Protein 3QEK (pdb70)

Sequence (701 aa):
DPKIVNIGAVLSTKKHEQIFREAVNQANKRHFTRKIQLQATSVTHRPNAIQALSVCEDLISSQVYAILVSHTPTPISYTAGFYRIPVIGLTTRSIYSDKSIHLSFLRTVPPYSHQALVWFERLFNWNHVILIVSDDHEGRAAQKKLETLLEDQLSYDNKRGPKADKVLQFEPGTKNLTALLLEAKELEARVIILSASEDDATAVYKSAALDTGAGYVWLVGEREISGSALRYAPDGIIGLQLINGKNESAHISDAVAVVAQAIHELFEENITDPPRGCVGNTNIWKTGPLFKRVLSSKYPDGVTGRIEFNEDGDRKFAQYSINLQNRKLVQVGIFNGSYIIQNDRKIIWPGGPKIVNIGAVLSTKKHEQIFREAVNQANKRHIQLQQATSVTHRPNAIQALSVCEDLISSQVYAILVSHPTPTPISYTAGFYRIPVIGLTTRSIYSDKSIHLSFLRTVPPYSHQALVWFERLFNWNHVILIVSDDHEGRAAQKKLETLLEGKESKSKKRNYPKADKVLQFEPGTKNLTALLLEAKELEARVIILSASEDDATAVYKSAALDTGAGYVWLVGEREISGSALRYAPDGIIGLQLINGKNESAHISDAVAVVAQAIHELFEENITDPPRGCVGNTNIWKTGPLFKRVLSSKYPDGVTGRIEFNEDGDRKFAQYSINLQNNRKLVQVGIFNGSYIIQNDRKIIWPGG

Foldseek 3Di:
DAAEAEAEEAAADPVLLVLLQVLLVVLPVVDDDRNHHYGYFYDYDDPDLVVLVCCFPGPLLVQHQEYEYEDVCVSVLVSQVLQLRAYEYEFDAPVCLDPPPSQSYFYQAYHQLCCLLVVQQVPVPQQEEAEEFEPDPNRVSNVVSNVVVLVPPDDDPPDRHRDYPYYHYDHAPDQACLVRVVVVVPDDGQEYEYHHALVVLLSVLVNPVCDLAPPHEYEYEDRCCDDNNLVRPFFLYKYKDFVCSNVSSLSSSQLSNLLSVLVVVVVVPDQDGGRNGDVVDSHHRPCSVVSSVSSCDWDQPRPQGTFDADPSNYTAQIKIFMGQHPSDDDGQFMDRRNHTGGDDDDGDHRHD/DAEAEAEEAAADVVLLVLLQVLLVVLQVVDNHYDYFYYYDDPDLVVLVCCFPGPLLAQHQAYEYEVNPCVSVLVSQVLQLRAYEYEFDAPVCLDPPDSQRYFYQAYHQLCCLVVVLQVPVPQLEEAEEFEPDDNRVSNVVSNQVVVVVVVVVVCVVVCRDHPYYFYHHAPDLPCQVVVVVVVPDPRAEYEYYHALVVLQSVLVNPVCPLAPSHAYEYEDRCCDDVNLVRHFFLYKYKDFVCSNVSSLSSNQVSNLLSVLVVVLVVPDQDTARNGDVVDSHHRPCSVVSSVSSCTWDQDRPQGTFDADPSNYTAQTKIFMGGHPSDDDGQWMDRRPHIGGDPDDRDHGND

Secondary structure (DSSP, 8-state):
-PEEEEEEEEESSHHHHHHHHHHHHHHHHHS--SSEEEEEEEEEPPSSS---HHIIIIIGGGTEEEEEE----HHHHHHHHTTT--EEESS---GGG-SSS-TTEEESS--GGGHHHHHH--TT---EEEEEEESSHHHHHHHHHHHHHH---S----PPPPEEEEEEEE-TT-S--HHHHHHHHTSS--EEEEE--HHHHHHHHHHH-----TT-EEE--SGGGSGGGGSSPPTT-B--EETTTT-HHHHHHHHHHHHHHHHHHHH-----PPPS--TT-----TTHHHHHHH----EEEETTEEE-B-TTSPBPS--EE--EETTEE---EEE-SSSEEE-SSPPPPS--/--EEEEEEEESSHHHHHHHHHHHHHHHHH--EEEEEEEEPPSSS---HHIIIIIGGGTEEEEEE-----HHHHHHHHTTT--EEESS---GGG-SSS-TTEEESS--GGGGHHHHH--TT---EEEEEEESSHHHHHHHHHHHHHHHHHHHHHHHHT--EEEEEEEE-TT----HHHHHHHHTSS--EEEEE--HHHHHHHHHHH-----TT-EEEE-SGGGSHHHHHHPPTT-B--EETTTT-HHHHHHHHHHHHHHHHHHHT---PPPPPS--TT-----TTHHHHHHH----EEEETTEEE-B-TTSPBPS--EE--EETTEE---EEE-SSSEEE-SSPP--TT-

B-factor: mean 38.66, std 12.12, range [16.35, 93.99]

Structure (mmCIF, N/CA/C/O backbone):
data_3QEK
#
_entry.id   3QEK
#
_cell.length_a   47.323
_cell.length_b   92.813
_cell.length_c   209.978
_cell.angle_alpha   90.00
_cell.angle_beta   90.00
_cell.angle_gamma   90.00
#
_symmetry.space_group_name_H-M   'P 21 21 21'
#
loop_
_entity.id
_entity.type
_entity.pdbx_description
1 polymer 'NMDA glutamate receptor subunit'
2 branched beta-D-mannopyranose-(1-4)-2-acetamido-2-deoxy-beta-D-glucopyranose-(1-4)-2-acetamido-2-deoxy-beta-D-glucopyranose
3 non-polymer 'POTASSIUM ION'
4 non-polymer 2-acetamido-2-deoxy-beta-D-glucopyranose
5 water water
#
loop_
_atom_site.group_PDB
_atom_site.id
_atom_site.type_symbol
_atom_site.label_atom_id
_atom_site.label_alt_id
_atom_site.label_comp_id
_atom_site.label_asym_id
_atom_site.label_entity_id
_atom_site.label_seq_id
_atom_site.pdbx_PDB_ins_code
_atom_site.Cartn_x
_atom_site.Cartn_y
_atom_site.Cartn_z
_atom_site.occupancy
_atom_site.B_iso_or_equiv
_atom_site.auth_seq_id
_atom_site.auth_comp_id
_atom_site.auth_asym_id
_atom_site.auth_atom_id
_atom_site.pdbx_PDB_model_num
ATOM 1 N N . ASP A 1 2 ? 4.488 10.579 -5.014 1.00 56.72 23 ASP A N 1
ATOM 2 C CA . ASP A 1 2 ? 5.771 10.816 -5.676 1.00 53.88 23 ASP A CA 1
ATOM 3 C C . ASP A 1 2 ? 6.821 11.557 -4.832 1.00 56.32 23 ASP A C 1
ATOM 4 O O . ASP A 1 2 ? 8.006 11.552 -5.194 1.00 52.68 23 ASP A O 1
ATOM 6 N N . PRO A 1 3 ? 6.406 12.210 -3.720 1.00 48.78 24 PRO A N 1
ATOM 7 C CA . PRO A 1 3 ? 7.433 12.865 -2.898 1.00 43.48 24 PRO A CA 1
ATOM 8 C C . PRO A 1 3 ? 8.418 11.833 -2.383 1.00 37.51 24 PRO A C 1
ATOM 9 O O . PRO A 1 3 ? 8.018 10.711 -2.063 1.00 40.02 24 PRO A O 1
ATOM 13 N N . LYS A 1 4 ? 9.698 12.182 -2.347 1.00 35.32 25 LYS A N 1
ATOM 14 C CA . LYS A 1 4 ? 10.679 11.266 -1.783 1.00 37.97 25 LYS A CA 1
ATOM 15 C C . LYS A 1 4 ? 10.577 11.340 -0.263 1.00 28.56 25 LYS A C 1
ATOM 16 O O . LYS A 1 4 ? 10.663 12.415 0.328 1.00 29.05 25 LYS A O 1
ATOM 22 N N . ILE A 1 5 ? 10.360 10.193 0.359 1.00 31.91 26 ILE A N 1
ATOM 23 C CA . ILE A 1 5 ? 10.283 10.119 1.812 1.00 28.40 26 ILE A CA 1
ATOM 24 C C . ILE A 1 5 ? 11.691 10.248 2.407 1.00 31.26 26 ILE A C 1
ATOM 25 O O . ILE A 1 5 ? 12.584 9.491 2.047 1.00 28.41 26 ILE A O 1
ATOM 30 N N . VAL A 1 6 ? 11.872 11.206 3.315 1.00 27.19 27 VAL A N 1
ATOM 31 C CA . VAL A 1 6 ? 13.148 11.402 3.993 1.00 27.80 27 VAL A CA 1
ATOM 32 C C . VAL A 1 6 ? 12.974 11.193 5.506 1.00 26.47 27 VAL A C 1
ATOM 33 O O . VAL A 1 6 ? 12.398 12.030 6.196 1.00 26.22 27 VAL A O 1
ATOM 37 N N . ASN A 1 7 ? 13.447 10.053 5.999 1.00 24.89 28 ASN A N 1
ATOM 38 C CA . ASN A 1 7 ? 13.287 9.706 7.411 1.00 24.19 28 ASN A CA 1
ATOM 39 C C . ASN A 1 7 ? 14.336 10.365 8.311 1.00 23.16 28 ASN A C 1
ATOM 40 O O . ASN A 1 7 ? 15.539 10.343 8.022 1.00 22.95 28 ASN A O 1
ATOM 45 N N . ILE A 1 8 ? 13.851 10.963 9.382 1.00 21.05 29 ILE A N 1
ATOM 46 C CA . ILE A 1 8 ? 14.686 11.425 10.482 1.00 25.23 29 ILE A CA 1
ATOM 47 C C . ILE A 1 8 ? 14.453 10.513 11.692 1.00 25.80 29 ILE A C 1
ATOM 48 O O . ILE A 1 8 ? 13.304 10.238 12.063 1.00 24.13 29 ILE A O 1
ATOM 53 N N . GLY A 1 9 ? 15.537 10.038 12.300 1.00 21.83 30 GLY A N 1
ATOM 54 C CA . GLY A 1 9 ? 15.441 9.158 13.463 1.00 19.96 30 GLY A CA 1
ATOM 55 C C . GLY A 1 9 ? 15.640 9.851 14.791 1.00 22.25 30 GLY A C 1
ATOM 56 O O . GLY A 1 9 ? 16.205 10.944 14.857 1.00 20.68 30 GLY A O 1
ATOM 57 N N . ALA A 1 10 ? 15.174 9.218 15.868 1.00 21.71 31 ALA A N 1
ATOM 58 C CA . ALA A 1 10 ? 15.389 9.744 17.215 1.00 18.83 31 ALA A CA 1
ATOM 59 C C . ALA A 1 10 ? 15.341 8.606 18.228 1.00 23.35 31 ALA A C 1
ATOM 60 O O . ALA A 1 10 ? 14.604 7.635 18.046 1.00 22.64 31 ALA A O 1
ATOM 62 N N . VAL A 1 11 ? 16.140 8.746 19.276 1.00 19.61 32 VAL A N 1
ATOM 63 C CA . VAL A 1 11 ? 16.098 7.891 20.462 1.00 19.63 32 VAL A CA 1
ATOM 64 C C . VAL A 1 11 ? 15.824 8.822 21.606 1.00 21.26 32 VAL A C 1
ATOM 65 O O . VAL A 1 11 ? 16.673 9.638 21.968 1.00 22.12 32 VAL A O 1
ATOM 69 N N . LEU A 1 12 ? 14.625 8.732 22.168 1.00 20.39 33 LEU A N 1
ATOM 70 C CA . LEU A 1 12 ? 14.177 9.756 23.111 1.00 20.34 33 LEU A CA 1
ATOM 71 C C . LEU A 1 12 ? 13.791 9.099 24.427 1.00 23.73 33 LEU A C 1
ATOM 72 O O . LEU A 1 12 ? 13.716 7.887 24.504 1.00 23.19 33 LEU A O 1
ATOM 77 N N . SER A 1 13 ? 13.531 9.907 25.449 1.00 25.60 34 SER A N 1
ATOM 78 C CA . SER A 1 13 ? 13.329 9.391 26.791 1.00 26.38 34 SER A CA 1
ATOM 79 C C . SER A 1 13 ? 11.980 8.720 27.048 1.00 28.73 34 SER A C 1
AT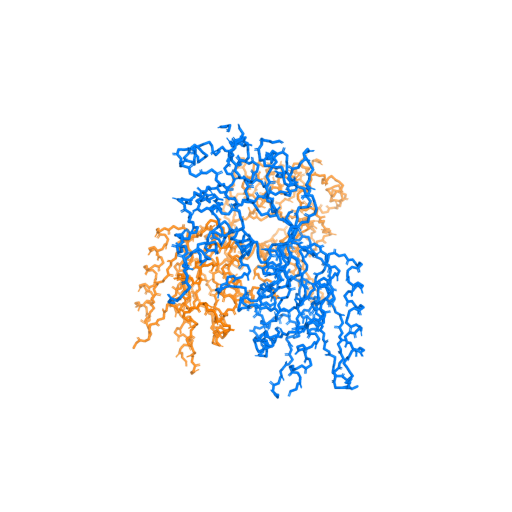OM 80 O O . SER A 1 13 ? 11.925 7.755 27.793 1.00 27.10 34 SER A O 1
ATOM 83 N N . THR A 1 14 ? 10.903 9.216 26.435 1.00 24.92 35 THR A N 1
ATOM 84 C CA . THR A 1 14 ? 9.553 8.730 26.757 1.00 28.00 35 THR A CA 1
ATOM 85 C C . THR A 1 14 ? 8.643 8.833 25.543 1.00 30.75 35 THR A C 1
ATOM 86 O O . THR A 1 14 ? 8.957 9.565 24.597 1.00 24.90 35 THR A O 1
ATOM 90 N N . LYS A 1 15 ? 7.501 8.139 25.584 1.00 28.91 36 LYS A N 1
ATOM 91 C CA . LYS A 1 15 ? 6.535 8.193 24.473 1.00 30.13 36 LYS A CA 1
ATOM 92 C C . LYS A 1 15 ? 6.089 9.614 24.220 1.00 26.21 36 LYS A C 1
ATOM 93 O O . LYS A 1 15 ? 5.782 9.982 23.091 1.00 27.62 36 LYS A O 1
ATOM 99 N N . LYS A 1 16 ? 5.990 10.396 25.281 1.00 25.03 37 LYS A N 1
ATOM 100 C CA . LYS A 1 16 ? 5.544 11.774 25.131 1.00 28.94 37 LYS A CA 1
ATOM 101 C C . LYS A 1 16 ? 6.528 12.586 24.290 1.00 29.80 37 LYS A C 1
ATOM 102 O O . LYS A 1 16 ? 6.132 13.445 23.502 1.00 27.95 37 LYS A O 1
ATOM 108 N N . HIS A 1 17 ? 7.818 12.331 24.468 1.00 28.71 38 HIS A N 1
ATOM 109 C CA . HIS A 1 17 ? 8.816 13.035 23.663 1.00 27.81 38 HIS A CA 1
ATOM 110 C C . HIS A 1 17 ? 8.801 12.588 22.202 1.00 24.49 38 HIS A C 1
ATOM 111 O O . HIS A 1 17 ? 9.054 13.397 21.325 1.00 25.50 38 HIS A O 1
ATOM 118 N N . GLU A 1 18 ? 8.503 11.318 21.940 1.00 21.88 39 GLU A N 1
ATOM 119 C CA . GLU A 1 18 ? 8.311 10.887 20.558 1.00 23.77 39 GLU A CA 1
ATOM 120 C C . GLU A 1 18 ? 7.167 11.659 19.908 1.00 26.89 39 GLU A C 1
ATOM 121 O O . GLU A 1 18 ? 7.223 11.978 18.712 1.00 25.44 39 GLU A O 1
ATOM 127 N N . GLN A 1 19 ? 6.134 11.960 20.692 1.00 26.53 40 GLN A N 1
ATOM 128 C CA . GLN A 1 19 ? 5.013 12.756 20.179 1.00 30.04 40 GLN A CA 1
ATOM 129 C C . GLN A 1 19 ? 5.470 14.171 19.812 1.00 25.15 40 GLN A C 1
ATOM 130 O O . GLN A 1 19 ? 5.085 14.717 18.769 1.00 27.11 40 GLN A O 1
ATOM 136 N N . ILE A 1 20 ? 6.273 14.770 20.682 1.00 25.34 41 ILE A N 1
ATOM 137 C CA . ILE A 1 20 ? 6.866 16.088 20.421 1.00 28.33 41 ILE A CA 1
ATOM 138 C C . ILE A 1 20 ? 7.713 16.020 19.154 1.00 27.12 41 ILE A C 1
ATOM 139 O O . ILE A 1 20 ? 7.688 16.926 18.322 1.00 27.06 41 ILE A O 1
ATOM 144 N N . PHE A 1 21 ? 8.456 14.926 19.009 1.00 23.72 42 PHE A N 1
ATOM 145 C CA . PHE A 1 21 ? 9.275 14.684 17.814 1.00 24.09 42 PHE A CA 1
ATOM 146 C C . PHE A 1 21 ? 8.438 14.633 16.520 1.00 24.42 42 PHE A C 1
ATOM 147 O O . PHE A 1 21 ? 8.725 15.368 15.566 1.00 21.52 42 PHE A O 1
ATOM 155 N N . ARG A 1 22 ? 7.393 13.800 16.490 1.00 22.85 43 ARG A N 1
ATOM 156 C CA . ARG A 1 22 ? 6.473 13.751 15.336 1.00 24.59 43 ARG A CA 1
ATOM 157 C C . ARG A 1 22 ? 5.885 15.130 15.007 1.00 24.97 43 ARG A C 1
ATOM 158 O O . ARG A 1 22 ? 5.856 15.542 13.845 1.00 29.98 43 ARG A O 1
ATOM 166 N N . GLU A 1 23 ? 5.428 15.842 16.024 1.00 27.35 44 GLU A N 1
ATOM 167 C CA . GLU A 1 23 ? 4.833 17.161 15.809 1.00 30.17 44 GLU A CA 1
ATOM 168 C C . GLU A 1 23 ? 5.854 18.130 15.190 1.00 30.99 44 GLU A C 1
ATOM 169 O O . GLU A 1 23 ? 5.526 18.914 14.300 1.00 31.88 44 GLU A O 1
ATOM 171 N N . ALA A 1 24 ? 7.100 18.062 15.650 1.00 24.61 45 ALA A N 1
ATOM 172 C CA . ALA A 1 24 ? 8.165 18.892 15.082 1.00 25.83 45 ALA A CA 1
ATOM 173 C C . ALA A 1 24 ? 8.399 18.589 13.608 1.00 27.41 45 ALA A C 1
ATOM 174 O O . ALA A 1 24 ? 8.635 19.494 12.803 1.00 28.66 45 ALA A O 1
ATOM 176 N N . VAL A 1 25 ? 8.366 17.314 13.256 1.00 26.14 46 VAL A N 1
ATOM 177 C CA . VAL A 1 25 ? 8.620 16.918 11.880 1.00 25.11 46 VAL A CA 1
ATOM 178 C C . VAL A 1 25 ? 7.455 17.398 11.029 1.00 31.43 46 VAL A C 1
ATOM 179 O O . VAL A 1 25 ? 7.648 17.874 9.905 1.00 28.10 46 VAL A O 1
ATOM 183 N N . ASN A 1 26 ? 6.251 17.293 11.588 1.00 30.89 47 ASN A N 1
ATOM 184 C CA . ASN A 1 26 ? 5.047 17.829 10.949 1.00 34.34 47 ASN A CA 1
ATOM 185 C C . ASN A 1 26 ? 5.192 19.332 10.691 1.00 33.76 47 ASN A C 1
ATOM 186 O O . ASN A 1 26 ? 5.008 19.797 9.562 1.00 34.70 47 ASN A O 1
ATOM 191 N N . GLN A 1 27 ? 5.531 20.089 11.730 1.00 31.05 48 GLN A N 1
ATOM 192 C CA . GLN A 1 27 ? 5.830 21.513 11.572 1.00 33.93 48 GLN A CA 1
ATOM 193 C C . GLN A 1 27 ? 6.824 21.763 10.438 1.00 39.04 48 GLN A C 1
ATOM 194 O O . GLN A 1 27 ? 6.625 22.659 9.627 1.00 33.72 48 GLN A O 1
ATOM 200 N N . ALA A 1 28 ? 7.897 20.976 10.391 1.00 29.70 49 ALA A N 1
ATOM 201 C CA . ALA A 1 28 ? 8.916 21.143 9.367 1.00 31.04 49 ALA A CA 1
ATOM 202 C C . ALA A 1 28 ? 8.381 20.967 7.941 1.00 35.97 49 ALA A C 1
ATOM 203 O O . ALA A 1 28 ? 8.765 21.708 7.030 1.00 32.92 49 ALA A O 1
ATOM 205 N N . ASN A 1 29 ? 7.532 19.966 7.732 1.00 32.59 50 ASN A N 1
ATOM 206 C CA . ASN A 1 29 ? 6.896 19.789 6.429 1.00 35.22 50 ASN A CA 1
ATOM 207 C C . ASN A 1 29 ? 6.039 21.000 6.024 1.00 40.72 50 ASN A C 1
ATOM 208 O O . ASN A 1 29 ? 6.044 21.416 4.865 1.00 39.01 50 ASN A O 1
ATOM 213 N N . LYS A 1 30 ? 5.311 21.552 6.989 1.00 38.58 51 LYS A N 1
ATOM 214 C CA . LYS A 1 30 ? 4.488 22.743 6.768 1.00 45.22 51 LYS A CA 1
ATOM 215 C C . LYS A 1 30 ? 5.324 23.998 6.527 1.00 46.71 51 LYS A C 1
ATOM 216 O O . LYS A 1 30 ? 4.894 24.908 5.825 1.00 46.07 51 LYS A O 1
ATOM 222 N N . ARG A 1 31 ? 6.513 24.047 7.118 1.00 39.25 52 ARG A N 1
ATOM 223 C CA . ARG A 1 31 ? 7.386 25.212 7.004 1.00 41.73 52 ARG A CA 1
ATOM 224 C C . ARG A 1 31 ? 7.986 25.327 5.594 1.00 47.02 52 ARG A C 1
ATOM 225 O O . ARG A 1 31 ? 8.140 26.430 5.062 1.00 43.23 52 ARG A O 1
ATOM 233 N N . HIS A 1 32 ? 8.310 24.180 4.996 1.00 43.43 53 HIS A N 1
ATOM 234 C CA . HIS A 1 32 ? 9.038 24.128 3.728 1.00 47.27 53 HIS A CA 1
ATOM 235 C C . HIS A 1 32 ? 8.166 23.528 2.620 1.00 44.08 53 HIS A C 1
ATOM 236 O O . HIS A 1 32 ? 8.101 22.311 2.497 1.00 42.86 53 HIS A O 1
ATOM 243 N N . PHE A 1 33 ? 7.522 24.343 1.791 1.00 42.15 54 PHE A N 1
ATOM 244 C CA . PHE A 1 33 ? 6.729 23.745 0.715 1.00 39.00 54 PHE A CA 1
ATOM 245 C C . PHE A 1 33 ? 7.583 23.051 -0.335 1.00 38.97 54 PHE A C 1
ATOM 246 O O . PHE A 1 33 ? 8.432 23.681 -0.970 1.00 41.53 54 PHE A O 1
ATOM 254 N N . THR A 1 34 ? 7.336 21.763 -0.537 1.00 33.82 55 THR A N 1
ATOM 255 C CA . THR A 1 34 ? 7.935 21.038 -1.660 1.00 39.94 55 THR A CA 1
ATOM 256 C C . THR A 1 34 ? 7.154 19.774 -1.951 1.00 37.03 55 THR A C 1
ATOM 257 O O . THR A 1 34 ? 6.527 19.197 -1.065 1.00 38.25 55 THR A O 1
ATOM 261 N N . ARG A 1 35 ? 7.214 19.344 -3.205 1.00 37.41 56 ARG A N 1
ATOM 262 C CA . ARG A 1 35 ? 6.634 18.077 -3.609 1.00 41.20 56 ARG A CA 1
ATOM 263 C C . ARG A 1 35 ? 7.712 17.032 -3.902 1.00 40.53 56 ARG A C 1
ATOM 264 O O . ARG A 1 35 ? 7.396 15.868 -4.144 1.00 47.16 56 ARG A O 1
ATOM 272 N N . LYS A 1 36 ? 8.977 17.450 -3.866 1.00 40.40 57 LYS A N 1
ATOM 273 C CA . LYS A 1 36 ? 10.110 16.560 -4.156 1.00 45.55 57 LYS A CA 1
ATOM 274 C C . LYS A 1 36 ? 10.440 15.626 -2.970 1.00 38.92 57 LYS A C 1
ATOM 275 O O . LYS A 1 36 ? 10.836 14.481 -3.161 1.00 37.72 57 LYS A O 1
ATOM 281 N N . ILE A 1 37 ? 10.274 16.124 -1.754 1.00 32.99 58 ILE A N 1
ATOM 282 C CA . ILE A 1 37 ? 10.550 15.312 -0.567 1.00 35.26 58 ILE A CA 1
ATOM 283 C C . ILE A 1 37 ? 9.546 15.551 0.551 1.00 36.32 58 ILE A C 1
ATOM 284 O O . ILE A 1 37 ? 8.946 16.618 0.657 1.00 36.49 58 ILE A O 1
ATOM 289 N N . GLN A 1 38 ? 9.393 14.553 1.407 1.00 32.66 59 GLN A N 1
ATOM 290 C CA . GLN A 1 38 ? 8.526 14.679 2.558 1.00 30.62 59 GLN A CA 1
ATOM 291 C C . GLN A 1 38 ? 9.248 14.107 3.777 1.00 30.29 59 GLN A C 1
ATOM 292 O O . GLN A 1 38 ? 9.728 12.967 3.750 1.00 26.96 59 GLN A O 1
ATOM 298 N N . LEU A 1 39 ? 9.347 14.906 4.832 1.00 27.33 60 LEU A N 1
ATOM 299 C CA . LEU A 1 39 ? 10.040 14.455 6.036 1.00 27.68 60 LEU A CA 1
ATOM 300 C C . LEU A 1 39 ? 9.152 13.515 6.830 1.00 28.40 60 LEU A C 1
ATOM 301 O O . LEU A 1 39 ? 7.964 13.760 6.964 1.00 27.11 60 LEU A O 1
ATOM 306 N N . GLN A 1 40 ? 9.744 12.448 7.357 1.00 26.12 61 GLN A N 1
ATOM 307 C CA . GLN A 1 40 ? 9.016 11.448 8.126 1.00 27.25 61 GLN A CA 1
ATOM 308 C C . GLN A 1 40 ? 9.764 11.228 9.443 1.00 30.10 61 GLN A C 1
ATOM 309 O O . GLN A 1 40 ? 10.995 11.367 9.495 1.00 25.70 61 GLN A O 1
ATOM 315 N N . ALA A 1 41 ? 9.029 10.929 10.511 1.00 26.38 62 ALA A N 1
ATOM 316 C CA . ALA A 1 41 ? 9.633 10.709 11.825 1.00 23.86 62 ALA A CA 1
ATOM 317 C C . ALA A 1 41 ? 9.685 9.226 12.136 1.00 29.59 62 ALA A C 1
ATOM 318 O O . ALA A 1 41 ? 8.694 8.514 11.953 1.00 27.60 62 ALA A O 1
ATOM 320 N N . THR A 1 42 ? 10.837 8.767 12.614 1.00 23.90 63 THR A N 1
ATOM 321 C CA . THR A 1 42 ? 10.998 7.379 13.049 1.00 27.08 63 THR A CA 1
ATOM 322 C C . THR A 1 42 ? 11.750 7.404 14.372 1.00 26.98 63 THR A C 1
ATOM 323 O O . THR A 1 42 ? 12.843 7.968 14.440 1.00 23.97 63 THR A O 1
ATOM 327 N N . SER A 1 43 ? 11.173 6.826 15.427 1.00 24.05 64 SER A N 1
ATOM 328 C CA . SER A 1 43 ? 11.806 6.917 16.742 1.00 23.12 64 SER A CA 1
ATOM 329 C C . SER A 1 43 ? 11.617 5.679 17.600 1.00 29.56 64 SER A C 1
ATOM 330 O O . SER A 1 43 ? 10.773 4.815 17.311 1.00 28.83 64 SER A O 1
ATOM 333 N N . VAL A 1 44 ? 12.418 5.612 18.661 1.00 24.21 65 VAL A N 1
ATOM 334 C CA . VAL A 1 44 ? 12.308 4.582 19.684 1.00 25.01 65 VAL A CA 1
ATOM 335 C C . VAL A 1 44 ? 12.678 5.294 20.971 1.00 27.77 65 VAL A C 1
ATOM 336 O O . VAL A 1 44 ? 13.167 6.425 20.932 1.00 24.23 65 VAL A O 1
ATOM 340 N N . THR A 1 45 ? 12.410 4.667 22.106 1.00 23.99 66 THR A N 1
ATOM 341 C CA . THR A 1 45 ? 12.935 5.152 23.372 1.00 23.39 66 THR A CA 1
ATOM 342 C C . THR A 1 45 ? 14.168 4.306 23.699 1.00 23.04 66 THR A C 1
ATOM 343 O O . THR A 1 45 ? 14.456 3.330 23.010 1.00 24.39 66 THR A O 1
ATOM 347 N N . HIS A 1 46 ? 14.897 4.690 24.735 1.00 22.11 67 HIS A N 1
ATOM 348 C CA . HIS A 1 46 ? 16.150 4.016 25.072 1.00 29.41 67 HIS A CA 1
ATOM 349 C C . HIS A 1 46 ? 15.945 2.577 25.540 1.00 33.69 67 HIS A C 1
ATOM 350 O O . HIS A 1 46 ? 15.004 2.284 26.276 1.00 28.89 67 HIS A O 1
ATOM 357 N N . ARG A 1 47 ? 16.845 1.690 25.121 1.00 30.55 68 ARG A N 1
ATOM 358 C CA . ARG A 1 47 ? 16.912 0.336 25.664 1.00 31.64 68 ARG A CA 1
ATOM 359 C C . ARG A 1 47 ? 17.701 0.351 26.968 1.00 34.06 68 ARG A C 1
ATOM 360 O O . ARG A 1 47 ? 18.418 1.313 27.244 1.00 34.12 68 ARG A O 1
ATOM 368 N N . PRO A 1 48 ? 17.578 -0.717 27.783 1.00 41.23 69 PRO A N 1
ATOM 369 C CA . PRO A 1 48 ? 18.149 -0.713 29.140 1.00 41.42 69 PRO A CA 1
ATOM 370 C C . PRO A 1 48 ? 19.668 -0.879 29.195 1.00 40.27 69 PRO A C 1
ATOM 371 O O . PRO A 1 48 ? 20.265 -0.603 30.232 1.00 42.69 69 PRO A O 1
ATOM 375 N N . ASN A 1 49 ? 20.286 -1.359 28.127 1.00 31.08 70 ASN A N 1
ATOM 376 C CA . ASN A 1 49 ? 21.744 -1.497 28.115 1.00 34.26 70 ASN A CA 1
ATOM 377 C C . ASN A 1 49 ? 22.332 -1.205 26.745 1.00 30.41 70 ASN A C 1
ATOM 378 O O . ASN A 1 49 ? 21.600 -1.157 25.756 1.00 29.90 70 ASN A O 1
ATOM 383 N N . ALA A 1 50 ? 23.651 -1.030 26.704 1.00 27.51 71 ALA A N 1
ATOM 384 C CA . ALA A 1 50 ? 24.347 -0.635 25.475 1.00 31.58 71 ALA A CA 1
ATOM 385 C C . ALA A 1 50 ? 24.121 -1.602 24.336 1.00 33.70 71 ALA A C 1
ATOM 386 O O . ALA A 1 50 ? 23.914 -1.187 23.192 1.00 26.99 71 ALA A O 1
ATOM 388 N N . ILE A 1 51 ? 24.162 -2.896 24.636 1.00 29.72 72 ILE A N 1
ATOM 389 C CA . ILE A 1 51 ? 24.044 -3.897 23.576 1.00 28.88 72 ILE A CA 1
ATOM 390 C C . ILE A 1 51 ? 22.695 -3.825 22.889 1.00 29.04 72 ILE A C 1
ATOM 391 O O . ILE A 1 51 ? 22.628 -3.735 21.678 1.00 25.43 72 ILE A O 1
ATOM 396 N N . GLN A 1 52 ? 21.618 -3.832 23.665 1.00 27.01 73 GLN A N 1
ATOM 397 C CA . GLN A 1 52 ? 20.289 -3.712 23.088 1.00 28.43 73 GLN A CA 1
ATOM 398 C C . GLN A 1 52 ? 20.091 -2.365 22.370 1.00 25.27 73 GLN A C 1
ATOM 399 O O . GLN A 1 52 ? 19.423 -2.299 21.352 1.00 25.84 73 GLN A O 1
ATOM 413 N N . ALA A 1 54 ? 22.381 -0.557 20.742 1.00 23.66 75 ALA A N 1
ATOM 414 C CA . ALA A 1 54 ? 23.049 -0.614 19.447 1.00 22.01 75 ALA A CA 1
ATOM 415 C C . ALA A 1 54 ? 22.243 -1.435 18.440 1.00 26.16 75 ALA A C 1
ATOM 416 O O . ALA A 1 54 ? 22.071 -1.048 17.272 1.00 20.36 75 ALA A O 1
ATOM 418 N N . LEU A 1 55 ? 21.760 -2.587 18.889 1.00 23.09 76 LEU A N 1
ATOM 419 C CA . LEU A 1 55 ? 20.939 -3.452 18.044 1.00 24.15 76 LEU A CA 1
ATOM 420 C C . LEU A 1 55 ? 19.654 -2.750 17.593 1.00 21.51 76 LEU A C 1
ATOM 421 O O . LEU A 1 55 ? 19.217 -2.901 16.455 1.00 27.60 76 LEU A O 1
ATOM 426 N N . SER A 1 56 ? 19.039 -2.002 18.496 1.00 24.37 77 SER A N 1
ATOM 427 C CA . SER A 1 56 ? 17.820 -1.253 18.161 1.00 25.70 77 SER A CA 1
ATOM 428 C C . SER A 1 56 ? 18.125 -0.141 17.146 1.00 25.47 77 SER A C 1
ATOM 429 O O . SER A 1 56 ? 17.368 0.098 16.191 1.00 25.95 77 SER A O 1
ATOM 432 N N . VAL A 1 57 ? 19.248 0.545 17.333 1.00 23.77 78 VAL A N 1
ATOM 433 C CA . VAL A 1 57 ? 19.627 1.530 16.330 1.00 24.38 78 VAL A CA 1
ATOM 434 C C . VAL A 1 57 ? 19.610 0.883 14.941 1.00 25.02 78 VAL A C 1
ATOM 435 O O . VAL A 1 57 ? 19.037 1.420 13.989 1.00 23.81 78 VAL A O 1
ATOM 439 N N . CYS A 1 58 ? 20.233 -0.278 14.818 1.00 24.29 79 CYS A N 1
ATOM 440 C CA . CYS A 1 58 ? 20.216 -0.995 13.548 1.00 24.93 79 CYS A CA 1
ATOM 441 C C . CYS A 1 58 ? 18.821 -1.500 13.137 1.00 28.82 79 CYS A C 1
ATOM 442 O O . CYS A 1 58 ? 18.375 -1.273 12.015 1.00 22.81 79 CYS A O 1
ATOM 445 N N . GLU A 1 59 ? 18.134 -2.193 14.038 1.00 27.87 80 GLU A N 1
ATOM 446 C CA . GLU A 1 59 ? 16.872 -2.846 13.673 1.00 25.91 80 GLU A CA 1
ATOM 447 C C . GLU A 1 59 ? 15.719 -1.879 13.464 1.00 26.11 80 GLU A C 1
ATOM 448 O O . GLU A 1 59 ? 14.890 -2.092 12.590 1.00 31.09 80 GLU A O 1
ATOM 450 N N . ASP A 1 60 ? 15.667 -0.816 14.261 1.00 24.95 81 ASP A N 1
ATOM 451 C CA . ASP A 1 60 ? 14.555 0.119 14.226 1.00 26.45 81 ASP A CA 1
ATOM 452 C C . ASP A 1 60 ? 14.801 1.404 13.428 1.00 32.25 81 ASP A C 1
ATOM 453 O O . ASP A 1 60 ? 13.857 1.996 12.908 1.00 26.84 81 ASP A O 1
ATOM 458 N N . LEU A 1 61 ? 16.050 1.851 13.348 1.00 22.65 82 LEU A N 1
ATOM 459 C CA . LEU A 1 61 ? 16.309 3.173 12.771 1.00 21.77 82 LEU A CA 1
ATOM 460 C C . LEU A 1 61 ? 17.041 3.083 11.460 1.00 25.62 82 LEU A C 1
ATOM 461 O O . LEU A 1 61 ? 16.579 3.625 10.440 1.00 24.83 82 LEU A O 1
ATOM 466 N N . ILE A 1 62 ? 18.191 2.416 11.456 1.00 22.60 83 ILE A N 1
ATOM 467 C CA . ILE A 1 62 ? 18.958 2.336 10.213 1.00 20.50 83 ILE A CA 1
ATOM 468 C C . ILE A 1 62 ? 18.188 1.538 9.153 1.00 24.13 83 ILE A C 1
ATOM 469 O O . ILE A 1 62 ? 18.281 1.815 7.954 1.00 24.57 83 ILE A O 1
ATOM 474 N N . SER A 1 63 ? 17.396 0.569 9.609 1.00 26.28 84 SER A N 1
ATOM 475 C CA . SER A 1 63 ? 16.554 -0.233 8.704 1.00 28.70 84 SER A CA 1
ATOM 476 C C . SER A 1 63 ? 15.451 0.590 8.044 1.00 29.22 84 SER A C 1
ATOM 477 O O . SER A 1 63 ? 14.879 0.161 7.043 1.00 33.97 84 SER A O 1
ATOM 480 N N . SER A 1 64 ? 15.153 1.765 8.607 1.00 32.19 85 SER A N 1
ATOM 481 C CA . SER A 1 64 ? 14.226 2.725 7.992 1.00 31.19 85 SER A CA 1
ATOM 482 C C . SER A 1 64 ? 14.935 3.836 7.205 1.00 30.51 85 SER A C 1
ATOM 483 O O . SER A 1 64 ? 14.296 4.822 6.816 1.00 31.00 85 SER A O 1
ATOM 486 N N . GLN A 1 65 ? 16.247 3.702 6.998 1.00 26.08 86 GLN A N 1
ATOM 487 C CA . GLN A 1 65 ? 17.011 4.640 6.152 1.00 26.51 86 GLN A CA 1
ATOM 488 C C . GLN A 1 65 ? 16.998 6.074 6.658 1.00 29.48 86 GLN A C 1
ATOM 489 O O . GLN A 1 65 ? 16.743 7.011 5.893 1.00 26.41 86 GLN A O 1
ATOM 495 N N . VAL A 1 66 ? 17.263 6.252 7.942 1.00 24.26 87 VAL A N 1
ATOM 496 C CA . VAL A 1 66 ? 17.257 7.581 8.526 1.00 23.93 87 VAL A CA 1
ATOM 497 C C . VAL A 1 66 ? 18.450 8.392 7.998 1.00 24.18 87 VAL A C 1
ATOM 498 O O . VAL A 1 66 ? 19.504 7.833 7.682 1.00 21.65 87 VAL A O 1
ATOM 502 N N . TYR A 1 67 ? 18.261 9.708 7.895 1.00 22.49 88 TYR A N 1
ATOM 503 C CA . TYR A 1 67 ? 19.295 10.628 7.444 1.00 21.74 88 TYR A CA 1
ATOM 504 C C . TYR A 1 67 ? 20.092 11.227 8.622 1.00 23.76 88 TYR A C 1
ATOM 505 O O . TYR A 1 67 ? 21.154 11.816 8.437 1.00 22.36 88 TYR A O 1
ATOM 514 N N . ALA A 1 68 ? 19.543 11.105 9.828 1.00 19.30 89 ALA A N 1
ATOM 515 C CA . ALA A 1 68 ? 20.160 11.645 11.039 1.00 19.51 89 ALA A CA 1
ATOM 516 C C . ALA A 1 68 ? 19.462 10.994 12.218 1.00 19.95 89 ALA A C 1
ATOM 517 O O . ALA A 1 68 ? 18.312 10.550 12.100 1.00 20.31 89 ALA A O 1
ATOM 519 N N . ILE A 1 69 ? 20.132 10.960 13.360 1.00 21.20 90 ILE A N 1
ATOM 520 C CA . ILE A 1 69 ? 19.501 10.433 14.575 1.00 18.04 90 ILE A CA 1
ATOM 521 C C . ILE A 1 69 ? 19.638 11.408 15.717 1.00 18.51 90 ILE A C 1
ATOM 522 O O . ILE A 1 69 ? 20.748 11.730 16.130 1.00 22.01 90 ILE A O 1
ATOM 527 N N . LEU A 1 70 ? 18.518 11.927 16.203 1.00 19.14 91 LEU A N 1
ATOM 528 C CA . LEU A 1 70 ? 18.521 12.720 17.439 1.00 19.88 91 LEU A CA 1
ATOM 529 C C . LEU A 1 70 ? 18.612 11.779 18.641 1.00 20.60 91 LEU A C 1
ATOM 530 O O . LEU A 1 70 ? 17.972 10.737 18.639 1.00 22.28 91 LEU A O 1
ATOM 535 N N . VAL A 1 71 ? 19.373 12.158 19.671 1.00 21.04 92 VAL A N 1
ATOM 536 C CA . VAL A 1 71 ? 19.543 11.293 20.851 1.00 21.25 92 VAL A CA 1
ATOM 537 C C . VAL A 1 71 ? 19.476 12.110 22.132 1.00 23.82 92 VAL A C 1
ATOM 538 O O . VAL A 1 71 ? 20.249 13.040 22.330 1.00 22.95 92 VAL A O 1
ATOM 542 N N . SER A 1 72 ? 18.543 11.785 23.012 1.00 18.66 93 SER A N 1
ATOM 543 C CA . SER A 1 72 ? 18.521 12.502 24.259 1.00 24.92 93 SER A CA 1
ATOM 544 C C . SER A 1 72 ? 19.370 11.712 25.256 1.00 29.93 93 SER A C 1
ATOM 545 O O . SER A 1 72 ? 19.767 10.577 24.986 1.00 29.81 93 SER A O 1
ATOM 548 N N . HIS A 1 73 ? 19.670 12.322 26.390 1.00 34.92 94 HIS A N 1
ATOM 549 C CA . HIS A 1 73 ? 20.403 11.633 27.450 1.00 45.24 94 HIS A CA 1
ATOM 550 C C . HIS A 1 73 ? 19.420 11.068 28.472 1.00 39.11 94 HIS A C 1
ATOM 551 O O . HIS A 1 73 ? 18.568 10.245 28.142 1.00 43.58 94 HIS A O 1
ATOM 558 N N . THR A 1 82 ? 25.066 6.284 28.158 1.00 48.91 103 THR A N 1
ATOM 559 C CA . THR A 1 82 ? 25.684 7.122 27.138 1.00 40.44 103 THR A CA 1
ATOM 560 C C . THR A 1 82 ? 24.899 7.126 25.824 1.00 41.82 103 THR A C 1
ATOM 561 O O . THR A 1 82 ? 24.187 6.175 25.489 1.00 42.48 103 THR A O 1
ATOM 563 N N . PRO A 1 83 ? 25.022 8.220 25.073 1.00 31.25 104 PRO A N 1
ATOM 564 C CA . PRO A 1 83 ? 24.660 8.155 23.663 1.00 32.71 104 PRO A CA 1
ATOM 565 C C . PRO A 1 83 ? 25.734 7.369 22.911 1.00 30.65 104 PRO A C 1
ATOM 566 O O . PRO A 1 83 ? 25.663 7.289 21.708 1.00 26.25 104 PRO A O 1
ATOM 570 N N . THR A 1 84 ? 26.723 6.822 23.622 1.00 27.55 105 THR A N 1
ATOM 571 C CA . THR A 1 84 ? 27.875 6.175 22.998 1.00 28.43 105 THR A CA 1
ATOM 572 C C . THR A 1 84 ? 27.526 5.086 21.989 1.00 27.44 105 THR A C 1
ATOM 573 O O . THR A 1 84 ? 28.028 5.109 20.866 1.00 30.57 105 THR A O 1
ATOM 577 N N . PRO A 1 85 ? 26.651 4.138 22.371 1.00 27.16 106 PRO A N 1
ATOM 578 C CA . PRO A 1 85 ? 26.324 3.070 21.416 1.00 24.49 106 PRO A CA 1
ATOM 579 C C . PRO A 1 85 ? 25.643 3.631 20.157 1.00 26.32 106 PRO A C 1
ATOM 580 O O . PRO A 1 85 ? 25.832 3.106 19.066 1.00 26.21 106 PRO A O 1
ATOM 584 N N . ILE A 1 86 ? 24.828 4.670 20.324 1.00 25.63 107 ILE A N 1
ATOM 585 C CA . ILE A 1 86 ? 24.143 5.276 19.189 1.00 23.94 107 ILE A CA 1
ATOM 586 C C . ILE A 1 86 ? 25.136 6.011 18.295 1.00 23.30 107 ILE A C 1
ATOM 587 O O . ILE A 1 86 ? 25.145 5.839 17.075 1.00 24.57 107 ILE A O 1
ATOM 592 N N . SER A 1 87 ? 25.981 6.826 18.909 1.00 23.25 108 SER A N 1
ATOM 593 C CA . SER A 1 87 ? 27.021 7.537 18.174 1.00 23.87 108 SER A CA 1
ATOM 594 C C . SER A 1 87 ? 27.883 6.573 17.369 1.00 22.31 108 SER A C 1
ATOM 595 O O . SER A 1 87 ? 28.120 6.797 16.177 1.00 22.47 108 SER A O 1
ATOM 598 N N . TYR A 1 88 ? 28.366 5.512 18.012 1.00 21.89 109 TYR A N 1
ATOM 599 C CA . TYR A 1 88 ? 29.228 4.549 17.321 1.00 23.30 109 TYR A CA 1
ATOM 600 C C . TYR A 1 88 ? 28.496 3.775 16.230 1.00 22.66 109 TYR A C 1
ATOM 601 O O . TYR A 1 88 ? 29.031 3.559 15.142 1.00 21.13 109 TYR A O 1
ATOM 610 N N . THR A 1 89 ? 27.295 3.304 16.547 1.00 21.62 110 THR A N 1
ATOM 611 C CA . THR A 1 89 ? 26.570 2.414 15.627 1.00 20.16 110 THR A CA 1
ATOM 612 C C . THR A 1 89 ? 26.226 3.182 14.347 1.00 20.10 110 THR A C 1
ATOM 613 O O . THR A 1 89 ? 26.480 2.712 13.242 1.00 20.92 110 THR A O 1
ATOM 617 N N . ALA A 1 90 ? 25.704 4.393 14.506 1.00 19.35 111 ALA A N 1
ATOM 618 C CA . ALA A 1 90 ? 25.379 5.256 13.366 1.00 20.71 111 ALA A CA 1
ATOM 619 C C . ALA A 1 90 ? 26.638 5.845 12.706 1.00 23.40 111 ALA A C 1
ATOM 620 O O . ALA A 1 90 ? 26.685 5.968 11.490 1.00 20.81 111 ALA A O 1
ATOM 622 N N . GLY A 1 91 ? 27.652 6.204 13.504 1.00 21.33 112 GLY A N 1
ATOM 623 C CA . GLY A 1 91 ? 28.878 6.802 12.977 1.00 21.69 112 GLY A CA 1
ATOM 624 C C . GLY A 1 91 ? 29.661 5.870 12.068 1.00 20.97 112 GLY A C 1
ATOM 625 O O . GLY A 1 91 ? 30.321 6.280 11.095 1.00 19.31 112 GLY A O 1
ATOM 626 N N . PHE A 1 92 ? 29.561 4.584 12.363 1.00 19.85 113 PHE A N 1
ATOM 627 C CA . PHE A 1 92 ? 30.115 3.577 11.485 1.00 17.73 113 PHE A CA 1
ATOM 628 C C . PHE A 1 92 ? 29.722 3.856 10.038 1.00 21.25 113 PHE A C 1
ATOM 629 O O . PHE A 1 92 ? 30.521 3.615 9.130 1.00 19.90 113 PHE A O 1
ATOM 637 N N . TYR A 1 93 ? 28.495 4.355 9.832 1.00 19.65 114 TYR A N 1
ATOM 638 C CA . TYR A 1 93 ? 27.954 4.589 8.484 1.00 20.92 114 TYR A CA 1
ATOM 639 C C . TYR A 1 93 ? 28.033 6.068 8.076 1.00 21.12 114 TYR A C 1
ATOM 640 O O . TYR A 1 93 ? 27.638 6.430 6.976 1.00 23.06 114 TYR A O 1
ATOM 649 N N . ARG A 1 94 ? 28.540 6.904 8.976 1.00 20.14 115 ARG A N 1
ATOM 650 C CA . ARG A 1 94 ? 28.595 8.355 8.779 1.00 22.06 115 ARG A CA 1
ATOM 651 C C . ARG A 1 94 ? 27.211 9.012 8.794 1.00 20.32 115 ARG A C 1
ATOM 652 O O . ARG A 1 94 ? 26.999 10.069 8.194 1.00 21.00 115 ARG A O 1
ATOM 660 N N . ILE A 1 95 ? 26.268 8.400 9.498 1.00 20.80 116 ILE A N 1
ATOM 661 C CA . ILE A 1 95 ? 24.980 9.043 9.714 1.00 19.38 116 ILE A CA 1
ATOM 662 C C . ILE A 1 95 ? 25.147 10.003 10.878 1.00 19.10 116 ILE A C 1
ATOM 663 O O . ILE A 1 95 ? 25.517 9.579 11.975 1.00 21.11 116 ILE A O 1
ATOM 668 N N . PRO A 1 96 ? 24.879 11.302 10.659 1.00 20.02 117 PRO A N 1
ATOM 669 C CA . PRO A 1 96 ? 25.059 12.256 11.759 1.00 18.38 117 PRO A CA 1
ATOM 670 C C . PRO A 1 96 ? 24.190 11.918 12.964 1.00 20.11 117 PRO A C 1
ATOM 671 O O . PRO A 1 96 ? 22.997 11.594 12.820 1.00 19.81 117 PRO A O 1
ATOM 675 N N . VAL A 1 97 ? 24.775 12.026 14.149 1.00 20.24 118 VAL A N 1
ATOM 676 C CA . VAL A 1 97 ? 24.049 11.828 15.393 1.00 17.60 118 VAL A CA 1
ATOM 677 C C . VAL A 1 97 ? 24.002 13.146 16.138 1.00 21.01 118 VAL A C 1
ATOM 678 O O . VAL A 1 97 ? 25.032 13.793 16.343 1.00 23.52 118 VAL A O 1
ATOM 682 N N . ILE A 1 98 ? 22.808 13.578 16.514 1.00 18.12 119 ILE A N 1
ATOM 683 C CA . ILE A 1 98 ? 22.673 14.873 17.146 1.00 19.02 119 ILE A CA 1
ATOM 684 C C . ILE A 1 98 ? 22.237 14.734 18.598 1.00 22.55 119 ILE A C 1
ATOM 685 O O . ILE A 1 98 ? 21.072 14.392 18.882 1.00 20.44 119 ILE A O 1
ATOM 690 N N . GLY A 1 99 ? 23.169 15.001 19.511 1.00 19.79 120 GLY A N 1
ATOM 691 C CA . GLY A 1 99 ? 22.895 14.868 20.932 1.00 19.56 120 GLY A CA 1
ATOM 692 C C . GLY A 1 99 ? 22.057 16.043 21.408 1.00 24.57 120 GLY A C 1
ATOM 693 O O . GLY A 1 99 ? 22.341 17.199 21.080 1.00 23.35 120 GLY A O 1
ATOM 694 N N . LEU A 1 100 ? 21.025 15.757 22.188 1.00 21.58 121 LEU A N 1
ATOM 695 C CA . LEU A 1 100 ? 20.098 16.802 22.609 1.00 21.90 121 LEU A CA 1
ATOM 696 C C . LEU A 1 100 ? 20.382 17.316 24.007 1.00 25.94 121 LEU A C 1
ATOM 697 O O . LEU A 1 100 ? 20.060 18.462 24.322 1.00 28.48 121 LEU A O 1
ATOM 702 N N . THR A 1 101 ? 20.965 16.472 24.853 1.00 23.46 122 THR A N 1
ATOM 703 C CA . THR A 1 101 ? 21.180 16.855 26.249 1.00 27.70 122 THR A CA 1
ATOM 704 C C . THR A 1 101 ? 22.507 16.385 26.885 1.00 27.60 122 THR A C 1
ATOM 705 O O . THR A 1 101 ? 22.822 16.774 28.005 1.00 30.85 122 THR A O 1
ATOM 709 N N . THR A 1 102 ? 23.283 15.564 26.182 1.00 24.45 123 THR A N 1
ATOM 710 C CA . THR A 1 102 ? 24.536 15.056 26.734 1.00 26.44 123 THR A CA 1
ATOM 711 C C . THR A 1 102 ? 25.610 16.125 26.768 1.00 23.43 123 THR A C 1
ATOM 712 O O . THR A 1 102 ? 25.909 16.741 25.742 1.00 19.74 123 THR A O 1
ATOM 716 N N . ARG A 1 103 ? 26.218 16.302 27.935 1.00 18.80 124 ARG A N 1
ATOM 717 C CA . ARG A 1 103 ? 27.197 17.358 28.128 1.00 21.98 124 ARG A CA 1
ATOM 718 C C . ARG A 1 103 ? 28.624 16.849 28.223 1.00 25.48 124 ARG A C 1
ATOM 719 O O . ARG A 1 103 ? 29.537 17.646 28.327 1.00 26.15 124 ARG A O 1
ATOM 735 N N . SER A 1 105 ? 32.362 15.960 27.733 1.00 23.88 126 SER A N 1
ATOM 736 C CA . SER A 1 105 ? 33.273 16.603 26.809 1.00 28.29 126 SER A CA 1
ATOM 737 C C . SER A 1 105 ? 33.868 15.638 25.779 1.00 27.59 126 SER A C 1
ATOM 738 O O . SER A 1 105 ? 34.288 16.075 24.705 1.00 25.04 126 SER A O 1
ATOM 741 N N . ILE A 1 106 ? 33.901 14.342 26.093 1.00 24.42 127 ILE A N 1
ATOM 742 C CA . ILE A 1 106 ? 34.518 13.366 25.167 1.00 26.24 127 ILE A CA 1
ATOM 743 C C . ILE A 1 106 ? 33.923 13.440 23.750 1.00 25.26 127 ILE A C 1
ATOM 744 O O . ILE A 1 106 ? 34.627 13.241 22.744 1.00 26.62 127 ILE A O 1
ATOM 749 N N . TYR A 1 107 ? 32.629 13.736 23.656 1.00 25.27 128 TYR A N 1
ATOM 750 C CA . TYR A 1 107 ? 31.995 13.758 22.344 1.00 27.77 128 TYR A CA 1
ATOM 751 C C . TYR A 1 107 ? 32.518 14.904 21.503 1.00 26.45 128 TYR A C 1
ATOM 752 O O . TYR A 1 107 ? 32.245 14.936 20.343 1.00 30.67 128 TYR A O 1
ATOM 761 N N . SER A 1 108 ? 33.270 15.828 22.093 1.00 26.85 129 SER A N 1
ATOM 762 C CA . SER A 1 108 ? 33.786 16.992 21.364 1.00 30.51 129 SER A CA 1
ATOM 763 C C . SER A 1 108 ? 35.197 16.733 20.849 1.00 30.54 129 SER A C 1
ATOM 764 O O . SER A 1 108 ? 35.785 17.562 20.152 1.00 30.97 129 SER A O 1
ATOM 767 N N . ASP A 1 109 ? 35.751 15.595 21.231 1.00 24.57 130 ASP A N 1
ATOM 768 C CA . ASP A 1 109 ? 37.124 15.290 20.884 1.00 30.48 130 ASP A CA 1
ATOM 769 C C . ASP A 1 109 ? 37.343 15.293 19.379 1.00 30.57 130 ASP A C 1
ATOM 770 O O . ASP A 1 109 ? 36.484 14.842 18.603 1.00 24.94 130 ASP A O 1
ATOM 775 N N . LYS A 1 110 ? 38.502 15.786 18.959 1.00 25.08 131 LYS A N 1
ATOM 776 C CA . LYS A 1 110 ? 38.778 15.921 17.531 1.00 25.33 131 LYS A CA 1
ATOM 777 C C . LYS A 1 110 ? 39.127 14.606 16.840 1.00 25.30 131 LYS A C 1
ATOM 778 O O . LYS A 1 110 ? 39.216 14.552 15.612 1.00 25.81 131 LYS A O 1
ATOM 780 N N . SER A 1 111 ? 39.330 13.541 17.609 1.00 22.61 132 SER A N 1
ATOM 781 C CA . SER A 1 111 ? 39.812 12.286 17.010 1.00 22.53 132 SER A CA 1
ATOM 782 C C . SER A 1 111 ? 38.747 11.187 16.920 1.00 21.59 132 SER A C 1
ATOM 783 O O . SER A 1 111 ? 38.910 10.235 16.173 1.00 21.80 132 SER A O 1
ATOM 786 N N . ILE A 1 112 ? 37.687 11.289 17.719 1.00 20.74 133 ILE A N 1
ATOM 787 C CA . ILE A 1 112 ? 36.677 10.222 17.794 1.00 21.21 133 ILE A CA 1
ATOM 788 C C . ILE A 1 112 ? 35.266 10.826 17.830 1.00 21.89 133 ILE A C 1
ATOM 789 O O . ILE A 1 112 ? 35.109 12.041 17.989 1.00 22.80 133 ILE A O 1
ATOM 794 N N . HIS A 1 113 ? 34.250 9.977 17.679 1.00 21.24 134 HIS A N 1
ATOM 795 C CA . HIS A 1 113 ? 32.860 10.437 17.586 1.00 21.44 134 HIS A CA 1
ATOM 796 C C . HIS A 1 113 ? 32.711 11.496 16.515 1.00 21.73 134 HIS A C 1
ATOM 797 O O . HIS A 1 113 ? 32.047 12.505 16.708 1.00 19.76 134 HIS A O 1
ATOM 804 N N . LEU A 1 114 ? 33.343 11.273 15.372 1.00 21.88 135 LEU A N 1
ATOM 805 C CA . LEU A 1 114 ? 33.360 12.295 14.324 1.00 22.68 135 LEU A CA 1
ATOM 806 C C . LEU A 1 114 ? 32.040 12.434 13.545 1.00 22.03 135 LEU A C 1
ATOM 807 O O . LEU A 1 114 ? 31.939 13.288 12.677 1.00 23.66 135 LEU A O 1
ATOM 812 N N . SER A 1 115 ? 31.040 11.606 13.846 1.00 20.95 136 SER A N 1
ATOM 813 C CA . SER A 1 115 ? 29.699 11.813 13.266 1.00 21.91 136 SER A CA 1
ATOM 814 C C . SER A 1 115 ? 28.713 12.488 14.229 1.00 22.18 136 SER A C 1
ATOM 815 O O . SER A 1 115 ? 27.516 12.548 13.952 1.00 24.70 136 SER A O 1
ATOM 818 N N . PHE A 1 116 ? 29.216 13.001 15.347 1.00 21.65 137 PHE A N 1
ATOM 819 C CA . PHE A 1 116 ? 28.362 13.510 16.427 1.00 20.44 137 PHE A CA 1
ATOM 820 C C . PHE A 1 116 ? 28.426 15.037 16.463 1.00 26.53 137 PHE A C 1
ATOM 821 O O . PHE A 1 116 ? 29.479 15.638 16.200 1.00 23.36 137 PHE A O 1
ATOM 829 N N . LEU A 1 117 ? 27.294 15.655 16.773 1.00 19.40 138 LEU A N 1
ATOM 830 C CA . LEU A 1 117 ? 27.223 17.085 17.065 1.00 21.97 138 LEU A CA 1
ATOM 831 C C . LEU A 1 117 ? 26.093 17.216 18.077 1.00 23.30 138 LEU A C 1
ATOM 832 O O . LEU A 1 117 ? 25.415 16.228 18.354 1.00 20.45 138 LEU A O 1
ATOM 837 N N . ARG A 1 118 ? 25.876 18.403 18.633 1.00 19.09 139 ARG A N 1
ATOM 838 C CA . ARG A 1 118 ? 24.897 18.524 19.716 1.00 24.49 139 ARG A CA 1
ATOM 839 C C . ARG A 1 118 ? 24.394 19.943 19.949 1.00 22.24 139 ARG A C 1
ATOM 840 O O . ARG A 1 118 ? 25.103 20.922 19.702 1.00 22.39 139 ARG A O 1
ATOM 848 N N . THR A 1 119 ? 23.168 20.034 20.455 1.00 23.36 140 THR A N 1
ATOM 849 C CA . THR A 1 119 ? 22.515 21.326 20.675 1.00 22.33 140 THR A CA 1
ATOM 850 C C . THR A 1 119 ? 22.777 21.916 22.057 1.00 24.24 140 THR A C 1
ATOM 851 O O . THR A 1 119 ? 22.267 22.999 22.384 1.00 21.36 140 THR A O 1
ATOM 855 N N . VAL A 1 120 ? 23.562 21.206 22.865 1.00 23.19 141 VAL A N 1
ATOM 856 C CA . VAL A 1 120 ? 24.036 21.732 24.148 1.00 23.84 141 VAL A CA 1
ATOM 857 C C . VAL A 1 120 ? 25.571 21.750 24.126 1.00 25.09 141 VAL A C 1
ATOM 858 O O . VAL A 1 120 ? 26.176 20.941 23.435 1.00 24.79 141 VAL A O 1
ATOM 862 N N . PRO A 1 121 ? 26.202 22.657 24.897 1.00 24.94 142 PRO A N 1
ATOM 863 C CA . PRO A 1 121 ? 27.669 22.669 25.009 1.00 22.69 142 PRO A CA 1
ATOM 864 C C . PRO A 1 121 ? 28.217 21.629 25.989 1.00 23.74 142 PRO A C 1
ATOM 865 O O . PRO A 1 121 ? 27.524 21.224 26.921 1.00 25.84 142 PRO A O 1
ATOM 869 N N . PRO A 1 122 ? 29.470 21.202 25.780 1.00 24.12 143 PRO A N 1
ATOM 870 C CA . PRO A 1 122 ? 30.161 20.332 26.736 1.00 23.11 143 PRO A CA 1
ATOM 871 C C . PRO A 1 122 ? 30.407 21.090 28.042 1.00 25.22 143 PRO A C 1
ATOM 872 O O . PRO A 1 122 ? 30.533 22.316 28.011 1.00 23.32 143 PRO A O 1
ATOM 876 N N . TYR A 1 123 ? 30.445 20.364 29.161 1.00 23.31 144 TYR A N 1
ATOM 877 C CA . TYR A 1 123 ? 30.749 20.939 30.461 1.00 26.76 144 TYR A CA 1
ATOM 878 C C . TYR A 1 123 ? 32.011 21.801 30.417 1.00 27.99 144 TYR A C 1
ATOM 879 O O . TYR A 1 123 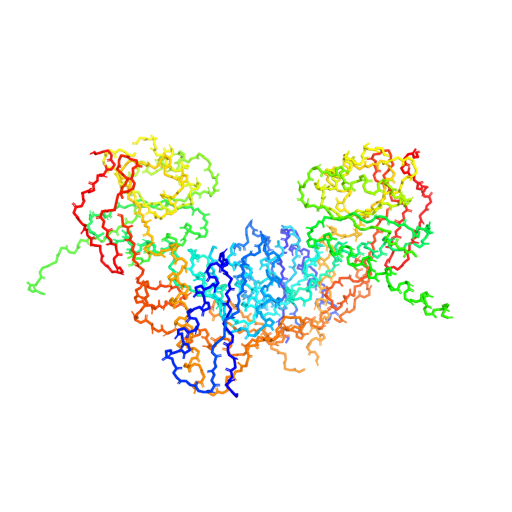? 32.138 22.754 31.169 1.00 24.57 144 TYR A O 1
ATOM 888 N N . SER A 1 124 ? 32.953 21.454 29.545 1.00 24.40 145 SER A N 1
ATOM 889 C CA . SER A 1 124 ? 34.211 22.201 29.475 1.00 25.09 145 SER A CA 1
ATOM 890 C C . SER A 1 124 ? 33.963 23.660 29.120 1.00 26.22 145 SER A C 1
ATOM 891 O O . SER A 1 124 ? 34.750 24.545 29.490 1.00 28.17 145 SER A O 1
ATOM 894 N N . HIS A 1 125 ? 32.860 23.929 28.429 1.00 25.67 146 HIS A N 1
ATOM 895 C CA . HIS A 1 125 ? 32.579 25.307 28.005 1.00 26.75 146 HIS A CA 1
ATOM 896 C C . HIS A 1 125 ? 32.174 26.217 29.170 1.00 30.84 146 HIS A C 1
ATOM 897 O O . HIS A 1 125 ? 32.147 27.441 29.020 1.00 28.95 146 HIS A O 1
ATOM 904 N N . GLN A 1 126 ? 31.873 25.635 30.329 1.00 28.88 147 GLN A N 1
ATOM 905 C CA . GLN A 1 126 ? 31.587 26.469 31.511 1.00 29.07 147 GLN A CA 1
ATOM 906 C C . GLN A 1 126 ? 32.744 27.416 31.815 1.00 31.72 147 GLN A C 1
ATOM 907 O O . GLN A 1 126 ? 32.554 28.453 32.451 1.00 31.45 147 GLN A O 1
ATOM 913 N N . ALA A 1 127 ? 33.941 27.051 31.360 1.00 31.47 148 ALA A N 1
ATOM 914 C CA . ALA A 1 127 ? 35.130 27.897 31.531 1.00 34.41 148 ALA A CA 1
ATOM 915 C C . ALA A 1 127 ? 34.984 29.313 30.941 1.00 35.62 148 ALA A C 1
ATOM 916 O O . ALA A 1 127 ? 35.602 30.256 31.436 1.00 35.64 148 ALA A O 1
ATOM 918 N N . LEU A 1 128 ? 34.178 29.462 29.891 1.00 35.20 149 LEU A N 1
ATOM 919 C CA . LEU A 1 128 ? 33.876 30.784 29.337 1.00 36.05 149 LEU A CA 1
ATOM 920 C C . LEU A 1 128 ? 33.253 31.657 30.417 1.00 41.04 149 LEU A C 1
ATOM 921 O O . LEU A 1 128 ? 33.590 32.833 30.562 1.00 41.00 149 LEU A O 1
ATOM 926 N N . VAL A 1 129 ? 32.318 31.077 31.164 1.00 39.42 150 VAL A N 1
ATOM 927 C CA . VAL A 1 129 ? 31.594 31.829 32.180 1.00 38.15 150 VAL A CA 1
ATOM 928 C C . VAL A 1 129 ? 32.501 32.146 33.364 1.00 41.87 150 VAL A C 1
ATOM 929 O O . VAL A 1 129 ? 32.452 33.253 33.906 1.00 42.64 150 VAL A O 1
ATOM 933 N N . TRP A 1 130 ? 33.323 31.175 33.762 1.00 34.31 151 TRP A N 1
ATOM 934 C CA . TRP A 1 130 ? 34.282 31.379 34.846 1.00 36.59 151 TRP A CA 1
ATOM 935 C C . TRP A 1 130 ? 35.187 32.560 34.514 1.00 42.72 151 TRP A C 1
ATOM 936 O O . TRP A 1 130 ? 35.530 33.380 35.375 1.00 39.26 151 TRP A O 1
ATOM 947 N N . PHE A 1 131 ? 35.583 32.617 33.250 1.00 42.67 152 PHE A N 1
ATOM 948 C CA . PHE A 1 131 ? 36.470 33.657 32.759 1.00 45.27 152 PHE A CA 1
ATOM 949 C C . PHE A 1 131 ? 35.823 35.027 32.934 1.00 47.64 152 PHE A C 1
ATOM 950 O O . PHE A 1 131 ? 36.425 35.939 33.503 1.00 47.97 152 PHE A O 1
ATOM 958 N N . GLU A 1 132 ? 34.591 35.163 32.454 1.00 42.81 153 GLU A N 1
ATOM 959 C CA . GLU A 1 132 ? 33.865 36.413 32.596 1.00 43.66 153 GLU A CA 1
ATOM 960 C C . GLU A 1 132 ? 33.644 36.784 34.067 1.00 49.43 153 GLU A C 1
ATOM 961 O O . GLU A 1 132 ? 33.660 37.964 34.423 1.00 45.70 153 GLU A O 1
ATOM 983 N N . ARG A 1 135 ? 36.777 38.261 35.349 1.00 51.57 156 ARG A N 1
ATOM 984 C CA . ARG A 1 135 ? 36.917 39.622 34.846 1.00 56.18 156 ARG A CA 1
ATOM 985 C C . ARG A 1 135 ? 36.030 40.578 35.649 1.00 55.11 156 ARG A C 1
ATOM 986 O O . ARG A 1 135 ? 36.486 41.626 36.116 1.00 57.57 156 ARG A O 1
ATOM 994 N N . LEU A 1 136 ? 34.768 40.198 35.821 1.00 51.83 157 LEU A N 1
ATOM 995 C CA . LEU A 1 136 ? 33.786 41.050 36.482 1.00 52.84 157 LEU A CA 1
ATOM 996 C C . LEU A 1 136 ? 34.154 41.373 37.931 1.00 54.51 157 LEU A C 1
ATOM 997 O O . LEU A 1 136 ? 34.005 42.508 38.377 1.00 56.58 157 LEU A O 1
ATOM 1002 N N . PHE A 1 137 ? 34.621 40.369 38.666 1.00 50.65 158 PHE A N 1
ATOM 1003 C CA . PHE A 1 137 ? 34.948 40.543 40.076 1.00 55.20 158 PHE A CA 1
ATOM 1004 C C . PHE A 1 137 ? 36.446 40.682 40.324 1.00 53.85 158 PHE A C 1
ATOM 1005 O O . PHE A 1 137 ? 36.910 40.558 41.454 1.00 56.55 158 PHE A O 1
ATOM 1013 N N . ASN A 1 138 ? 37.195 40.947 39.260 1.00 53.23 159 ASN A N 1
ATOM 1014 C CA . ASN A 1 138 ? 38.631 41.173 39.376 1.00 58.54 159 ASN A CA 1
ATOM 1015 C C . ASN A 1 138 ? 39.335 40.096 40.187 1.00 60.04 159 ASN A C 1
ATOM 1016 O O . ASN A 1 138 ? 40.179 40.397 41.030 1.00 61.20 159 ASN A O 1
ATOM 1021 N N . TRP A 1 139 ? 38.975 38.839 39.944 1.00 54.72 160 TRP A N 1
ATOM 1022 C CA . TRP A 1 139 ? 39.738 37.727 40.482 1.00 55.86 160 TRP A CA 1
ATOM 1023 C C . TRP A 1 139 ? 40.897 37.490 39.533 1.00 59.25 160 TRP A C 1
ATOM 1024 O O . TRP A 1 139 ? 40.735 36.901 38.457 1.00 54.59 160 TRP A O 1
ATOM 1035 N N . ASN A 1 140 ? 42.065 37.978 39.929 1.00 56.35 161 ASN A N 1
ATOM 1036 C CA . ASN A 1 140 ? 43.241 37.909 39.079 1.00 60.79 161 ASN A CA 1
ATOM 1037 C C . ASN A 1 140 ? 44.134 36.747 39.478 1.00 55.78 161 ASN A C 1
ATOM 1038 O O . ASN A 1 140 ? 45.150 36.490 38.841 1.00 58.90 161 ASN A O 1
ATOM 1043 N N . HIS A 1 141 ? 43.758 36.048 40.542 1.00 54.83 162 HIS A N 1
ATOM 1044 C CA . HIS A 1 141 ? 44.530 34.894 40.988 1.00 56.05 162 HIS A CA 1
ATOM 1045 C C . HIS A 1 141 ? 43.607 33.771 41.446 1.00 53.81 162 HIS A C 1
ATOM 1046 O O . HIS A 1 141 ? 42.859 33.924 42.412 1.00 51.66 162 HIS A O 1
ATOM 1053 N N . VAL A 1 142 ? 43.653 32.644 40.743 1.00 50.77 163 VAL A N 1
ATOM 1054 C CA . VAL A 1 142 ? 42.777 31.528 41.072 1.00 46.67 163 VAL A CA 1
ATOM 1055 C C . VAL A 1 142 ? 43.535 30.212 41.192 1.00 44.70 163 VAL A C 1
ATOM 1056 O O . VAL A 1 142 ? 44.628 30.054 40.645 1.00 47.34 163 VAL A O 1
ATOM 1060 N N . ILE A 1 143 ? 42.939 29.282 41.928 1.00 42.64 164 ILE A N 1
ATOM 1061 C CA . ILE A 1 143 ? 43.422 27.913 42.042 1.00 38.75 164 ILE A CA 1
ATOM 1062 C C . ILE A 1 143 ? 42.391 27.009 41.368 1.00 43.68 164 ILE A C 1
ATOM 1063 O O . ILE A 1 143 ? 41.195 27.073 41.669 1.00 39.92 164 ILE A O 1
ATOM 1068 N N . LEU A 1 144 ? 42.858 26.175 40.448 1.00 40.38 165 LEU A N 1
ATOM 1069 C CA . LEU A 1 144 ? 41.965 25.297 39.700 1.00 36.71 165 LEU A CA 1
ATOM 1070 C C . LEU A 1 144 ? 42.169 23.874 40.163 1.00 35.56 165 LEU A C 1
ATOM 1071 O O . LEU A 1 144 ? 43.280 23.348 40.132 1.00 37.69 165 LEU A O 1
ATOM 1076 N N . ILE A 1 145 ? 41.095 23.262 40.634 1.00 32.92 166 ILE A N 1
ATOM 1077 C CA . ILE A 1 145 ? 41.132 21.871 41.035 1.00 34.54 166 ILE A CA 1
ATOM 1078 C C . ILE A 1 145 ? 40.271 21.104 40.046 1.00 36.46 166 ILE A C 1
ATOM 1079 O O . ILE A 1 145 ? 39.085 21.408 39.889 1.00 34.28 166 ILE A O 1
ATOM 1084 N N . VAL A 1 146 ? 40.867 20.132 39.362 1.00 35.25 167 VAL A N 1
ATOM 1085 C CA . VAL A 1 146 ? 40.129 19.330 38.384 1.00 34.62 167 VAL A CA 1
ATOM 1086 C C . VAL A 1 146 ? 40.335 17.846 38.637 1.00 35.43 167 VAL A C 1
ATOM 1087 O O . VAL A 1 146 ? 41.389 17.427 39.120 1.00 37.14 167 VAL A O 1
ATOM 1091 N N . SER A 1 147 ? 39.322 17.049 38.318 1.00 35.31 168 SER A N 1
ATOM 1092 C CA . SER A 1 147 ? 39.458 15.606 38.378 1.00 38.29 168 SER A CA 1
ATOM 1093 C C . SER A 1 147 ? 40.459 15.200 37.297 1.00 36.92 168 SER A C 1
ATOM 1094 O O . SER A 1 147 ? 40.474 15.786 36.218 1.00 34.51 168 SER A O 1
ATOM 1097 N N . ASP A 1 148 ? 41.316 14.224 37.601 1.00 39.20 169 ASP A N 1
ATOM 1098 C CA . ASP A 1 148 ? 42.309 13.761 36.633 1.00 40.67 169 ASP A CA 1
ATOM 1099 C C . ASP A 1 148 ? 41.669 12.733 35.711 1.00 43.72 169 ASP A C 1
ATOM 1100 O O . ASP A 1 148 ? 41.996 11.540 35.764 1.00 36.31 169 ASP A O 1
ATOM 1105 N N . ASP A 1 149 ? 40.723 13.201 34.898 1.00 39.54 170 ASP A N 1
ATOM 1106 C CA . ASP A 1 149 ? 40.076 12.353 33.892 1.00 39.47 170 ASP A CA 1
ATOM 1107 C C . ASP A 1 149 ? 39.796 13.216 32.682 1.00 38.36 170 ASP A C 1
ATOM 1108 O O . ASP A 1 149 ? 40.204 14.376 32.648 1.00 36.40 170 ASP A O 1
ATOM 1113 N N . HIS A 1 150 ? 39.116 12.674 31.676 1.00 36.20 171 HIS A N 1
ATOM 1114 C CA . HIS A 1 150 ? 38.972 13.434 30.445 1.00 31.71 171 HIS A CA 1
ATOM 1115 C C . HIS A 1 150 ? 38.220 14.743 30.688 1.00 28.71 171 HIS A C 1
ATOM 1116 O O . HIS A 1 150 ? 38.587 15.793 30.160 1.00 30.91 171 HIS A O 1
ATOM 1123 N N . GLU A 1 151 ? 37.149 14.663 31.473 1.00 27.59 172 GLU A N 1
ATOM 1124 C CA . GLU A 1 151 ? 36.299 15.825 31.734 1.00 29.49 172 GLU A CA 1
ATOM 1125 C C . GLU A 1 151 ? 37.069 16.919 32.504 1.00 32.25 172 GLU A C 1
ATOM 1126 O O . GLU A 1 151 ? 37.047 18.102 32.146 1.00 27.62 172 GLU A O 1
ATOM 1132 N N . GLY A 1 152 ? 37.745 16.504 33.571 1.00 32.63 173 GLY A N 1
ATOM 1133 C CA . GLY A 1 152 ? 38.533 17.424 34.377 1.00 35.67 173 GLY A CA 1
ATOM 1134 C C . GLY A 1 152 ? 39.562 18.126 33.520 1.00 31.64 173 GLY A C 1
ATOM 1135 O O . GLY A 1 152 ? 39.700 19.331 33.568 1.00 30.94 173 GLY A O 1
ATOM 1136 N N . ARG A 1 153 ? 40.284 17.365 32.708 1.00 31.63 174 ARG A N 1
ATOM 1137 C CA . ARG A 1 153 ? 41.319 17.957 31.875 1.00 31.03 174 ARG A CA 1
ATOM 1138 C C . ARG A 1 153 ? 40.784 18.830 30.747 1.00 34.28 174 ARG A C 1
ATOM 1139 O O . ARG A 1 153 ? 41.434 19.801 30.364 1.00 35.05 174 ARG A O 1
ATOM 1147 N N . ALA A 1 154 ? 39.604 18.509 30.214 1.00 29.57 175 ALA A N 1
ATOM 1148 C CA . ALA A 1 154 ? 39.007 19.374 29.191 1.00 31.96 175 ALA A CA 1
ATOM 1149 C C . ALA A 1 154 ? 38.663 20.741 29.780 1.00 32.10 175 ALA A C 1
ATOM 1150 O O . ALA A 1 154 ? 38.840 21.767 29.131 1.00 31.66 175 ALA A O 1
ATOM 1152 N N . ALA A 1 155 ? 38.160 20.750 31.011 1.00 31.35 176 ALA A N 1
ATOM 1153 C CA . ALA A 1 155 ? 37.864 22.019 31.680 1.00 36.25 176 ALA A CA 1
ATOM 1154 C C . ALA A 1 155 ? 39.146 22.851 31.855 1.00 32.91 176 ALA A C 1
ATOM 1155 O O . ALA A 1 155 ? 39.168 24.043 31.557 1.00 31.35 176 ALA A O 1
ATOM 1157 N N . GLN A 1 156 ? 40.202 22.198 32.332 1.00 33.27 177 GLN A N 1
ATOM 1158 C CA . GLN A 1 156 ? 41.518 22.833 32.479 1.00 37.15 177 GLN A CA 1
ATOM 1159 C C . GLN A 1 156 ? 42.008 23.422 31.165 1.00 37.87 177 GLN A C 1
ATOM 1160 O O . GLN A 1 156 ? 42.323 24.605 31.079 1.00 37.17 177 GLN A O 1
ATOM 1166 N N . LYS A 1 157 ? 42.065 22.585 30.137 1.00 40.35 178 LYS A N 1
ATOM 1167 C CA . LYS A 1 157 ? 42.528 23.018 28.826 1.00 40.12 178 LYS A CA 1
ATOM 1168 C C . LYS A 1 157 ? 41.733 24.223 28.345 1.00 40.29 178 LYS A C 1
ATOM 1169 O O . LYS A 1 157 ? 42.300 25.182 27.834 1.00 42.69 178 LYS A O 1
ATOM 1175 N N . LYS A 1 158 ? 40.420 24.191 28.532 1.00 37.17 179 LYS A N 1
ATOM 1176 C CA . LYS A 1 158 ? 39.583 25.306 28.085 1.00 38.45 179 LYS A CA 1
ATOM 1177 C C . LYS A 1 158 ? 39.867 26.604 28.866 1.00 41.41 179 LYS A C 1
ATOM 1178 O O . LYS A 1 158 ? 39.987 27.673 28.273 1.00 39.78 179 LYS A O 1
ATOM 1184 N N . LEU A 1 159 ? 39.976 26.518 30.189 1.00 35.14 180 LEU A N 1
ATOM 1185 C CA . LEU A 1 159 ? 40.238 27.726 30.982 1.00 41.38 180 LEU A CA 1
ATOM 1186 C C . LEU A 1 159 ? 41.606 28.346 30.656 1.00 44.75 180 LEU A C 1
ATOM 1187 O O . LEU A 1 159 ? 41.722 29.564 30.517 1.00 44.59 180 LEU A O 1
ATOM 1192 N N . GLU A 1 160 ? 42.630 27.503 30.534 1.00 41.29 181 GLU A N 1
ATOM 1193 C CA . GLU A 1 160 ? 43.986 27.967 30.210 1.00 44.20 181 GLU A CA 1
ATOM 1194 C C . GLU A 1 160 ? 44.047 28.687 28.861 1.00 52.23 181 GLU A C 1
ATOM 1195 O O . GLU A 1 160 ? 44.680 29.742 28.730 1.00 49.34 181 GLU A O 1
ATOM 1201 N N . THR A 1 161 ? 43.382 28.117 27.862 1.00 48.51 182 THR A N 1
ATOM 1202 C CA . THR A 1 161 ? 43.268 28.757 26.558 1.00 47.33 182 THR A CA 1
ATOM 1203 C C . THR A 1 161 ? 42.684 30.160 26.661 1.00 51.95 182 THR A C 1
ATOM 1204 O O . THR A 1 161 ? 43.148 31.086 25.996 1.00 53.77 182 THR A O 1
ATOM 1208 N N . LEU A 1 162 ? 41.648 30.314 27.475 1.00 48.95 183 LEU A N 1
ATOM 1209 C CA . LEU A 1 162 ? 41.046 31.627 27.663 1.00 50.84 183 LEU A CA 1
ATOM 1210 C C . LEU A 1 162 ? 42.019 32.583 28.367 1.00 54.21 183 LEU A C 1
ATOM 1211 O O . LEU A 1 162 ? 42.065 33.775 28.063 1.00 58.43 183 LEU A O 1
ATOM 1216 N N . LEU A 1 163 ? 42.806 32.054 29.296 1.00 54.27 184 LEU A N 1
ATOM 1217 C CA . LEU A 1 163 ? 43.759 32.877 30.037 1.00 56.67 184 LEU A CA 1
ATOM 1218 C C . LEU A 1 163 ? 44.977 33.256 29.187 1.00 58.04 184 LEU A C 1
ATOM 1219 O O . LEU A 1 163 ? 45.495 34.368 29.296 1.00 59.06 184 LEU A O 1
ATOM 1224 N N . GLU A 1 164 ? 45.421 32.330 28.342 1.00 57.77 185 GLU A N 1
ATOM 1225 C CA . GLU A 1 164 ? 46.541 32.571 27.430 1.00 63.00 185 GLU A CA 1
ATOM 1226 C C . GLU A 1 164 ? 46.076 33.141 26.088 1.00 61.51 185 GLU A C 1
ATOM 1227 O O . GLU A 1 164 ? 45.446 34.200 26.030 1.00 66.03 185 GLU A O 1
ATOM 1229 N N . ASP A 1 179 ? 47.196 57.014 22.175 1.00 70.73 200 ASP A N 1
ATOM 1230 C CA . ASP A 1 179 ? 48.208 58.010 22.511 1.00 72.06 200 ASP A CA 1
ATOM 1231 C C . ASP A 1 179 ? 47.649 59.089 23.442 1.00 75.54 200 ASP A C 1
ATOM 1232 O O . ASP A 1 179 ? 48.324 59.524 24.376 1.00 73.85 200 ASP A O 1
ATOM 1234 N N . GLN A 1 180 ? 46.418 59.521 23.180 1.00 71.47 201 GLN A N 1
ATOM 1235 C CA . GLN A 1 180 ? 45.734 60.451 24.071 1.00 69.49 201 GLN A CA 1
ATOM 1236 C C . GLN A 1 180 ? 44.875 59.673 25.071 1.00 67.93 201 GLN A C 1
ATOM 1237 O O . GLN A 1 180 ? 44.312 60.248 26.004 1.00 67.94 201 GLN A O 1
ATOM 1239 N N . LEU A 1 181 ? 44.791 58.360 24.874 1.00 63.88 202 LEU A N 1
ATOM 1240 C CA . LEU A 1 181 ? 44.009 57.486 25.750 1.00 63.57 202 LEU A CA 1
ATOM 1241 C C . LEU A 1 181 ? 44.906 56.646 26.665 1.00 62.95 202 LEU A C 1
ATOM 1242 O O . LEU A 1 181 ? 45.786 55.926 26.192 1.00 66.25 202 LEU A O 1
ATOM 1247 N N . SER A 1 182 ? 44.678 56.737 27.972 1.00 65.83 203 SER A N 1
ATOM 1248 C CA . SER A 1 182 ? 45.465 55.981 28.949 1.00 66.21 203 SER A CA 1
ATOM 1249 C C . SER A 1 182 ? 44.930 54.559 29.171 1.00 67.01 203 SER A C 1
ATOM 1250 O O . SER A 1 182 ? 43.733 54.298 29.012 1.00 63.29 203 SER A O 1
ATOM 1252 N N . TYR A 1 183 ? 45.827 53.643 29.534 1.00 70.92 204 TYR A N 1
ATOM 1253 C CA . TYR A 1 183 ? 45.451 52.266 29.850 1.00 69.71 204 TYR A CA 1
ATOM 1254 C C . TYR A 1 183 ? 46.039 51.820 31.190 1.00 73.04 204 TYR A C 1
ATOM 1255 O O . TYR A 1 183 ? 47.195 52.122 31.501 1.00 75.45 204 TYR A O 1
ATOM 1264 N N . ASP A 1 184 ? 45.245 51.104 31.983 1.00 69.96 205 ASP A N 1
ATOM 1265 C CA . ASP A 1 184 ? 45.766 50.476 33.196 1.00 74.60 205 ASP A CA 1
ATOM 1266 C C . ASP A 1 184 ? 46.773 49.379 32.842 1.00 76.17 205 ASP A C 1
ATOM 1267 O O . ASP A 1 184 ? 47.778 49.203 33.533 1.00 77.81 205 ASP A O 1
ATOM 1272 N N . ASN A 1 185 ? 46.497 48.653 31.759 1.00 74.47 206 ASN A N 1
ATOM 1273 C CA . ASN A 1 185 ? 47.353 47.557 31.301 1.00 77.91 206 ASN A CA 1
ATOM 1274 C C . ASN A 1 185 ? 47.683 46.556 32.406 1.00 78.09 206 ASN A C 1
ATOM 1275 O O . ASN A 1 185 ? 48.814 46.075 32.500 1.00 78.46 206 ASN A O 1
ATOM 1280 N N . LYS A 1 186 ? 46.694 46.248 33.241 1.00 74.18 207 LYS A N 1
ATOM 1281 C CA . LYS A 1 186 ? 46.900 45.329 34.355 1.00 75.03 207 LYS A CA 1
ATOM 1282 C C . LYS A 1 186 ? 47.160 43.909 33.854 1.00 74.21 207 LYS A C 1
ATOM 1283 O O . LYS A 1 186 ? 46.493 43.434 32.929 1.00 74.51 207 LYS A O 1
ATOM 1285 N N . ARG A 1 187 ? 48.144 43.243 34.453 1.00 75.71 208 ARG A N 1
ATOM 1286 C CA . ARG A 1 187 ? 48.423 41.847 34.132 1.00 72.19 208 ARG A CA 1
ATOM 1287 C C . ARG A 1 187 ? 47.126 41.052 34.240 1.00 69.40 208 ARG A C 1
ATOM 1288 O O . ARG A 1 187 ? 46.399 41.164 35.230 1.00 67.67 208 ARG A O 1
ATOM 1290 N N . GLY A 1 188 ? 46.829 40.264 33.211 1.00 71.09 209 GLY A N 1
ATOM 1291 C CA . GLY A 1 188 ? 45.578 39.526 33.155 1.00 68.55 209 GLY A CA 1
ATOM 1292 C C . GLY A 1 188 ? 45.411 38.516 34.275 1.00 65.67 209 GLY A C 1
ATOM 1293 O O . GLY A 1 188 ? 46.369 38.211 34.992 1.00 63.38 209 GLY A O 1
ATOM 1294 N N . PRO A 1 189 ? 44.185 37.998 34.441 1.00 64.12 210 PRO A N 1
ATOM 1295 C CA . PRO A 1 189 ? 43.928 36.931 35.413 1.00 61.10 210 PRO A CA 1
ATOM 1296 C C . PRO A 1 189 ? 44.839 35.737 35.147 1.00 60.70 210 PRO A C 1
ATOM 1297 O O . PRO A 1 189 ? 45.307 35.550 34.021 1.00 64.14 210 PRO A O 1
ATOM 1301 N N . LYS A 1 190 ? 45.080 34.937 36.177 1.00 59.15 211 LYS A N 1
ATOM 1302 C CA . LYS A 1 190 ? 46.120 33.921 36.130 1.00 60.74 211 LYS A CA 1
ATOM 1303 C C . LYS A 1 190 ? 45.767 32.771 37.067 1.00 58.00 211 LYS A C 1
ATOM 1304 O O . LYS A 1 190 ? 45.146 32.978 38.102 1.00 55.60 211 LYS A O 1
ATOM 1310 N N . ALA A 1 191 ? 46.156 31.556 36.703 1.00 60.81 212 ALA A N 1
ATOM 1311 C CA . ALA A 1 191 ? 45.954 30.415 37.582 1.00 51.32 212 ALA A CA 1
ATOM 1312 C C . ALA A 1 191 ? 47.257 30.061 38.269 1.00 55.13 212 ALA A C 1
ATOM 1313 O O . ALA A 1 191 ? 48.117 29.404 37.686 1.00 57.90 212 ALA A O 1
ATOM 1315 N N . ASP A 1 192 ? 47.397 30.498 39.515 1.00 52.72 213 ASP A N 1
ATOM 1316 C CA . ASP A 1 192 ? 48.624 30.284 40.267 1.00 55.82 213 ASP A CA 1
ATOM 1317 C C . ASP A 1 192 ? 49.008 28.809 40.327 1.00 56.79 213 ASP A C 1
ATOM 1318 O O . ASP A 1 192 ? 50.174 28.471 40.544 1.00 56.33 213 ASP A O 1
ATOM 1323 N N . LYS A 1 193 ? 48.030 27.930 40.136 1.00 49.36 214 LYS A N 1
ATOM 1324 C CA . LYS A 1 193 ? 48.281 26.503 40.283 1.00 47.81 214 LYS A CA 1
ATOM 1325 C C . LYS A 1 193 ? 47.079 25.686 39.824 1.00 45.62 214 LYS A C 1
ATOM 1326 O O . LYS A 1 193 ? 45.930 26.065 40.057 1.00 43.99 214 LYS A O 1
ATOM 1332 N N . VAL A 1 194 ? 47.354 24.575 39.154 1.00 45.49 215 VAL A N 1
ATOM 1333 C CA . VAL A 1 194 ? 46.321 23.610 38.824 1.00 42.66 215 VAL A CA 1
ATOM 1334 C C . VAL A 1 194 ? 46.598 22.334 39.595 1.00 42.70 215 VAL A C 1
ATOM 1335 O O . VAL A 1 194 ? 47.681 21.759 39.505 1.00 50.52 215 VAL A O 1
ATOM 1339 N N . LEU A 1 195 ? 45.628 21.909 40.388 1.00 43.55 216 LEU A N 1
ATOM 1340 C CA . LEU A 1 195 ? 45.767 20.686 41.163 1.00 42.65 216 LEU A CA 1
ATOM 1341 C C . LEU A 1 195 ? 44.820 19.631 40.601 1.00 41.63 216 LEU A C 1
ATOM 1342 O O . LEU A 1 195 ? 43.671 19.937 40.302 1.00 37.80 216 LEU A O 1
ATOM 1347 N N . GLN A 1 196 ? 45.301 18.398 40.472 1.00 40.85 217 GLN A N 1
ATOM 1348 C CA . GLN A 1 196 ? 44.513 17.310 39.902 1.00 41.30 217 GLN A CA 1
ATOM 1349 C C . GLN A 1 196 ? 44.380 16.200 40.929 1.00 42.76 217 GLN A C 1
ATOM 1350 O O . GLN A 1 196 ? 45.291 15.978 41.722 1.00 41.57 217 GLN A O 1
ATOM 1356 N N . PHE A 1 197 ? 43.248 15.506 40.932 1.00 37.36 218 PHE A N 1
ATOM 1357 C CA . PHE A 1 197 ? 43.075 14.384 41.835 1.00 40.74 218 PHE A CA 1
ATOM 1358 C C . PHE A 1 197 ? 42.527 13.159 41.116 1.00 44.35 218 PHE A C 1
ATOM 1359 O O . PHE A 1 197 ? 41.821 13.275 40.119 1.00 42.99 218 PHE A O 1
ATOM 1367 N N . GLU A 1 198 ? 42.846 11.979 41.631 1.00 46.91 219 GLU A N 1
ATOM 1368 C CA . GLU A 1 198 ? 42.350 10.745 41.040 1.00 45.78 219 GLU A CA 1
ATOM 1369 C C . GLU A 1 198 ? 40.863 10.635 41.307 1.00 46.28 219 GLU A C 1
ATOM 1370 O O . GLU A 1 198 ? 40.433 10.749 42.455 1.00 44.57 219 GLU A O 1
ATOM 1376 N N . PRO A 1 199 ? 40.065 10.425 40.247 1.00 43.80 220 PRO A N 1
ATOM 1377 C CA . PRO A 1 199 ? 38.621 10.261 40.431 1.00 42.95 220 PRO A CA 1
ATOM 1378 C C . PRO A 1 199 ? 38.330 9.122 41.389 1.00 46.64 220 PRO A C 1
ATOM 1379 O O . PRO A 1 199 ? 38.991 8.085 41.311 1.00 44.23 220 PRO A O 1
ATOM 1383 N N . GLY A 1 200 ? 37.365 9.320 42.284 1.00 42.33 221 GLY A N 1
ATOM 1384 C CA . GLY A 1 200 ? 36.948 8.278 43.210 1.00 50.20 221 GLY A CA 1
ATOM 1385 C C . GLY A 1 200 ? 37.678 8.270 44.542 1.00 44.79 221 GLY A C 1
ATOM 1386 O O . GLY A 1 200 ? 37.333 7.496 45.436 1.00 54.89 221 GLY A O 1
ATOM 1387 N N . THR A 1 201 ? 38.690 9.122 44.676 1.00 42.10 222 THR A N 1
ATOM 1388 C CA . THR A 1 201 ? 39.430 9.234 45.927 1.00 47.74 222 THR A CA 1
ATOM 1389 C C . THR A 1 201 ? 38.562 9.859 47.008 1.00 49.76 222 THR A C 1
ATOM 1390 O O . THR A 1 201 ? 38.027 10.951 46.819 1.00 44.55 222 THR A O 1
ATOM 1394 N N . LYS A 1 202 ? 38.440 9.175 48.143 1.00 47.28 223 LYS A N 1
ATOM 1395 C CA . LYS A 1 202 ? 37.512 9.601 49.191 1.00 50.07 223 LYS A CA 1
ATOM 1396 C C . LYS A 1 202 ? 38.106 10.633 50.142 1.00 52.37 223 LYS A C 1
ATOM 1397 O O . LYS A 1 202 ? 37.373 11.421 50.741 1.00 54.83 223 LYS A O 1
ATOM 1403 N N . ASN A 1 203 ? 39.429 10.631 50.273 1.00 51.71 224 ASN A N 1
ATOM 1404 C CA . ASN A 1 203 ? 40.109 11.546 51.184 1.00 52.28 224 ASN A CA 1
ATOM 1405 C C . ASN A 1 203 ? 41.078 12.448 50.427 1.00 48.90 224 ASN A C 1
ATOM 1406 O O . ASN A 1 203 ? 42.126 11.997 49.968 1.00 50.44 224 ASN A O 1
ATOM 1411 N N . LEU A 1 204 ? 40.717 13.724 50.304 1.00 47.39 225 LEU A N 1
ATOM 1412 C CA . LEU A 1 204 ? 41.485 14.686 49.520 1.00 45.36 225 LEU A CA 1
ATOM 1413 C C . LEU A 1 204 ? 42.186 15.753 50.364 1.00 46.16 225 LEU A C 1
ATOM 1414 O O . LEU A 1 204 ? 42.501 16.843 49.870 1.00 45.66 225 LEU A O 1
ATOM 1419 N N . THR A 1 205 ? 42.442 15.426 51.629 1.00 48.80 226 THR A N 1
ATOM 1420 C CA . THR A 1 205 ? 43.067 16.360 52.570 1.00 46.90 226 THR A CA 1
ATOM 1421 C C . THR A 1 205 ? 44.386 16.932 52.048 1.00 45.37 226 THR A C 1
ATOM 1422 O O . THR A 1 205 ? 44.595 18.142 52.078 1.00 43.48 226 THR A O 1
ATOM 1426 N N . ALA A 1 206 ? 45.264 16.056 51.559 1.00 47.13 227 ALA A N 1
ATOM 1427 C CA . ALA A 1 206 ? 46.582 16.477 51.086 1.00 45.53 227 ALA A CA 1
ATOM 1428 C C . ALA A 1 206 ? 46.479 17.513 49.975 1.00 46.60 227 ALA A C 1
ATOM 1429 O O . ALA A 1 206 ? 47.243 18.489 49.938 1.00 48.69 227 ALA A O 1
ATOM 1431 N N . LEU A 1 207 ? 45.528 17.296 49.070 1.00 49.32 228 LEU A N 1
ATOM 1432 C CA . LEU A 1 207 ? 45.322 18.198 47.945 1.00 47.00 228 LEU A CA 1
ATOM 1433 C C . LEU A 1 207 ? 44.837 19.555 48.423 1.00 44.13 228 LEU A C 1
ATOM 1434 O O . LEU A 1 207 ? 45.366 20.596 48.026 1.00 44.13 228 LEU A O 1
ATOM 1439 N N . LEU A 1 208 ? 43.813 19.542 49.270 1.00 44.63 229 LEU A N 1
ATOM 1440 C CA . LEU A 1 208 ? 43.280 20.789 49.810 1.00 46.88 229 LEU A CA 1
ATOM 1441 C C . LEU A 1 208 ? 44.334 21.564 50.619 1.00 48.25 229 LEU A C 1
ATOM 1442 O O . LEU A 1 208 ? 44.400 22.790 50.545 1.00 45.10 229 LEU A O 1
ATOM 1447 N N . LEU A 1 209 ? 45.166 20.854 51.377 1.00 50.44 230 LEU A N 1
ATOM 1448 C CA . LEU A 1 209 ? 46.214 21.523 52.151 1.00 48.86 230 LEU A CA 1
ATOM 1449 C C . LEU A 1 209 ? 47.216 22.179 51.213 1.00 51.83 230 LEU A C 1
ATOM 1450 O O . LEU A 1 209 ? 47.684 23.294 51.457 1.00 54.82 230 LEU A O 1
ATOM 1455 N N . GLU A 1 210 ? 47.537 21.483 50.129 1.00 50.19 231 GLU A N 1
ATOM 1456 C CA . GLU A 1 210 ? 48.430 22.035 49.126 1.00 51.57 231 GLU A CA 1
ATOM 1457 C C . GLU A 1 210 ? 47.874 23.360 48.628 1.00 48.95 231 GLU A C 1
ATOM 1458 O O . GLU A 1 210 ? 48.614 24.317 48.428 1.00 53.19 231 GLU A O 1
ATOM 1464 N N . ALA A 1 211 ? 46.562 23.409 48.428 1.00 49.10 232 ALA A N 1
ATOM 1465 C CA . ALA A 1 211 ? 45.899 24.637 48.006 1.00 49.47 232 ALA A CA 1
ATOM 1466 C C . ALA A 1 211 ? 45.932 25.680 49.120 1.00 51.03 232 ALA A C 1
ATOM 1467 O O . ALA A 1 211 ? 46.074 26.876 48.864 1.00 50.20 232 ALA A O 1
ATOM 1469 N N . LYS A 1 212 ? 45.789 25.218 50.359 1.00 51.04 233 LYS A N 1
ATOM 1470 C CA . LYS A 1 212 ? 45.757 26.120 51.512 1.00 57.15 233 LYS A CA 1
ATOM 1471 C C . LYS A 1 212 ? 47.090 26.860 51.644 1.00 56.54 233 LYS A C 1
ATOM 1472 O O . LYS A 1 212 ? 47.117 28.046 51.967 1.00 62.14 233 LYS A O 1
ATOM 1478 N N . GLU A 1 213 ? 48.184 26.154 51.362 1.00 59.46 234 GLU A N 1
ATOM 1479 C CA . GLU A 1 213 ? 49.528 26.733 51.376 1.00 61.26 234 GLU A CA 1
ATOM 1480 C C . GLU A 1 213 ? 49.691 27.888 50.390 1.00 67.62 234 GLU A C 1
ATOM 1481 O O . GLU A 1 213 ? 50.653 28.658 50.476 1.00 66.06 234 GLU A O 1
ATOM 1487 N N . LEU A 1 214 ? 48.765 27.993 49.444 1.00 61.20 235 LEU A N 1
ATOM 1488 C CA . LEU A 1 214 ? 48.861 28.996 48.397 1.00 57.67 235 LEU A CA 1
ATOM 1489 C C . LEU A 1 214 ? 48.206 30.309 48.795 1.00 61.46 235 LEU A C 1
ATOM 1490 O O . LEU A 1 214 ? 47.325 30.350 49.656 1.00 58.38 235 LEU A O 1
ATOM 1495 N N . GLU A 1 215 ? 48.647 31.379 48.145 1.00 62.90 236 GLU A N 1
ATOM 1496 C CA . GLU A 1 215 ? 48.124 32.715 48.389 1.00 67.38 236 GLU A CA 1
ATOM 1497 C C . GLU A 1 215 ? 46.646 32.789 48.022 1.00 65.42 236 GLU A C 1
ATOM 1498 O O . GLU A 1 215 ? 45.784 32.912 48.894 1.00 64.74 236 GLU A O 1
ATOM 1504 N N . ALA A 1 216 ? 46.371 32.699 46.724 1.00 67.33 237 ALA A N 1
ATOM 1505 C CA . ALA A 1 216 ? 45.024 32.844 46.171 1.00 59.39 237 ALA A CA 1
ATOM 1506 C C . ALA A 1 216 ? 43.924 32.131 46.968 1.00 53.81 237 ALA A C 1
ATOM 1507 O O . ALA A 1 216 ? 44.116 31.032 47.490 1.00 51.10 237 ALA A O 1
ATOM 1509 N N . ARG A 1 217 ? 42.762 32.771 47.041 1.00 53.49 238 ARG A N 1
ATOM 1510 C CA . ARG A 1 217 ? 41.640 32.247 47.805 1.00 51.77 238 ARG A CA 1
ATOM 1511 C C . ARG A 1 217 ? 40.418 32.019 46.915 1.00 49.64 238 ARG A C 1
ATOM 1512 O O . ARG A 1 217 ? 39.318 31.764 47.411 1.00 45.60 238 ARG A O 1
ATOM 1520 N N . VAL A 1 218 ? 40.606 32.130 45.600 1.00 49.12 239 VAL A N 1
ATOM 1521 C CA . VAL A 1 218 ? 39.542 31.793 44.658 1.00 45.36 239 VAL A CA 1
ATOM 1522 C C . VAL A 1 218 ? 39.778 30.383 44.115 1.00 44.89 239 VAL A C 1
ATOM 1523 O O . VAL A 1 218 ? 40.789 30.106 43.464 1.00 38.56 239 VAL A O 1
ATOM 1527 N N . ILE A 1 219 ? 38.853 29.485 44.430 1.00 41.27 240 ILE A N 1
ATOM 1528 C CA . ILE A 1 219 ? 38.999 28.092 44.064 1.00 38.57 240 ILE A CA 1
ATOM 1529 C C . ILE A 1 219 ? 37.975 27.742 43.003 1.00 37.27 240 ILE A C 1
ATOM 1530 O O . ILE A 1 219 ? 36.774 27.926 43.210 1.00 34.52 240 ILE A O 1
ATOM 1535 N N . ILE A 1 220 ? 38.453 27.224 41.878 1.00 35.09 241 ILE A N 1
ATOM 1536 C CA . ILE A 1 220 ? 37.568 26.731 40.830 1.00 31.17 241 ILE A CA 1
ATOM 1537 C C . ILE A 1 220 ? 37.642 25.211 40.777 1.00 35.70 241 ILE A C 1
ATOM 1538 O O . ILE A 1 220 ? 38.724 24.628 40.870 1.00 37.00 241 ILE A O 1
ATOM 1543 N N . LEU A 1 221 ? 36.492 24.564 40.628 1.00 33.38 242 LEU A N 1
ATOM 1544 C CA . LEU A 1 221 ? 36.451 23.111 40.685 1.00 32.56 242 LEU A CA 1
ATOM 1545 C C . LEU A 1 221 ? 35.776 22.492 39.455 1.00 31.42 242 LEU A C 1
ATOM 1546 O O . LEU A 1 221 ? 34.710 22.940 39.029 1.00 26.01 242 LEU A O 1
ATOM 1551 N N . SER A 1 222 ? 36.429 21.484 38.879 1.00 28.77 243 SER A N 1
ATOM 1552 C CA . SER A 1 222 ? 35.801 20.602 37.903 1.00 28.31 243 SER A CA 1
ATOM 1553 C C . SER A 1 222 ? 35.835 19.186 38.432 1.00 32.13 243 SER A C 1
ATOM 1554 O O . SER A 1 222 ? 36.908 18.583 38.560 1.00 30.16 243 SER A O 1
ATOM 1557 N N . ALA A 1 223 ? 34.661 18.649 38.731 1.00 26.97 244 ALA A N 1
ATOM 1558 C CA . ALA A 1 223 ? 34.587 17.322 39.310 1.00 29.67 244 ALA A CA 1
ATOM 1559 C C . ALA A 1 223 ? 33.189 16.764 39.128 1.00 30.69 244 ALA A C 1
ATOM 1560 O O . ALA A 1 223 ? 32.233 17.516 38.951 1.00 31.21 244 ALA A O 1
ATOM 1562 N N . SER A 1 224 ? 33.076 15.445 39.161 1.00 30.78 245 SER A N 1
ATOM 1563 C CA . SER A 1 224 ? 31.773 14.808 39.107 1.00 34.97 245 SER A CA 1
ATOM 1564 C C . SER A 1 224 ? 31.003 15.142 40.387 1.00 32.34 245 SER A C 1
ATOM 1565 O O . SER A 1 224 ? 31.564 15.661 41.332 1.00 32.10 245 SER A O 1
ATOM 1568 N N . GLU A 1 225 ? 29.714 14.828 40.388 1.00 31.69 246 GLU A N 1
ATOM 1569 C CA . GLU A 1 225 ? 28.835 14.986 41.536 1.00 33.40 246 GLU A CA 1
ATOM 1570 C C . GLU A 1 225 ? 29.458 14.283 42.739 1.00 38.25 246 GLU A C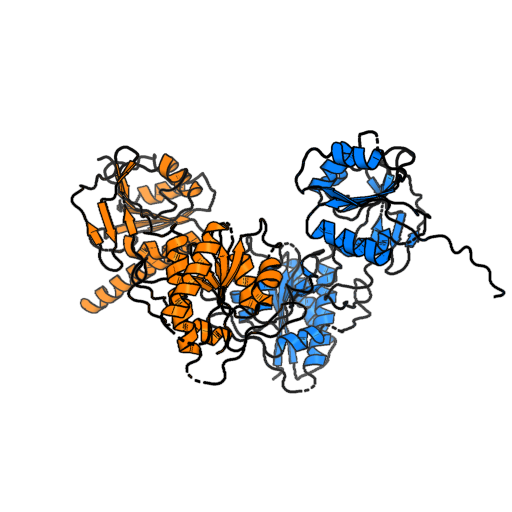 1
ATOM 1571 O O . GLU A 1 225 ? 29.604 14.858 43.812 1.00 35.19 246 GLU A O 1
ATOM 1577 N N . ASP A 1 226 ? 29.852 13.036 42.532 1.00 40.42 247 ASP A N 1
ATOM 1578 C CA . ASP A 1 226 ? 30.431 12.229 43.590 1.00 41.71 247 ASP A CA 1
ATOM 1579 C C . ASP A 1 226 ? 31.749 12.793 44.085 1.00 38.74 247 ASP A C 1
ATOM 1580 O O . ASP A 1 226 ? 31.977 12.878 45.285 1.00 41.14 247 ASP A O 1
ATOM 1585 N N . ASP A 1 227 ? 32.629 13.173 43.169 1.00 33.36 248 ASP A N 1
ATOM 1586 C CA . ASP A 1 227 ? 33.934 13.693 43.581 1.00 35.31 248 ASP A CA 1
ATOM 1587 C C . ASP A 1 227 ? 33.840 15.081 44.218 1.00 38.65 248 ASP A C 1
ATOM 1588 O O . ASP A 1 227 ? 34.678 15.441 45.050 1.00 34.09 248 ASP A O 1
ATOM 1593 N N . ALA A 1 228 ? 32.847 15.870 43.810 1.00 31.76 249 ALA A N 1
ATOM 1594 C CA . ALA A 1 228 ? 32.673 17.201 44.401 1.00 33.89 249 ALA A CA 1
ATOM 1595 C C . ALA A 1 228 ? 32.454 17.095 45.917 1.00 32.76 249 ALA A C 1
ATOM 1596 O O . ALA A 1 228 ? 32.989 17.894 46.675 1.00 34.39 249 ALA A O 1
ATOM 1598 N N . THR A 1 229 ? 31.664 16.108 46.346 1.00 36.19 250 THR A N 1
ATOM 1599 C CA . THR A 1 229 ? 31.430 15.884 47.770 1.00 34.24 250 THR A CA 1
ATOM 1600 C C . THR A 1 229 ? 32.746 15.667 48.513 1.00 34.17 250 THR A C 1
ATOM 1601 O O . THR A 1 229 ? 32.967 16.258 49.560 1.00 35.43 250 THR A O 1
ATOM 1605 N N . ALA A 1 230 ? 33.625 14.834 47.964 1.00 34.83 251 ALA A N 1
ATOM 1606 C CA . ALA A 1 230 ? 34.933 14.598 48.568 1.00 36.71 251 ALA A CA 1
ATOM 1607 C C . ALA A 1 230 ? 35.716 15.897 48.757 1.00 37.81 251 ALA A C 1
ATOM 1608 O O . ALA A 1 230 ? 36.310 16.134 49.823 1.00 33.57 251 ALA A O 1
ATOM 1610 N N . VAL A 1 231 ? 35.715 16.732 47.727 1.00 30.21 252 VAL A N 1
ATOM 1611 C CA . VAL A 1 231 ? 36.388 18.028 47.783 1.00 29.07 252 VAL A CA 1
ATOM 1612 C C . VAL A 1 231 ? 35.779 18.897 48.885 1.00 32.99 252 VAL A C 1
ATOM 1613 O O . VAL A 1 231 ? 36.504 19.417 49.748 1.00 32.30 252 VAL A O 1
ATOM 1617 N N . TYR A 1 232 ? 34.454 19.031 48.867 1.00 30.52 253 TYR A N 1
ATOM 1618 C CA . TYR A 1 232 ? 33.744 19.879 49.829 1.00 32.90 253 TYR A CA 1
ATOM 1619 C C . TYR A 1 232 ? 33.977 19.448 51.280 1.00 34.41 253 TYR A C 1
ATOM 1620 O O . TYR A 1 232 ? 34.128 20.285 52.159 1.00 34.21 253 TYR A O 1
ATOM 1629 N N . LYS A 1 233 ? 34.000 18.146 51.530 1.00 31.13 254 LYS A N 1
ATOM 1630 C CA . LYS A 1 233 ? 34.195 17.656 52.889 1.00 33.06 254 LYS A CA 1
ATOM 1631 C C . LYS A 1 233 ? 35.601 17.985 53.393 1.00 36.61 254 LYS A C 1
ATOM 1632 O O . LYS A 1 233 ? 35.764 18.396 54.543 1.00 35.85 254 LYS A O 1
ATOM 1638 N N . SER A 1 234 ? 36.604 17.834 52.524 1.00 33.45 255 SER A N 1
ATOM 1639 C CA . SER A 1 234 ? 37.995 18.158 52.859 1.00 36.23 255 SER A CA 1
ATOM 1640 C C . SER A 1 234 ? 38.202 19.647 53.077 1.00 39.18 255 SER A C 1
ATOM 1641 O O . SER A 1 234 ? 38.932 20.047 53.980 1.00 39.85 255 SER A O 1
ATOM 1644 N N . ALA A 1 235 ? 37.565 20.464 52.249 1.00 32.24 256 ALA A N 1
ATOM 1645 C CA . ALA A 1 235 ? 37.650 21.911 52.403 1.00 36.54 256 ALA A CA 1
ATOM 1646 C C . ALA A 1 235 ? 37.029 22.354 53.733 1.00 39.78 256 ALA A C 1
ATOM 1647 O O . ALA A 1 235 ? 37.546 23.247 54.400 1.00 38.96 256 ALA A O 1
ATOM 1649 N N . ALA A 1 236 ? 35.918 21.726 54.102 1.00 36.42 257 ALA A N 1
ATOM 1650 C CA . ALA A 1 236 ? 35.261 22.001 55.372 1.00 35.36 257 ALA A CA 1
ATOM 1651 C C . ALA A 1 236 ? 36.190 21.667 56.545 1.00 40.67 257 ALA A C 1
ATOM 1652 O O . ALA A 1 236 ? 36.385 22.485 57.445 1.00 39.77 257 ALA A O 1
ATOM 1662 N N . LEU A 1 238 ? 39.273 21.540 56.644 1.00 40.42 259 LEU A N 1
ATOM 1663 C CA . LEU A 1 238 ? 40.428 22.433 56.669 1.00 41.23 259 LEU A CA 1
ATOM 1664 C C . LEU A 1 238 ? 40.022 23.893 56.816 1.00 36.70 259 LEU A C 1
ATOM 1665 O O . LEU A 1 238 ? 40.846 24.787 56.665 1.00 40.29 259 LEU A O 1
ATOM 1670 N N . ASP A 1 239 ? 38.748 24.133 57.110 1.00 38.13 260 ASP A N 1
ATOM 1671 C CA . ASP A 1 239 ? 38.264 25.495 57.359 1.00 38.82 260 ASP A CA 1
ATOM 1672 C C . ASP A 1 239 ? 38.511 26.429 56.172 1.00 41.34 260 ASP A C 1
ATOM 1673 O O . ASP A 1 239 ? 38.899 27.589 56.347 1.00 39.75 260 ASP A O 1
ATOM 1686 N N . THR A 1 241 ? 36.117 27.143 53.702 1.00 43.87 262 THR A N 1
ATOM 1687 C CA . THR A 1 241 ? 34.865 27.515 53.056 1.00 44.46 262 THR A CA 1
ATOM 1688 C C . THR A 1 241 ? 34.266 28.764 53.685 1.00 44.95 262 THR A C 1
ATOM 1689 O O . THR A 1 241 ? 33.103 29.091 53.445 1.00 47.77 262 THR A O 1
ATOM 1693 N N . GLY A 1 242 ? 35.074 29.463 54.475 1.00 46.13 263 GLY A N 1
ATOM 1694 C CA . GLY A 1 242 ? 34.613 30.615 55.228 1.00 46.86 263 GLY A CA 1
ATOM 1695 C C . GLY A 1 242 ? 34.989 31.931 54.589 1.00 46.95 263 GLY A C 1
ATOM 1696 O O . GLY A 1 242 ? 35.262 32.001 53.389 1.00 46.30 263 GLY A O 1
ATOM 1697 N N . ALA A 1 243 ? 35.004 32.980 55.402 1.00 48.43 264 ALA A N 1
ATOM 1698 C CA . ALA A 1 243 ? 35.260 34.332 54.921 1.00 49.51 264 ALA A CA 1
ATOM 1699 C C . ALA A 1 243 ? 36.617 34.443 54.235 1.00 48.41 264 ALA A C 1
ATOM 1700 O O . ALA A 1 243 ? 37.594 33.829 54.663 1.00 51.57 264 ALA A O 1
ATOM 1702 N N . GLY A 1 244 ? 36.675 35.237 53.173 1.00 42.56 265 GLY A N 1
ATOM 1703 C CA . GLY A 1 244 ? 37.885 35.334 52.382 1.00 54.06 265 GLY A CA 1
ATOM 1704 C C . GLY A 1 244 ? 37.886 34.443 51.149 1.00 49.64 265 GLY A C 1
ATOM 1705 O O . GLY A 1 244 ? 38.354 34.861 50.093 1.00 51.36 265 GLY A O 1
ATOM 1706 N N . TYR A 1 245 ? 37.363 33.223 51.271 1.00 47.09 266 TYR A N 1
ATOM 1707 C CA . TYR A 1 245 ? 37.356 32.277 50.140 1.00 46.98 266 TYR A CA 1
ATOM 1708 C C . TYR A 1 245 ? 36.210 32.477 49.147 1.00 44.63 266 TYR A C 1
ATOM 1709 O O . TYR A 1 245 ? 35.106 32.935 49.499 1.00 41.92 266 TYR A O 1
ATOM 1718 N N . VAL A 1 246 ? 36.483 32.115 47.900 1.00 42.08 267 VAL A N 1
ATOM 1719 C CA . VAL A 1 246 ? 35.457 32.085 46.869 1.00 38.40 267 VAL A CA 1
ATOM 1720 C C . VAL A 1 246 ? 35.479 30.712 46.204 1.00 41.20 267 VAL A C 1
ATOM 1721 O O . VAL A 1 246 ? 36.538 30.243 45.783 1.00 34.58 267 VAL A O 1
ATOM 1725 N N . TRP A 1 247 ? 34.318 30.059 46.153 1.00 35.24 268 TRP A N 1
ATOM 1726 C CA . TRP A 1 247 ? 34.187 28.780 45.459 1.00 31.86 268 TRP A CA 1
ATOM 1727 C C . TRP A 1 247 ? 33.366 28.966 44.199 1.00 34.22 268 TRP A C 1
ATOM 1728 O O . TRP A 1 247 ? 32.224 29.442 44.244 1.00 31.72 268 TRP A O 1
ATOM 1739 N N . LEU A 1 248 ? 33.970 28.601 43.071 1.00 33.88 269 LEU A N 1
ATOM 1740 C CA . LEU A 1 248 ? 33.353 28.769 41.764 1.00 30.72 269 LEU A CA 1
ATOM 1741 C C . LEU A 1 248 ? 33.391 27.421 41.046 1.00 31.11 269 LEU A C 1
ATOM 1742 O O . LEU A 1 248 ? 34.469 26.847 40.846 1.00 29.10 269 LEU A O 1
ATOM 1747 N N . VAL A 1 249 ? 32.211 26.925 40.672 1.00 30.57 270 VAL A N 1
ATOM 1748 C CA . VAL A 1 249 ? 32.088 25.582 40.107 1.00 29.72 270 VAL A CA 1
ATOM 1749 C C . VAL A 1 249 ? 31.164 25.560 38.896 1.00 32.04 270 VAL A C 1
ATOM 1750 O O . VAL A 1 249 ? 30.696 26.608 38.432 1.00 30.20 270 VAL A O 1
ATOM 1754 N N . GLY A 1 250 ? 30.930 24.371 38.353 1.00 28.15 271 GLY A N 1
ATOM 1755 C CA . GLY A 1 250 ? 29.998 24.249 37.245 1.00 31.14 271 GLY A CA 1
ATOM 1756 C C . GLY A 1 250 ? 28.649 23.724 37.693 1.00 30.74 271 GLY A C 1
ATOM 1757 O O . GLY A 1 250 ? 28.173 24.053 38.782 1.00 31.23 271 GLY A O 1
ATOM 1758 N N . GLU A 1 251 ? 28.033 22.891 36.862 1.00 26.00 272 GLU A N 1
ATOM 1759 C CA . GLU A 1 251 ? 26.696 22.391 37.158 1.00 24.05 272 GLU A CA 1
ATOM 1760 C C . GLU A 1 251 ? 26.707 21.069 37.948 1.00 28.30 272 GLU A C 1
ATOM 1761 O O . GLU A 1 251 ? 25.936 20.903 38.902 1.00 29.97 272 GLU A O 1
ATOM 1767 N N . ARG A 1 252 ? 27.576 20.131 37.563 1.00 26.09 273 ARG A N 1
ATOM 1768 C CA . ARG A 1 252 ? 27.647 18.842 38.254 1.00 27.29 273 ARG A CA 1
ATOM 1769 C C . ARG A 1 252 ? 27.953 19.033 39.736 1.00 27.73 273 ARG A C 1
ATOM 1770 O O . ARG A 1 252 ? 27.470 18.287 40.572 1.00 27.74 273 ARG A O 1
ATOM 1778 N N . GLU A 1 253 ? 28.792 20.017 40.029 1.00 26.77 274 GLU A N 1
ATOM 1779 C CA . GLU A 1 253 ? 29.286 20.263 41.391 1.00 30.03 274 GLU A CA 1
ATOM 1780 C C . GLU A 1 253 ? 28.259 20.941 42.309 1.00 32.34 274 GLU A C 1
ATOM 1781 O O . GLU A 1 253 ? 28.528 21.163 43.500 1.00 30.51 274 GLU A O 1
ATOM 1787 N N . ILE A 1 254 ? 27.093 21.279 41.762 1.00 26.99 275 ILE A N 1
ATOM 1788 C CA . ILE A 1 254 ? 25.988 21.739 42.592 1.00 32.38 275 ILE A CA 1
ATOM 1789 C C . ILE A 1 254 ? 24.722 20.929 42.294 1.00 35.12 275 ILE A C 1
ATOM 1790 O O . ILE A 1 254 ? 23.603 21.396 42.505 1.00 34.93 275 ILE A O 1
ATOM 1795 N N . SER A 1 255 ? 24.899 19.716 41.788 1.00 29.47 276 SER A N 1
ATOM 1796 C CA . SER A 1 255 ? 23.750 18.895 41.425 1.00 30.48 276 SER A CA 1
ATOM 1797 C C . SER A 1 255 ? 23.629 17.701 42.351 1.00 34.87 276 SER A C 1
ATOM 1798 O O . SER A 1 255 ? 24.633 17.147 42.785 1.00 39.03 276 SER A O 1
ATOM 1801 N N . GLY A 1 256 ? 22.397 17.304 42.643 1.00 38.66 277 GLY A N 1
ATOM 1802 C CA . GLY A 1 256 ? 22.144 16.093 43.405 1.00 38.56 277 GLY A CA 1
ATOM 1803 C C . GLY A 1 256 ? 22.902 16.037 44.714 1.00 39.94 277 GLY A C 1
ATOM 1804 O O . GLY A 1 256 ? 22.789 16.934 45.545 1.00 42.40 277 GLY A O 1
ATOM 1805 N N . SER A 1 257 ? 23.688 14.980 44.881 1.00 40.10 278 SER A N 1
ATOM 1806 C CA . SER A 1 257 ? 24.368 14.700 46.138 1.00 42.03 278 SER A CA 1
ATOM 1807 C C . SER A 1 257 ? 25.491 15.684 46.449 1.00 40.18 278 SER A C 1
ATOM 1808 O O . SER A 1 257 ? 25.919 15.794 47.587 1.00 36.96 278 SER A O 1
ATOM 1811 N N . ALA A 1 258 ? 25.957 16.410 45.442 1.00 37.91 279 ALA A N 1
ATOM 1812 C CA . ALA A 1 258 ? 27.059 17.346 45.633 1.00 35.63 279 ALA A CA 1
ATOM 1813 C C . ALA A 1 258 ? 26.623 18.536 46.475 1.00 36.86 279 ALA A C 1
ATOM 1814 O O . ALA A 1 258 ? 27.453 19.254 47.043 1.00 37.74 279 ALA A O 1
ATOM 1816 N N . LEU A 1 259 ? 25.313 18.753 46.542 1.00 38.53 280 LEU A N 1
ATOM 1817 C CA . LEU A 1 259 ? 24.778 19.895 47.273 1.00 40.34 280 LEU A CA 1
ATOM 1818 C C . LEU A 1 259 ? 24.837 19.666 48.779 1.00 38.40 280 LEU A C 1
ATOM 1819 O O . LEU A 1 259 ? 24.792 20.616 49.547 1.00 45.04 280 LEU A O 1
ATOM 1824 N N . ARG A 1 260 ? 24.926 18.406 49.199 1.00 38.34 281 ARG A N 1
ATOM 1825 C CA . ARG A 1 260 ? 24.889 18.081 50.627 1.00 37.77 281 ARG A CA 1
ATOM 1826 C C . ARG A 1 260 ? 25.971 18.822 51.417 1.00 44.24 281 ARG A C 1
ATOM 1827 O O . ARG A 1 260 ? 25.696 19.398 52.473 1.00 39.27 281 ARG A O 1
ATOM 1829 N N . TYR A 1 261 ? 27.199 18.815 50.907 1.00 35.78 282 TYR A N 1
ATOM 1830 C CA . TYR A 1 261 ? 28.299 19.462 51.607 1.00 37.90 282 TYR A CA 1
ATOM 1831 C C . TYR A 1 261 ? 28.796 20.709 50.899 1.00 35.77 282 TYR A C 1
ATOM 1832 O O . TYR A 1 261 ? 29.832 21.254 51.272 1.00 34.44 282 TYR A O 1
ATOM 1841 N N . ALA A 1 262 ? 28.076 21.150 49.871 1.00 31.11 283 ALA A N 1
ATOM 1842 C CA . ALA A 1 262 ? 28.459 22.368 49.167 1.00 32.68 283 ALA A CA 1
ATOM 1843 C C . ALA A 1 262 ? 28.493 23.513 50.173 1.00 33.42 283 ALA A C 1
ATOM 1844 O O . ALA A 1 262 ? 27.548 23.690 50.932 1.00 33.44 283 ALA A O 1
ATOM 1846 N N . PRO A 1 263 ? 29.577 24.294 50.179 1.00 33.81 284 PRO A N 1
ATOM 1847 C CA . PRO A 1 263 ? 29.681 25.400 51.148 1.00 36.74 284 PRO A CA 1
ATOM 1848 C C . PRO A 1 263 ? 28.682 26.514 50.864 1.00 38.25 284 PRO A C 1
ATOM 1849 O O . PRO A 1 263 ? 28.455 26.815 49.691 1.00 32.29 284 PRO A O 1
ATOM 1853 N N . ASP A 1 264 ? 28.101 27.111 51.910 1.00 37.22 285 ASP A N 1
ATOM 1854 C CA . ASP A 1 264 ? 27.239 28.278 51.743 1.00 33.92 285 ASP A CA 1
ATOM 1855 C C . ASP A 1 264 ? 28.062 29.290 50.982 1.00 30.99 285 ASP A C 1
ATOM 1856 O O . ASP A 1 264 ? 29.274 29.356 51.159 1.00 32.42 285 ASP A O 1
ATOM 1861 N N . GLY A 1 265 ? 27.407 30.091 50.152 1.00 31.91 286 GLY A N 1
ATOM 1862 C CA . GLY A 1 265 ? 28.092 31.111 49.377 1.00 36.66 286 GLY A CA 1
ATOM 1863 C C . GLY A 1 265 ? 28.751 30.626 48.089 1.00 35.26 286 GLY A C 1
ATOM 1864 O O . GLY A 1 265 ? 29.244 31.434 47.289 1.00 31.16 286 GLY A O 1
ATOM 1865 N N . ILE A 1 266 ? 28.789 29.314 47.878 1.00 32.24 287 ILE A N 1
ATOM 1866 C CA . ILE A 1 266 ? 29.364 28.804 46.624 1.00 33.43 287 ILE A CA 1
ATOM 1867 C C . ILE A 1 266 ? 28.628 29.384 45.415 1.00 31.49 287 ILE A C 1
ATOM 1868 O O . ILE A 1 266 ? 27.431 29.695 45.498 1.00 30.58 287 ILE A O 1
ATOM 1873 N N . ILE A 1 267 ? 29.349 29.534 44.302 1.00 32.80 288 ILE A N 1
ATOM 1874 C CA . ILE A 1 267 ? 28.766 29.937 43.016 1.00 32.50 288 ILE A CA 1
ATOM 1875 C C . ILE A 1 267 ? 28.916 28.811 41.976 1.00 32.60 288 ILE A C 1
ATOM 1876 O O . ILE A 1 267 ? 30.034 28.401 41.669 1.00 30.84 288 ILE A O 1
ATOM 1881 N N . GLY A 1 268 ? 27.797 28.324 41.447 1.00 29.49 289 GLY A N 1
ATOM 1882 C CA . GLY A 1 268 ? 27.794 27.345 40.366 1.00 31.56 289 GLY A CA 1
ATOM 1883 C C . GLY A 1 268 ? 26.939 27.795 39.182 1.00 31.42 289 GLY A C 1
ATOM 1884 O O . GLY A 1 268 ? 26.481 28.941 39.124 1.00 31.79 289 GLY A O 1
ATOM 1885 N N . LEU A 1 269 ? 26.692 26.882 38.250 1.00 26.14 290 LEU A N 1
ATOM 1886 C CA . LEU A 1 269 ? 26.044 27.235 36.984 1.00 26.95 290 LEU A CA 1
ATOM 1887 C C . LEU A 1 269 ? 24.963 26.228 36.639 1.00 30.26 290 LEU A C 1
ATOM 1888 O O . LEU A 1 269 ? 25.070 25.056 36.997 1.00 29.16 290 LEU A O 1
ATOM 1893 N N . GLN A 1 270 ? 23.916 26.677 35.957 1.00 29.25 291 GLN A N 1
ATOM 1894 C CA . GLN A 1 270 ? 22.975 25.742 35.351 1.00 32.41 291 GLN A CA 1
ATOM 1895 C C . GLN A 1 270 ? 22.724 26.182 33.918 1.00 32.25 291 GLN A C 1
ATOM 1896 O O . GLN A 1 270 ? 22.389 27.343 33.665 1.00 29.82 291 GLN A O 1
ATOM 1902 N N . LEU A 1 271 ? 22.932 25.255 32.985 1.00 28.74 292 LEU A N 1
ATOM 1903 C CA . LEU A 1 271 ? 22.728 25.530 31.574 1.00 28.49 292 LEU A CA 1
ATOM 1904 C C . LEU A 1 271 ? 21.242 25.766 31.338 1.00 28.09 292 LEU A C 1
ATOM 1905 O O . LEU A 1 271 ? 20.415 24.888 31.589 1.00 27.01 292 LEU A O 1
ATOM 1910 N N . ILE A 1 272 ? 20.902 26.952 30.857 1.00 26.78 293 ILE A N 1
ATOM 1911 C CA . ILE A 1 272 ? 19.504 27.291 30.611 1.00 28.73 293 ILE A CA 1
ATOM 1912 C C . ILE A 1 272 ? 18.939 26.437 29.487 1.00 29.60 293 ILE A C 1
ATOM 1913 O O . ILE A 1 272 ? 19.549 26.345 28.407 1.00 25.42 293 ILE A O 1
ATOM 1918 N N . ASN A 1 273 ? 17.789 25.809 29.762 1.00 30.57 294 ASN A N 1
ATOM 1919 C CA . ASN A 1 273 ? 17.142 24.844 28.863 1.00 29.31 294 ASN A CA 1
ATOM 1920 C C . ASN A 1 273 ? 17.893 23.517 28.744 1.00 28.06 294 ASN A C 1
ATOM 1921 O O . ASN A 1 273 ? 17.504 22.649 27.964 1.00 27.15 294 ASN A O 1
ATOM 1926 N N . GLY A 1 274 ? 18.954 23.359 29.528 1.00 28.09 295 GLY A N 1
ATOM 1927 C CA . GLY A 1 274 ? 19.839 22.210 29.380 1.00 29.78 295 GLY A CA 1
ATOM 1928 C C . GLY A 1 274 ? 19.162 20.868 29.577 1.00 32.55 295 GLY A C 1
ATOM 1929 O O . GLY A 1 274 ? 19.577 19.865 29.005 1.00 30.27 295 GLY A O 1
ATOM 1930 N N . LYS A 1 275 ? 18.112 20.837 30.388 1.00 28.21 296 LYS A N 1
ATOM 1931 C CA . LYS A 1 275 ? 17.403 19.582 30.613 1.00 31.04 296 LYS A CA 1
ATOM 1932 C C . LYS A 1 275 ? 16.039 19.578 29.939 1.00 34.83 296 LYS A C 1
ATOM 1933 O O . LYS A 1 275 ? 15.219 18.684 30.167 1.00 34.78 296 LYS A O 1
ATOM 1939 N N . ASN A 1 276 ? 15.794 20.583 29.109 1.00 28.11 297 ASN A N 1
ATOM 1940 C CA . ASN A 1 276 ? 14.508 20.656 28.424 1.00 28.99 297 ASN A CA 1
ATOM 1941 C C . ASN A 1 276 ? 14.524 19.869 27.110 1.00 28.07 297 ASN A C 1
ATOM 1942 O O . ASN A 1 276 ? 14.744 20.434 26.035 1.00 24.75 297 ASN A O 1
ATOM 1947 N N . GLU A 1 277 ? 14.293 18.562 27.206 1.00 27.77 298 GLU A N 1
ATOM 1948 C CA . GLU A 1 277 ? 14.368 17.682 26.050 1.00 25.92 298 GLU A CA 1
ATOM 1949 C C . GLU A 1 277 ? 13.381 18.112 24.979 1.00 28.43 298 GLU A C 1
ATOM 1950 O O . GLU A 1 277 ? 13.662 18.015 23.786 1.00 24.96 298 GLU A O 1
ATOM 1956 N N . SER A 1 278 ? 12.206 18.560 25.405 1.00 26.26 299 SER A N 1
ATOM 1957 C CA . SER A 1 278 ? 11.167 18.940 24.460 1.00 27.62 299 SER A CA 1
ATOM 1958 C C . SER A 1 278 ? 11.634 20.089 23.572 1.00 26.12 299 SER A C 1
ATOM 1959 O O . SER A 1 278 ? 11.491 20.054 22.344 1.00 26.03 299 SER A O 1
ATOM 1962 N N . ALA A 1 279 ? 12.209 21.110 24.200 1.00 29.30 300 ALA A N 1
ATOM 1963 C CA . ALA A 1 279 ? 12.737 22.264 23.474 1.00 29.64 300 ALA A CA 1
ATOM 1964 C C . ALA A 1 279 ? 13.859 21.892 22.505 1.00 27.05 300 ALA A C 1
ATOM 1965 O O . ALA A 1 279 ? 13.943 22.440 21.399 1.00 28.40 300 ALA A O 1
ATOM 1967 N N . HIS A 1 280 ? 14.747 20.998 22.932 1.00 23.13 301 HIS A N 1
ATOM 1968 C CA . HIS A 1 280 ? 15.865 20.597 22.077 1.00 24.55 301 HIS A CA 1
ATOM 1969 C C . HIS A 1 280 ? 15.407 19.723 20.909 1.00 21.96 301 HIS A C 1
ATOM 1970 O O . HIS A 1 280 ? 15.945 19.801 19.810 1.00 23.51 301 HIS A O 1
ATOM 1977 N N . ILE A 1 281 ? 14.383 18.915 21.130 1.00 21.52 302 ILE A N 1
ATOM 1978 C CA . ILE A 1 281 ? 13.820 18.144 20.031 1.00 19.38 302 ILE A CA 1
ATOM 1979 C C . ILE A 1 281 ? 13.302 19.083 18.943 1.00 25.29 302 ILE A C 1
ATOM 1980 O O . ILE A 1 281 ? 13.530 18.856 17.770 1.00 25.86 302 ILE A O 1
ATOM 1985 N N . SER A 1 282 ? 12.594 20.134 19.349 1.00 24.43 303 SER A N 1
ATOM 1986 C CA . SER A 1 282 ? 12.018 21.071 18.389 1.00 28.16 303 SER A CA 1
ATOM 1987 C C . SER A 1 282 ? 13.110 21.781 17.609 1.00 24.82 303 SER A C 1
ATOM 1988 O O . SER A 1 282 ? 13.065 21.838 16.383 1.00 26.75 303 SER A O 1
ATOM 1991 N N . ASP A 1 283 ? 14.098 22.308 18.319 1.00 25.07 304 ASP A N 1
ATOM 1992 C CA . ASP A 1 283 ? 15.195 23.004 17.656 1.00 25.45 304 ASP A CA 1
ATOM 1993 C C . ASP A 1 283 ? 16.032 22.083 16.773 1.00 27.88 304 ASP A C 1
ATOM 1994 O O . ASP A 1 283 ? 16.374 22.456 15.646 1.00 26.15 304 ASP A O 1
ATOM 1999 N N . ALA A 1 284 ? 16.350 20.878 17.257 1.00 22.23 305 ALA A N 1
ATOM 2000 C CA . ALA A 1 284 ? 17.123 19.940 16.433 1.00 22.78 305 ALA A CA 1
ATOM 2001 C C . ALA A 1 284 ? 16.378 19.532 15.157 1.00 21.60 305 ALA A C 1
ATOM 2002 O O . ALA A 1 284 ? 16.981 19.415 14.091 1.00 23.97 305 ALA A O 1
ATOM 2004 N N . VAL A 1 285 ? 15.067 19.313 15.253 1.00 21.01 306 VAL A N 1
ATOM 2005 C CA . VAL A 1 285 ? 14.301 18.954 14.054 1.00 22.07 306 VAL A CA 1
ATOM 2006 C C . VAL A 1 285 ? 14.347 20.118 13.060 1.00 22.15 306 VAL A C 1
ATOM 2007 O O . VAL A 1 285 ? 14.525 19.906 11.860 1.00 24.25 306 VAL A O 1
ATOM 2011 N N . ALA A 1 286 ? 14.221 21.342 13.576 1.00 23.13 307 ALA A N 1
ATOM 2012 C CA . ALA A 1 286 ? 14.199 22.527 12.722 1.00 28.03 307 ALA A CA 1
ATOM 2013 C C . ALA A 1 286 ? 15.517 22.649 11.957 1.00 27.66 307 ALA A C 1
ATOM 2014 O O . ALA A 1 286 ? 15.522 22.891 10.761 1.00 23.84 307 ALA A O 1
ATOM 2016 N N . VAL A 1 287 ? 16.626 22.471 12.669 1.00 22.94 308 VAL A N 1
ATOM 2017 C CA . VAL A 1 287 ? 17.953 22.493 12.068 1.00 28.90 308 VAL A CA 1
ATOM 2018 C C . VAL A 1 287 ? 18.122 21.385 11.040 1.00 25.19 308 VAL A C 1
ATOM 2019 O O . VAL A 1 287 ? 18.656 21.609 9.950 1.00 25.31 308 VAL A O 1
ATOM 2023 N N . VAL A 1 288 ? 17.698 20.172 11.395 1.00 23.80 309 VAL A N 1
ATOM 2024 C CA . VAL A 1 288 ? 17.832 19.043 10.476 1.00 23.49 309 VAL A CA 1
ATOM 2025 C C . VAL A 1 288 ? 17.011 19.233 9.203 1.00 24.02 309 VAL A C 1
ATOM 2026 O O . VAL A 1 288 ? 17.498 18.964 8.105 1.00 22.80 309 VAL A O 1
ATOM 2030 N N . ALA A 1 289 ? 15.766 19.681 9.351 1.00 24.15 310 ALA A N 1
ATOM 2031 C CA . ALA A 1 289 ? 14.910 19.898 8.182 1.00 25.39 310 ALA A CA 1
ATOM 2032 C C . ALA A 1 289 ? 15.548 20.931 7.259 1.00 24.58 310 ALA A C 1
ATOM 2033 O O . ALA A 1 289 ? 15.638 20.728 6.048 1.00 25.96 310 ALA A O 1
ATOM 2035 N N . GLN A 1 290 ? 15.991 22.044 7.833 1.00 26.32 311 GLN A N 1
ATOM 2036 C CA . GLN A 1 290 ? 16.628 23.085 7.022 1.00 26.39 311 GLN A CA 1
ATOM 2037 C C . GLN A 1 290 ? 17.827 22.547 6.255 1.00 29.31 311 GLN A C 1
ATOM 2038 O O . GLN A 1 290 ? 17.978 22.805 5.060 1.00 26.16 311 GLN A O 1
ATOM 2044 N N . ALA A 1 291 ? 18.690 21.806 6.947 1.00 25.88 312 ALA A N 1
ATOM 2045 C CA . ALA A 1 291 ? 19.876 21.224 6.313 1.00 27.71 312 ALA A CA 1
ATOM 2046 C C . ALA A 1 291 ? 19.513 20.182 5.257 1.00 25.56 312 ALA A C 1
ATOM 2047 O O . ALA A 1 291 ? 20.224 20.019 4.263 1.00 24.80 312 ALA A O 1
ATOM 2049 N N . ILE A 1 292 ? 18.422 19.451 5.476 1.00 23.01 313 ILE A N 1
ATOM 2050 C CA . ILE A 1 292 ? 18.007 18.445 4.497 1.00 20.17 313 ILE A CA 1
ATOM 2051 C C . ILE A 1 292 ? 17.568 19.113 3.191 1.00 24.23 313 ILE A C 1
ATOM 2052 O O . ILE A 1 292 ? 17.903 18.650 2.105 1.00 25.18 313 ILE A O 1
ATOM 2057 N N . HIS A 1 293 ? 16.817 20.200 3.294 1.00 28.06 314 HIS A N 1
ATOM 2058 C CA . HIS A 1 293 ? 16.413 20.930 2.082 1.00 28.44 314 HIS A CA 1
ATOM 2059 C C . HIS A 1 293 ? 17.612 21.493 1.334 1.00 30.87 314 HIS A C 1
ATOM 2060 O O . HIS A 1 293 ? 17.672 21.415 0.116 1.00 33.91 314 HIS A O 1
ATOM 2067 N N . GLU A 1 294 ? 18.592 22.026 2.056 1.00 32.52 315 GLU A N 1
ATOM 2068 C CA . GLU A 1 294 ? 19.814 22.481 1.394 1.00 31.60 315 GLU A CA 1
ATOM 2069 C C . GLU A 1 294 ? 20.544 21.326 0.746 1.00 31.28 315 GLU A C 1
ATOM 2070 O O . GLU A 1 294 ? 21.049 21.450 -0.366 1.00 33.54 315 GLU A O 1
ATOM 2076 N N . LEU A 1 295 ? 20.625 20.200 1.450 1.00 25.36 316 LEU A N 1
ATOM 2077 C CA . LEU A 1 295 ? 21.291 19.036 0.896 1.00 26.83 316 LEU A CA 1
ATOM 2078 C C . LEU A 1 295 ? 20.667 18.613 -0.444 1.00 29.59 316 LEU A C 1
ATOM 2079 O O . LEU A 1 295 ? 21.374 18.263 -1.399 1.00 27.85 316 LEU A O 1
ATOM 2084 N N . PHE A 1 296 ? 19.342 18.639 -0.520 1.00 26.62 317 PHE A N 1
ATOM 2085 C CA . PHE A 1 296 ? 18.673 18.142 -1.719 1.00 29.69 317 PHE A CA 1
ATOM 2086 C C . PHE A 1 296 ? 18.711 19.095 -2.922 1.00 35.44 317 PHE A C 1
ATOM 2087 O O . PHE A 1 296 ? 18.282 18.725 -4.018 1.00 34.69 317 PHE A O 1
ATOM 2095 N N . GLU A 1 297 ? 19.249 20.296 -2.734 1.00 33.29 318 GLU A N 1
ATOM 2096 C CA . GLU A 1 297 ? 19.526 21.161 -3.890 1.00 39.89 318 GLU A CA 1
ATOM 2097 C C . GLU A 1 297 ? 20.847 20.769 -4.546 1.00 42.14 318 GLU A C 1
ATOM 2098 O O . GLU A 1 297 ? 21.184 21.265 -5.615 1.00 43.12 318 GLU A O 1
ATOM 2112 N N . GLU A 1 299 ? 23.726 18.160 -6.258 1.00 36.31 320 GLU A N 1
ATOM 2113 C CA . GLU A 1 299 ? 23.714 17.050 -7.192 1.00 39.13 320 GLU A CA 1
ATOM 2114 C C . GLU A 1 299 ? 24.496 15.877 -6.626 1.00 37.51 320 GLU A C 1
ATOM 2115 O O . GLU A 1 299 ? 25.380 16.058 -5.791 1.00 40.52 320 GLU A O 1
ATOM 2121 N N . ASN A 1 300 ? 24.162 14.682 -7.089 1.00 33.05 321 ASN A N 1
ATOM 2122 C CA . ASN A 1 300 ? 24.876 13.467 -6.707 1.00 39.55 321 ASN A CA 1
ATOM 2123 C C . ASN A 1 300 ? 24.745 13.124 -5.221 1.00 37.67 321 ASN A C 1
ATOM 2124 O O . ASN A 1 300 ? 25.671 12.579 -4.627 1.00 44.15 321 ASN A O 1
ATOM 2129 N N . ILE A 1 301 ? 23.603 13.458 -4.628 1.00 29.88 322 ILE A N 1
ATOM 2130 C CA . ILE A 1 301 ? 23.288 13.017 -3.260 1.00 38.56 322 ILE A CA 1
ATOM 2131 C C . ILE A 1 301 ? 22.949 11.526 -3.321 1.00 37.56 322 ILE A C 1
ATOM 2132 O O . ILE A 1 301 ? 22.374 11.081 -4.313 1.00 34.30 322 ILE A O 1
ATOM 2137 N N . THR A 1 302 ? 23.309 10.751 -2.291 1.00 29.11 323 THR A N 1
ATOM 2138 C CA . THR A 1 302 ? 22.963 9.331 -2.264 1.00 27.84 323 THR A CA 1
ATOM 2139 C C . THR A 1 302 ? 22.069 9.035 -1.056 1.00 30.38 323 THR A C 1
ATOM 2140 O O . THR A 1 302 ? 22.059 9.800 -0.090 1.00 27.20 323 THR A O 1
ATOM 2144 N N . ASP A 1 303 ? 21.319 7.936 -1.108 1.00 28.14 324 ASP A N 1
ATOM 2145 C CA . ASP A 1 303 ? 20.449 7.556 0.007 1.00 31.66 324 ASP A CA 1
ATOM 2146 C C . ASP A 1 303 ? 21.282 6.935 1.128 1.00 27.11 324 ASP A C 1
ATOM 2147 O O . ASP A 1 303 ? 22.280 6.247 0.866 1.00 25.20 324 ASP A O 1
ATOM 2152 N N . PRO A 1 304 ? 20.848 7.133 2.379 1.00 26.44 325 PRO A N 1
ATOM 2153 C CA . PRO A 1 304 ? 21.526 6.509 3.512 1.00 25.02 325 PRO A CA 1
ATOM 2154 C C . PRO A 1 304 ? 21.377 4.987 3.426 1.00 29.47 325 PRO A C 1
ATOM 2155 O O . PRO A 1 304 ? 20.565 4.494 2.641 1.00 26.39 325 PRO A O 1
ATOM 2159 N N . PRO A 1 305 ? 22.147 4.246 4.228 1.00 27.21 326 PRO A N 1
ATOM 2160 C CA . PRO A 1 305 ? 22.057 2.782 4.278 1.00 30.84 326 PRO A CA 1
ATOM 2161 C C . PRO A 1 305 ? 20.645 2.334 4.654 1.00 27.12 326 PRO A C 1
ATOM 2162 O O . PRO A 1 305 ? 19.978 3.023 5.416 1.00 29.40 326 PRO A O 1
ATOM 2166 N N . ARG A 1 306 ? 20.203 1.216 4.090 1.00 28.03 327 ARG A N 1
ATOM 2167 C CA . ARG A 1 306 ? 18.960 0.573 4.478 1.00 32.16 327 ARG A CA 1
ATOM 2168 C C . ARG A 1 306 ? 19.365 -0.694 5.229 1.00 32.80 327 ARG A C 1
ATOM 2169 O O . ARG A 1 306 ? 19.518 -1.754 4.634 1.00 43.19 327 ARG A O 1
ATOM 2171 N N . GLY A 1 307 ? 19.583 -0.579 6.525 1.00 33.79 328 GLY A N 1
ATOM 2172 C CA . GLY A 1 307 ? 19.921 -1.746 7.321 1.00 31.88 328 GLY A CA 1
ATOM 2173 C C . GLY A 1 307 ? 21.404 -1.926 7.550 1.00 30.70 328 GLY A C 1
ATOM 2174 O O . GLY A 1 307 ? 22.230 -1.379 6.821 1.00 27.02 328 GLY A O 1
ATOM 2175 N N . CYS A 1 308 ? 21.735 -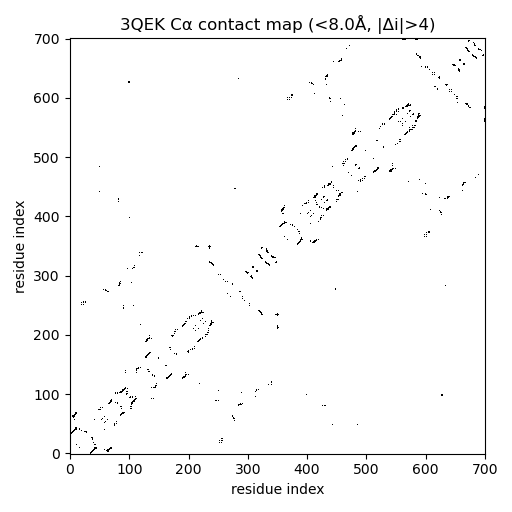2.708 8.569 1.00 24.00 329 CYS A N 1
ATOM 2176 C CA . CYS A 1 308 ? 23.127 -2.925 8.938 1.00 30.29 329 CYS A CA 1
ATOM 2177 C C . CYS A 1 308 ? 23.633 -4.281 8.454 1.00 29.63 329 CYS A C 1
ATOM 2178 O O . CYS A 1 308 ? 24.806 -4.428 8.127 1.00 29.72 329 CYS A O 1
ATOM 2181 N N . VAL A 1 309 ? 22.745 -5.273 8.413 1.00 32.65 330 VAL A N 1
ATOM 2182 C CA . VAL A 1 309 ? 23.154 -6.663 8.180 1.00 31.98 330 VAL A CA 1
ATOM 2183 C C . VAL A 1 309 ? 24.030 -6.814 6.950 1.00 28.43 330 VAL A C 1
ATOM 2184 O O . VAL A 1 309 ? 23.614 -6.490 5.841 1.00 32.58 330 VAL A O 1
ATOM 2188 N N . GLY A 1 310 ? 25.248 -7.303 7.153 1.00 34.69 331 GLY A N 1
ATOM 2189 C CA . GLY A 1 310 ? 26.199 -7.456 6.069 1.00 35.76 331 GLY A CA 1
ATOM 2190 C C . GLY A 1 310 ? 26.433 -6.201 5.244 1.00 40.03 331 GLY A C 1
ATOM 2191 O O . GLY A 1 310 ? 26.694 -6.264 4.038 1.00 46.56 331 GLY A O 1
ATOM 2192 N N . ASN A 1 311 ? 26.320 -5.042 5.876 1.00 32.72 332 ASN A N 1
ATOM 2193 C CA . ASN A 1 311 ? 26.499 -3.799 5.142 1.00 29.55 332 ASN A CA 1
ATOM 2194 C C . ASN A 1 311 ? 27.700 -3.044 5.719 1.00 31.50 332 ASN A C 1
ATOM 2195 O O . ASN A 1 311 ? 27.612 -2.490 6.819 1.00 27.17 332 ASN A O 1
ATOM 2200 N N . THR A 1 312 ? 28.821 -3.062 4.999 1.00 27.34 333 THR A N 1
ATOM 2201 C CA . THR A 1 312 ? 30.033 -2.380 5.450 1.00 28.76 333 THR A CA 1
ATOM 2202 C C . THR A 1 312 ? 30.291 -1.102 4.673 1.00 30.26 333 THR A C 1
ATOM 2203 O O . THR A 1 312 ? 31.320 -0.459 4.872 1.00 27.69 333 THR A O 1
ATOM 2207 N N . ASN A 1 313 ? 29.370 -0.737 3.783 1.00 26.34 334 ASN A N 1
ATOM 2208 C CA . ASN A 1 313 ? 29.475 0.521 3.028 1.00 29.09 334 ASN A CA 1
ATOM 2209 C C . ASN A 1 313 ? 29.180 1.738 3.910 1.00 30.34 334 ASN A C 1
ATOM 2210 O O . ASN A 1 313 ? 28.269 1.678 4.723 1.00 33.17 334 ASN A O 1
ATOM 2215 N N . ILE A 1 314 ? 29.896 2.853 3.747 1.00 26.89 335 ILE A N 1
ATOM 2216 C CA . ILE A 1 314 ? 29.433 4.076 4.403 1.00 25.17 335 ILE A CA 1
ATOM 2217 C C . ILE A 1 314 ? 28.323 4.724 3.597 1.00 26.50 335 ILE A C 1
ATOM 2218 O O . ILE A 1 314 ? 28.158 4.439 2.416 1.00 27.35 335 ILE A O 1
ATOM 2223 N N . TRP A 1 315 ? 27.563 5.601 4.235 1.00 23.66 336 TRP A N 1
ATOM 2224 C CA . TRP A 1 315 ? 26.725 6.528 3.502 1.00 27.43 336 TRP A CA 1
ATOM 2225 C C . TRP A 1 315 ? 27.627 7.557 2.820 1.00 28.66 336 TRP A C 1
ATOM 2226 O O . TRP A 1 315 ? 28.201 8.420 3.478 1.00 22.19 336 TRP A O 1
ATOM 2237 N N . LYS A 1 316 ? 27.757 7.459 1.502 1.00 24.56 337 LYS A N 1
ATOM 2238 C CA . LYS A 1 316 ? 28.720 8.300 0.787 1.00 28.92 337 LYS A CA 1
ATOM 2239 C C . LYS A 1 316 ? 28.510 9.780 1.031 1.00 23.90 337 LYS A C 1
ATOM 2240 O O . LYS A 1 316 ? 29.471 10.536 1.130 1.00 25.52 337 LYS A O 1
ATOM 2246 N N . THR A 1 317 ? 27.249 10.182 1.151 1.00 24.64 338 THR A N 1
ATOM 2247 C CA . THR A 1 317 ? 26.890 11.583 1.355 1.00 24.20 338 THR A CA 1
ATOM 2248 C C . THR A 1 317 ? 26.892 11.934 2.846 1.00 25.50 338 THR A C 1
ATOM 2249 O O . THR A 1 317 ? 26.713 13.101 3.223 1.00 22.72 338 THR A O 1
ATOM 2253 N N . GLY A 1 318 ? 27.066 10.927 3.707 1.00 22.08 339 GLY A N 1
ATOM 2254 C CA . GLY A 1 318 ? 27.048 11.183 5.139 1.00 20.77 339 GLY A CA 1
ATOM 2255 C C . GLY A 1 318 ? 27.969 12.319 5.600 1.00 21.94 339 GLY A C 1
ATOM 2256 O O . GLY A 1 318 ? 27.537 13.240 6.294 1.00 20.57 339 GLY A O 1
ATOM 2257 N N . PRO A 1 319 ? 29.254 12.257 5.226 1.00 24.03 340 PRO A N 1
ATOM 2258 C CA . PRO A 1 319 ? 30.164 13.311 5.690 1.00 25.00 340 PRO A CA 1
ATOM 2259 C C . PRO A 1 319 ? 29.756 14.707 5.198 1.00 24.36 340 PRO A C 1
ATOM 2260 O O . PRO A 1 319 ? 29.807 15.652 5.989 1.00 24.49 340 PRO A O 1
ATOM 2264 N N . LEU A 1 320 ? 29.335 14.831 3.942 1.00 25.12 341 LEU A N 1
ATOM 2265 C CA . LEU A 1 320 ? 28.856 16.118 3.421 1.00 26.70 341 LEU A CA 1
ATOM 2266 C C . LEU A 1 320 ? 27.663 16.618 4.219 1.00 26.05 341 LEU A C 1
ATOM 2267 O O . LEU A 1 320 ? 27.593 17.799 4.583 1.00 24.61 341 LEU A O 1
ATOM 2272 N N . PHE A 1 321 ? 26.707 15.724 4.480 1.00 24.76 342 PHE A N 1
ATOM 2273 C CA . PHE A 1 321 ? 25.499 16.137 5.193 1.00 21.56 342 PHE A CA 1
ATOM 2274 C C . PHE A 1 321 ? 25.868 16.647 6.578 1.00 20.79 342 PHE A C 1
ATOM 2275 O O . PHE A 1 321 ? 25.299 17.626 7.061 1.00 22.13 342 PHE A O 1
ATOM 2283 N N . LYS A 1 322 ? 26.833 15.995 7.227 1.00 19.63 343 LYS A N 1
ATOM 2284 C CA . LYS A 1 322 ? 27.253 16.492 8.526 1.00 21.27 343 LYS A CA 1
ATOM 2285 C C . LYS A 1 322 ? 27.845 17.898 8.419 1.00 21.97 343 LYS A C 1
ATOM 2286 O O . LYS A 1 322 ? 27.592 18.737 9.272 1.00 22.65 343 LYS A O 1
ATOM 2292 N N . ARG A 1 323 ? 28.639 18.146 7.375 1.00 25.00 344 ARG A N 1
ATOM 2293 C CA . ARG A 1 323 ? 29.198 19.495 7.161 1.00 27.86 344 ARG A CA 1
ATOM 2294 C C . ARG A 1 323 ? 28.079 20.519 6.958 1.00 24.72 344 ARG A C 1
ATOM 2295 O O . ARG A 1 323 ? 28.146 21.625 7.474 1.00 26.72 344 ARG A O 1
ATOM 2303 N N . VAL A 1 324 ? 27.044 20.141 6.210 1.00 25.60 345 VAL A N 1
ATOM 2304 C CA . VAL A 1 324 ? 25.913 21.038 5.981 1.00 26.55 345 VAL A CA 1
ATOM 2305 C C . VAL A 1 324 ? 25.234 21.375 7.302 1.00 27.50 345 VAL A C 1
ATOM 2306 O O . VAL A 1 324 ? 25.000 22.530 7.635 1.00 25.16 345 VAL A O 1
ATOM 2310 N N . LEU A 1 325 ? 24.964 20.337 8.080 1.00 25.88 346 LEU A N 1
ATOM 2311 C CA . LEU A 1 325 ? 24.344 20.465 9.390 1.00 25.65 346 LEU A CA 1
ATOM 2312 C C . LEU A 1 325 ? 25.153 21.372 10.332 1.00 22.90 346 LEU A C 1
ATOM 2313 O O . LEU A 1 325 ? 24.627 22.294 10.949 1.00 23.54 346 LEU A O 1
ATOM 2326 N N . SER A 1 327 ? 27.478 23.602 9.709 1.00 31.25 348 SER A N 1
ATOM 2327 C CA . SER A 1 327 ? 27.660 24.965 9.250 1.00 37.31 348 SER A CA 1
ATOM 2328 C C . SER A 1 327 ? 26.320 25.680 9.123 1.00 37.75 348 SER A C 1
ATOM 2329 O O . SER A 1 327 ? 26.265 26.831 8.706 1.00 44.14 348 SER A O 1
ATOM 2332 N N . SER A 1 328 ? 25.234 25.013 9.514 1.00 38.78 349 SER A N 1
ATOM 2333 C CA . SER A 1 328 ? 23.906 25.625 9.381 1.00 41.40 349 SER A CA 1
ATOM 2334 C C . SER A 1 328 ? 23.600 26.603 10.536 1.00 46.27 349 SER A C 1
ATOM 2335 O O . SER A 1 328 ? 24.271 26.583 11.582 1.00 41.01 349 SER A O 1
ATOM 2338 N N . LYS A 1 329 ? 22.619 27.480 10.315 1.00 45.23 350 LYS A N 1
ATOM 2339 C CA . LYS A 1 329 ? 22.223 28.508 11.284 1.00 43.58 350 LYS A CA 1
ATOM 2340 C C . LYS A 1 329 ? 20.711 28.612 11.353 1.00 42.07 350 LYS A C 1
ATOM 2341 O O . LYS A 1 329 ? 20.048 28.753 10.331 1.00 48.26 350 LYS A O 1
ATOM 2347 N N . TYR A 1 330 ? 20.171 28.520 12.562 1.00 42.49 351 TYR A N 1
ATOM 2348 C CA . TYR A 1 330 ? 18.733 28.616 12.776 1.00 45.47 351 TYR A CA 1
ATOM 2349 C C . TYR A 1 330 ? 18.450 29.645 13.872 1.00 45.57 351 TYR A C 1
ATOM 2350 O O . TYR A 1 330 ? 18.430 29.325 15.056 1.00 43.37 351 TYR A O 1
ATOM 2359 N N . PRO A 1 331 ? 18.251 30.900 13.469 1.00 51.09 352 PRO A N 1
ATOM 2360 C CA . PRO A 1 331 ? 18.084 32.040 14.387 1.00 51.64 352 PRO A CA 1
ATOM 2361 C C . PRO A 1 331 ? 16.910 31.933 15.376 1.00 45.48 352 PRO A C 1
ATOM 2362 O O . PRO A 1 331 ? 17.011 32.428 16.504 1.00 49.81 352 PRO A O 1
ATOM 2366 N N . ASP A 1 332 ? 15.822 31.294 14.967 1.00 46.55 353 ASP A N 1
ATOM 2367 C CA . ASP A 1 332 ? 14.596 31.312 15.759 1.00 48.98 353 ASP A CA 1
ATOM 2368 C C . ASP A 1 332 ? 14.396 30.075 16.641 1.00 46.16 353 ASP A C 1
ATOM 2369 O O . ASP A 1 332 ? 13.259 29.632 16.838 1.00 47.18 353 ASP A O 1
ATOM 2374 N N . GLY A 1 333 ? 15.472 29.508 17.175 1.00 42.33 354 GLY A N 1
ATOM 2375 C CA . GLY A 1 333 ? 15.314 28.344 18.038 1.00 39.44 354 GLY A CA 1
ATOM 2376 C C . GLY A 1 333 ? 14.580 28.685 19.328 1.00 37.70 354 GLY A C 1
ATOM 2377 O O . GLY A 1 333 ? 14.710 29.796 19.840 1.00 36.73 354 GLY A O 1
ATOM 2378 N N . VAL A 1 334 ? 13.810 27.749 19.871 1.00 35.55 355 VAL A N 1
ATOM 2379 C CA . VAL A 1 334 ? 13.196 28.001 21.174 1.00 35.24 355 VAL A CA 1
ATOM 2380 C C . VAL A 1 334 ? 14.247 28.055 22.290 1.00 38.42 355 VAL A C 1
ATOM 2381 O O . VAL A 1 334 ? 13.989 28.595 23.362 1.00 36.36 355 VAL A O 1
ATOM 2385 N N . THR A 1 335 ? 15.426 27.489 22.040 1.00 30.27 356 THR A N 1
ATOM 2386 C CA . THR A 1 335 ? 16.522 27.583 22.998 1.00 36.61 356 THR A CA 1
ATOM 2387 C C . THR A 1 335 ? 17.493 28.716 22.652 1.00 35.92 356 THR A C 1
ATOM 2388 O O . THR A 1 335 ? 18.592 28.782 23.202 1.00 38.62 356 THR A O 1
ATOM 2392 N N . GLY A 1 336 ? 17.093 29.592 21.737 1.00 36.10 357 GLY A N 1
ATOM 2393 C CA . GLY A 1 336 ? 17.929 30.708 21.330 1.00 38.14 357 GLY A CA 1
ATOM 2394 C C . GLY A 1 336 ? 18.472 30.528 19.922 1.00 39.70 357 GLY A C 1
ATOM 2395 O O . GLY A 1 336 ? 18.063 29.615 19.214 1.00 37.42 357 GLY A O 1
ATOM 2396 N N . ARG A 1 337 ? 19.391 31.393 19.507 1.00 39.70 358 ARG A N 1
ATOM 2397 C CA . ARG A 1 337 ? 20.030 31.226 18.206 1.00 43.30 358 ARG A CA 1
ATOM 2398 C C . ARG A 1 337 ? 20.799 29.915 18.186 1.00 36.26 358 ARG A C 1
ATOM 2399 O O . ARG A 1 337 ? 21.426 29.546 19.178 1.00 32.34 358 ARG A O 1
ATOM 2407 N N . ILE A 1 338 ? 20.735 29.204 17.069 1.00 34.90 359 ILE A N 1
ATOM 2408 C CA . ILE A 1 338 ? 21.409 27.919 16.954 1.00 35.86 359 ILE A CA 1
ATOM 2409 C C . ILE A 1 338 ? 22.555 27.996 15.963 1.00 34.44 359 ILE A C 1
ATOM 2410 O O . ILE A 1 338 ? 22.369 28.325 14.795 1.00 37.89 359 ILE A O 1
ATOM 2415 N N . GLU A 1 339 ? 23.738 27.671 16.447 1.00 28.12 360 GLU A N 1
ATOM 2416 C CA . GLU A 1 339 ? 24.917 27.576 15.615 1.00 31.55 360 GLU A CA 1
ATOM 2417 C C . GLU A 1 339 ? 25.832 26.569 16.287 1.00 29.39 360 GLU A C 1
ATOM 2418 O O . GLU A 1 339 ? 25.773 26.398 17.501 1.00 28.63 360 GLU A O 1
ATOM 2424 N N . PHE A 1 340 ? 26.661 25.894 15.505 1.00 28.42 361 PHE A N 1
ATOM 2425 C CA . PHE A 1 340 ? 27.591 24.901 16.029 1.00 28.06 361 PHE A CA 1
ATOM 2426 C C . PHE A 1 340 ? 29.026 25.337 15.743 1.00 32.25 361 PHE A C 1
ATOM 2427 O O . PHE A 1 340 ? 29.285 25.959 14.717 1.00 31.11 361 PHE A O 1
ATOM 2435 N N . ASN A 1 341 ? 29.959 25.007 16.630 1.00 26.04 362 ASN A N 1
ATOM 2436 C CA . ASN A 1 341 ? 31.354 25.328 16.369 1.00 32.09 362 ASN A CA 1
ATOM 2437 C C . ASN A 1 341 ? 32.020 24.195 15.599 1.00 33.19 362 ASN A C 1
ATOM 2438 O O . ASN A 1 341 ? 31.359 23.225 15.215 1.00 29.20 362 ASN A O 1
ATOM 2443 N N . GLU A 1 342 ? 33.324 24.304 15.371 1.00 34.37 363 GLU A N 1
ATOM 2444 C CA . GLU A 1 342 ? 34.019 23.341 14.514 1.00 39.07 363 GLU A CA 1
ATOM 2445 C C . GLU A 1 342 ? 34.041 21.921 15.085 1.00 36.97 363 GLU A C 1
ATOM 2446 O O . GLU A 1 342 ? 34.322 20.966 14.355 1.00 36.64 363 GLU A O 1
ATOM 2452 N N . ASP A 1 343 ? 33.754 21.776 16.378 1.00 30.16 364 ASP A N 1
ATOM 2453 C CA . ASP A 1 343 ? 33.732 20.443 16.987 1.00 31.69 364 ASP A CA 1
ATOM 2454 C C . ASP A 1 343 ? 32.316 19.856 17.039 1.00 29.67 364 ASP A C 1
ATOM 2455 O O . ASP A 1 343 ? 32.115 18.767 17.575 1.00 32.69 364 ASP A O 1
ATOM 2460 N N . GLY A 1 344 ? 31.350 20.596 16.502 1.00 28.00 365 GLY A N 1
ATOM 2461 C CA . GLY A 1 344 ? 29.950 20.193 16.510 1.00 27.70 365 GLY A CA 1
ATOM 2462 C C . GLY A 1 344 ? 29.224 20.556 17.804 1.00 29.03 365 GLY A C 1
ATOM 2463 O O . GLY A 1 344 ? 28.098 20.120 18.036 1.00 27.50 365 GLY A O 1
ATOM 2464 N N . ASP A 1 345 ? 29.851 21.365 18.649 1.00 24.60 366 ASP A N 1
ATOM 2465 C CA . ASP A 1 345 ? 29.212 21.792 19.899 1.00 24.36 366 ASP A CA 1
ATOM 2466 C C . ASP A 1 345 ? 28.354 23.040 19.725 1.00 29.07 366 ASP A C 1
ATOM 2467 O O . ASP A 1 345 ? 28.687 23.924 18.946 1.00 28.48 366 ASP A O 1
ATOM 2472 N N . ARG A 1 346 ? 27.252 23.117 20.463 1.00 26.03 367 ARG A N 1
ATOM 2473 C CA . ARG A 1 346 ? 26.415 24.312 20.464 1.00 24.86 367 ARG A CA 1
ATOM 2474 C C . ARG A 1 346 ? 27.204 25.557 20.912 1.00 29.64 367 ARG A C 1
ATOM 2475 O O . ARG A 1 346 ? 27.913 25.527 21.928 1.00 26.19 367 ARG A O 1
ATOM 2483 N N . LYS A 1 347 ? 27.059 26.650 20.169 1.00 26.85 368 LYS A N 1
ATOM 2484 C CA . LYS A 1 347 ? 27.685 27.928 20.538 1.00 31.73 368 LYS A CA 1
ATOM 2485 C C . LYS A 1 347 ? 26.688 28.865 21.212 1.00 30.25 368 LYS A C 1
ATOM 2486 O O . LYS A 1 347 ? 25.482 28.699 21.059 1.00 36.54 368 LYS A O 1
ATOM 2492 N N . PHE A 1 348 ? 27.191 29.847 21.955 1.00 33.63 369 PHE A N 1
ATOM 2493 C CA . PHE A 1 348 ? 26.341 30.875 22.574 1.00 39.88 369 PHE A CA 1
ATOM 2494 C C . PHE A 1 348 ? 25.324 30.359 23.601 1.00 42.16 369 PHE A C 1
ATOM 2495 O O . PHE A 1 348 ? 24.204 30.878 23.711 1.00 36.49 369 PHE A O 1
ATOM 2503 N N . ALA A 1 349 ? 25.720 29.351 24.370 1.00 32.15 370 ALA A N 1
ATOM 2504 C CA . ALA A 1 349 ? 24.823 28.826 25.400 1.00 32.43 370 ALA A CA 1
ATOM 2505 C C . ALA A 1 349 ? 24.623 29.865 26.520 1.00 30.92 370 ALA A C 1
ATOM 2506 O O . ALA A 1 349 ? 25.497 30.676 26.790 1.00 28.91 370 ALA A O 1
ATOM 2508 N N . GLN A 1 350 ? 23.461 29.833 27.155 1.00 30.62 371 GLN A N 1
ATOM 2509 C CA . GLN A 1 350 ? 23.174 30.725 28.268 1.00 30.55 371 GLN A CA 1
ATOM 2510 C C . GLN A 1 350 ? 23.126 29.934 29.573 1.00 30.00 371 GLN A C 1
ATOM 2511 O O . GLN A 1 350 ? 22.619 28.811 29.587 1.00 29.93 371 GLN A O 1
ATOM 2517 N N . TYR A 1 351 ? 23.640 30.525 30.657 1.00 32.36 372 TYR A N 1
ATOM 2518 C CA . TYR A 1 351 ? 23.723 29.854 31.957 1.00 33.05 372 TYR A CA 1
ATOM 2519 C C . TYR A 1 351 ? 23.179 30.717 33.106 1.00 33.58 372 TYR A C 1
ATOM 2520 O O . TYR A 1 351 ? 23.551 31.876 33.243 1.00 32.98 372 TYR A O 1
ATOM 2529 N N . SER A 1 352 ? 22.331 30.123 33.943 1.00 30.41 373 SER A N 1
ATOM 2530 C CA . SER A 1 352 ? 21.932 30.723 35.207 1.00 32.51 373 SER A CA 1
ATOM 2531 C C . SER A 1 352 ? 23.094 30.640 36.172 1.00 34.61 373 SER A C 1
ATOM 2532 O O . SER A 1 352 ? 23.660 29.565 36.386 1.00 32.06 373 SER A O 1
ATOM 2535 N N . ILE A 1 353 ? 23.458 31.777 36.745 1.00 32.15 374 ILE A N 1
ATOM 2536 C CA . ILE A 1 353 ? 24.520 31.824 37.738 1.00 32.27 374 ILE A CA 1
ATOM 2537 C C . ILE A 1 353 ? 23.908 31.698 39.137 1.00 37.43 374 ILE A C 1
ATOM 2538 O O . ILE A 1 353 ? 23.135 32.563 39.573 1.00 33.53 374 ILE A O 1
ATOM 2551 N N . ASN A 1 355 ? 23.881 30.880 43.366 1.00 35.70 376 ASN A N 1
ATOM 2552 C CA . ASN A 1 355 ? 24.607 31.204 44.594 1.00 35.78 376 ASN A CA 1
ATOM 2553 C C . ASN A 1 355 ? 23.866 30.521 45.752 1.00 36.25 376 ASN A C 1
ATOM 2554 O O . ASN A 1 355 ? 22.655 30.690 45.896 1.00 37.75 376 ASN A O 1
ATOM 2559 N N . LEU A 1 356 ? 24.570 29.692 46.524 1.00 30.25 377 LEU A N 1
ATOM 2560 C CA . LEU A 1 356 ? 23.927 28.909 47.578 1.00 34.33 377 LEU A CA 1
ATOM 2561 C C . LEU A 1 356 ? 23.695 29.806 48.789 1.00 38.26 377 LEU A C 1
ATOM 2562 O O . LEU A 1 356 ? 24.635 30.357 49.354 1.00 34.73 377 LEU A O 1
ATOM 2567 N N . GLN A 1 357 ? 22.431 29.963 49.157 1.00 36.93 378 GLN A N 1
ATOM 2568 C CA . GLN A 1 357 ? 22.051 30.845 50.255 1.00 43.64 378 GLN A CA 1
ATOM 2569 C C . GLN A 1 357 ? 21.072 30.108 51.140 1.00 41.02 378 GLN A C 1
ATOM 2570 O O . GLN A 1 357 ? 20.010 29.679 50.679 1.00 44.98 378 GLN A O 1
ATOM 2576 N N . ASN A 1 358 ? 21.438 29.932 52.404 1.00 45.60 379 ASN A N 1
ATOM 2577 C CA . ASN A 1 358 ? 20.602 29.175 53.326 1.00 47.72 379 ASN A CA 1
ATOM 2578 C C . ASN A 1 358 ? 20.287 27.804 52.753 1.00 45.60 379 ASN A C 1
ATOM 2579 O O . ASN A 1 358 ? 19.157 27.318 52.855 1.00 44.48 379 ASN A O 1
ATOM 2584 N N . ARG A 1 359 ? 21.291 27.199 52.120 1.00 45.41 380 ARG A N 1
ATOM 2585 C CA . ARG A 1 359 ? 21.168 25.859 51.557 1.00 40.94 380 ARG A CA 1
ATOM 2586 C C . ARG A 1 359 ? 20.239 25.781 50.343 1.00 43.69 380 ARG A C 1
ATOM 2587 O O . ARG A 1 359 ? 19.880 24.692 49.909 1.00 44.32 380 ARG A O 1
ATOM 2595 N N . LYS A 1 360 ? 19.851 26.931 49.800 1.00 42.76 381 LYS A N 1
ATOM 2596 C CA . LYS A 1 360 ? 19.029 26.968 48.592 1.00 45.81 381 LYS A CA 1
ATOM 2597 C C . LYS A 1 360 ? 19.800 27.645 47.474 1.00 36.49 381 LYS A C 1
ATOM 2598 O O . LYS A 1 360 ? 20.425 28.681 47.694 1.00 37.37 381 LYS A O 1
ATOM 2604 N N . LEU A 1 361 ? 19.730 27.084 46.268 1.00 39.11 382 LEU A N 1
ATOM 2605 C CA . LEU A 1 361 ? 20.359 27.718 45.111 1.00 37.41 382 LEU A CA 1
ATOM 2606 C C . LEU A 1 361 ? 19.579 28.960 44.673 1.00 33.25 382 LEU A C 1
ATOM 2607 O O . LEU A 1 361 ? 18.400 28.877 44.345 1.00 33.48 382 LEU A O 1
ATOM 2612 N N . VAL A 1 362 ? 20.243 30.110 44.663 1.00 36.32 383 VAL A N 1
ATOM 2613 C CA . VAL A 1 362 ? 19.588 31.356 44.280 1.00 35.22 383 VAL A CA 1
ATOM 2614 C C . VAL A 1 362 ? 20.199 31.946 43.017 1.00 37.73 383 VAL A C 1
ATOM 2615 O O . VAL A 1 362 ? 21.411 32.138 42.935 1.00 36.80 383 VAL A O 1
ATOM 2619 N N . GLN A 1 363 ? 19.359 32.259 42.037 1.00 39.04 384 GLN A N 1
ATOM 2620 C CA . GLN A 1 363 ? 19.873 32.804 40.783 1.00 37.20 384 GLN A CA 1
ATOM 2621 C C . GLN A 1 363 ? 20.183 34.279 40.936 1.00 37.75 384 GLN A C 1
ATOM 2622 O O . GLN A 1 363 ? 19.289 35.079 41.181 1.00 41.15 384 GLN A O 1
ATOM 2628 N N . VAL A 1 364 ? 21.458 34.626 40.780 1.00 38.88 385 VAL A N 1
ATOM 2629 C CA . VAL A 1 364 ? 21.935 35.991 40.952 1.00 37.38 385 VAL A CA 1
ATOM 2630 C C . VAL A 1 364 ? 22.337 36.646 39.636 1.00 42.61 385 VAL A C 1
ATOM 2631 O O . VAL A 1 364 ? 22.870 37.756 39.618 1.00 37.23 385 VAL A O 1
ATOM 2635 N N . GLY A 1 365 ? 22.096 35.956 38.527 1.00 42.59 386 GLY A N 1
ATOM 2636 C CA . GLY A 1 365 ? 22.394 36.531 37.232 1.00 38.05 386 GLY A CA 1
ATOM 2637 C C . GLY A 1 365 ? 22.353 35.503 36.117 1.00 39.33 386 GLY A C 1
ATOM 2638 O O . GLY A 1 365 ? 22.061 34.333 36.346 1.00 34.96 386 GLY A O 1
ATOM 2639 N N . ILE A 1 366 ? 22.672 35.955 34.913 1.00 37.90 387 ILE A N 1
ATOM 2640 C CA . ILE A 1 366 ? 22.707 35.093 33.741 1.00 41.37 387 ILE A CA 1
ATOM 2641 C C . ILE A 1 366 ? 23.966 35.392 32.944 1.00 42.68 387 ILE A C 1
ATOM 2642 O O . ILE A 1 366 ? 24.370 36.552 32.835 1.00 44.71 387 ILE A O 1
ATOM 2647 N N . PHE A 1 367 ? 24.618 34.352 32.423 1.00 40.16 388 PHE A N 1
ATOM 2648 C CA . PHE A 1 367 ? 25.594 34.546 31.349 1.00 35.65 388 PHE A CA 1
ATOM 2649 C C . PHE A 1 367 ? 24.816 34.327 30.066 1.00 40.31 388 PHE A C 1
ATOM 2650 O O . PHE A 1 367 ? 24.257 33.243 29.842 1.00 35.14 388 PHE A O 1
ATOM 2658 N N . ASN A 1 368 ? 24.739 35.360 29.232 1.00 40.30 389 ASN A N 1
ATOM 2659 C CA . ASN A 1 368 ? 23.766 35.358 28.143 1.00 39.14 389 ASN A CA 1
ATOM 2660 C C . ASN A 1 368 ? 24.341 34.914 26.806 1.00 41.60 389 ASN A C 1
ATOM 2661 O O . ASN A 1 368 ? 23.680 35.024 25.778 1.00 40.45 389 ASN A O 1
ATOM 2666 N N . GLY A 1 369 ? 25.574 34.427 26.825 1.00 40.25 390 GLY A N 1
ATOM 2667 C CA . GLY A 1 369 ? 26.226 33.975 25.612 1.00 42.13 390 GLY A CA 1
ATOM 2668 C C . GLY A 1 369 ? 27.524 34.728 25.431 1.00 45.21 390 GLY A C 1
ATOM 2669 O O . GLY A 1 369 ? 28.476 34.206 24.856 1.00 40.79 390 GLY A O 1
ATOM 2670 N N . SER A 1 370 ? 27.564 35.958 25.941 1.00 43.45 391 SER A N 1
ATOM 2671 C CA . SER A 1 370 ? 28.783 36.763 25.885 1.00 46.47 391 SER A CA 1
ATOM 2672 C C . SER A 1 370 ? 29.081 37.528 27.181 1.00 48.95 391 SER A C 1
ATOM 2673 O O . SER A 1 370 ? 30.241 37.625 27.585 1.00 49.44 391 SER A O 1
ATOM 2676 N N . TYR A 1 371 ? 28.047 38.055 27.838 1.00 47.66 392 TYR A N 1
ATOM 2677 C CA . TYR A 1 371 ? 28.255 38.855 29.053 1.00 54.43 392 TYR A CA 1
ATOM 2678 C C . TYR A 1 371 ? 27.465 38.419 30.290 1.00 48.58 392 TYR A C 1
ATOM 2679 O O . TYR A 1 371 ? 26.372 37.869 30.194 1.00 45.16 392 TYR A O 1
ATOM 2688 N N . ILE A 1 372 ? 28.021 38.704 31.459 1.00 51.56 393 ILE A N 1
ATOM 2689 C CA . ILE A 1 372 ? 27.320 38.441 32.705 1.00 48.67 393 ILE A CA 1
ATOM 2690 C C . ILE A 1 372 ? 26.342 39.566 33.003 1.00 48.11 393 ILE A C 1
ATOM 2691 O O . ILE A 1 372 ? 26.739 40.722 33.147 1.00 54.00 393 ILE A O 1
ATOM 2696 N N . ILE A 1 373 ? 25.064 39.220 33.071 1.00 43.45 394 ILE A N 1
ATOM 2697 C CA . ILE A 1 373 ? 24.017 40.162 33.428 1.00 45.30 394 ILE A CA 1
ATOM 2698 C C . ILE A 1 373 ? 23.507 39.869 34.845 1.00 51.32 394 ILE A C 1
ATOM 2699 O O . ILE A 1 373 ? 22.725 38.930 35.053 1.00 46.90 394 ILE A O 1
ATOM 2704 N N . GLN A 1 374 ? 23.941 40.671 35.815 1.00 49.98 395 GLN A N 1
ATOM 2705 C CA . GLN A 1 374 ? 23.461 40.526 37.191 1.00 50.24 395 GLN A CA 1
ATOM 2706 C C . GLN A 1 374 ? 22.005 40.980 37.323 1.00 48.87 395 GLN A C 1
ATOM 2707 O O . GLN A 1 374 ? 21.535 41.807 36.547 1.00 53.44 395 GLN A O 1
ATOM 2713 N N . ASN A 1 375 ? 21.290 40.411 38.288 1.00 50.19 396 ASN A N 1
ATOM 2714 C CA . ASN A 1 375 ? 19.906 40.795 38.562 1.00 51.24 396 ASN A CA 1
ATOM 2715 C C . ASN A 1 375 ? 19.766 41.582 39.881 1.00 53.64 396 ASN A C 1
ATOM 2716 O O . ASN A 1 375 ? 20.730 42.187 40.355 1.00 54.73 396 ASN A O 1
ATOM 2721 N N . ASP A 1 376 ? 18.569 41.571 40.465 1.00 52.23 397 ASP A N 1
ATOM 2722 C CA . ASP A 1 376 ? 18.305 42.303 41.707 1.00 62.05 397 ASP A CA 1
ATOM 2723 C C . ASP A 1 376 ? 18.786 41.585 42.981 1.00 63.17 397 ASP A C 1
ATOM 2724 O O . ASP A 1 376 ? 19.149 42.239 43.961 1.00 60.15 397 ASP A O 1
ATOM 2729 N N . ARG A 1 377 ? 18.791 40.252 42.970 1.00 59.35 398 ARG A N 1
ATOM 2730 C CA . ARG A 1 377 ? 19.283 39.488 44.118 1.00 54.59 398 ARG A CA 1
ATOM 2731 C C . ARG A 1 377 ? 20.750 39.830 44.376 1.00 56.02 398 ARG A C 1
ATOM 2732 O O . ARG A 1 377 ? 21.500 40.124 43.444 1.00 57.60 398 ARG A O 1
ATOM 2740 N N . LYS A 1 378 ? 21.157 39.812 45.641 1.00 54.90 399 LYS A N 1
ATOM 2741 C CA . LYS A 1 378 ? 22.556 40.049 45.986 1.00 51.67 399 LYS A CA 1
ATOM 2742 C C . LYS A 1 378 ? 23.258 38.727 46.284 1.00 47.02 399 LYS A C 1
ATOM 2743 O O . LYS A 1 378 ? 22.639 37.782 46.774 1.00 48.86 399 LYS A O 1
ATOM 2745 N N . ILE A 1 379 ? 24.548 38.669 45.975 1.00 43.95 400 ILE A N 1
ATOM 2746 C CA . ILE A 1 379 ? 25.361 37.498 46.260 1.00 48.40 400 ILE A CA 1
ATOM 2747 C C . ILE A 1 379 ? 25.788 37.468 47.727 1.00 46.93 400 ILE A C 1
ATOM 2748 O O . ILE A 1 379 ? 26.242 38.476 48.272 1.00 50.20 400 ILE A O 1
ATOM 2753 N N . ILE A 1 380 ? 25.628 36.319 48.371 1.00 42.22 401 ILE A N 1
ATOM 2754 C CA . ILE A 1 380 ? 26.277 36.089 49.654 1.00 44.90 401 ILE A CA 1
ATOM 2755 C C . ILE A 1 380 ? 27.515 35.226 49.411 1.00 42.97 401 ILE A C 1
ATOM 2756 O O . ILE A 1 380 ? 27.416 34.101 48.903 1.00 41.24 401 ILE A O 1
ATOM 2761 N N . TRP A 1 381 ? 28.679 35.760 49.761 1.00 39.63 402 TRP A N 1
ATOM 2762 C CA . TRP A 1 381 ? 29.932 35.035 49.618 1.00 36.55 402 TRP A CA 1
ATOM 2763 C C . TRP A 1 381 ? 30.143 34.072 50.771 1.00 41.90 402 TRP A C 1
ATOM 2764 O O . TRP A 1 381 ? 29.483 34.184 51.806 1.00 43.78 402 TRP A O 1
ATOM 2775 N N . PRO A 1 382 ? 31.049 33.100 50.590 1.00 35.64 403 PRO A N 1
ATOM 2776 C CA . PRO A 1 382 ? 31.260 32.117 51.649 1.00 39.59 403 PRO A CA 1
ATOM 2777 C C . PRO A 1 382 ? 31.543 32.846 52.966 1.00 46.09 403 PRO A C 1
ATOM 2778 O O . PRO A 1 382 ? 32.345 33.789 52.977 1.00 42.92 403 PRO A O 1
ATOM 2782 N N . GLY A 1 383 ? 30.885 32.423 54.044 1.00 45.79 404 GLY A N 1
ATOM 2783 C CA . GLY A 1 383 ? 30.968 33.126 55.314 1.00 51.78 404 GLY A CA 1
ATOM 2784 C C . GLY A 1 383 ? 30.468 34.554 55.175 1.00 58.05 404 GLY A C 1
ATOM 2785 O O . GLY A 1 383 ? 31.261 35.500 55.172 1.00 64.34 404 GLY A O 1
ATOM 2786 N N . GLY A 1 384 ? 29.153 34.710 55.037 1.00 56.48 405 GLY A N 1
ATOM 2787 C CA . GLY A 1 384 ? 28.547 36.023 54.887 1.00 52.86 405 GLY A CA 1
ATOM 2788 C C . GLY A 1 384 ? 27.092 36.039 55.314 1.00 49.97 405 GLY A C 1
ATOM 2789 O O . GLY A 1 384 ? 26.367 37.000 55.043 1.00 51.38 405 GLY A O 1
ATOM 2790 N N . PRO B 1 3 ? 60.102 -2.432 -1.625 1.00 58.09 24 PRO B N 1
ATOM 2791 C CA . PRO B 1 3 ? 59.584 -3.277 -0.536 1.00 63.43 24 PRO B CA 1
ATOM 2792 C C . PRO B 1 3 ? 58.646 -2.488 0.371 1.00 54.80 24 PRO B C 1
ATOM 2793 O O . PRO B 1 3 ? 59.129 -1.728 1.207 1.00 57.55 24 PRO B O 1
ATOM 2797 N N . LYS B 1 4 ? 57.337 -2.667 0.201 1.00 52.19 25 LYS B N 1
ATOM 2798 C CA . LYS B 1 4 ? 56.322 -1.905 0.939 1.00 50.57 25 LYS B CA 1
ATOM 2799 C C . LYS B 1 4 ? 56.310 -2.263 2.432 1.00 43.13 25 LYS B C 1
ATOM 2800 O O . LYS B 1 4 ? 56.325 -3.442 2.787 1.00 43.86 25 LYS B O 1
ATOM 2806 N N . ILE B 1 5 ? 56.299 -1.258 3.307 1.00 38.14 26 ILE B N 1
ATOM 2807 C CA . ILE B 1 5 ? 56.172 -1.532 4.737 1.00 38.03 26 ILE B CA 1
ATOM 2808 C C . ILE B 1 5 ? 54.696 -1.595 5.120 1.00 36.91 26 ILE B C 1
ATOM 2809 O O . ILE B 1 5 ? 53.921 -0.698 4.783 1.00 36.72 26 ILE B O 1
ATOM 2814 N N . VAL B 1 6 ? 54.320 -2.662 5.814 1.00 35.36 27 VAL B N 1
ATOM 2815 C CA . VAL B 1 6 ? 52.946 -2.862 6.259 1.00 32.50 27 VAL B CA 1
ATOM 2816 C C . VAL B 1 6 ? 52.902 -3.039 7.782 1.00 31.94 27 VAL B C 1
ATOM 2817 O O . VAL B 1 6 ? 53.402 -4.030 8.318 1.00 32.71 27 VAL B O 1
ATOM 2821 N N . ASN B 1 7 ? 52.303 -2.079 8.480 1.00 29.52 28 ASN B N 1
ATOM 2822 C CA . ASN B 1 7 ? 52.199 -2.165 9.932 1.00 29.64 28 ASN B CA 1
ATOM 2823 C C . ASN B 1 7 ? 51.011 -3.018 10.395 1.00 30.22 28 ASN B C 1
ATOM 2824 O O . ASN B 1 7 ? 49.896 -2.907 9.870 1.00 28.58 28 ASN B O 1
ATOM 2829 N N . ILE B 1 8 ? 51.271 -3.867 11.377 1.00 30.92 29 ILE B N 1
ATOM 2830 C CA . ILE B 1 8 ? 50.246 -4.646 12.057 1.00 28.13 29 ILE B CA 1
ATOM 2831 C C . ILE B 1 8 ? 50.189 -4.133 13.492 1.00 29.53 29 ILE B C 1
ATOM 2832 O O . ILE B 1 8 ? 51.222 -4.003 14.149 1.00 29.24 29 ILE B O 1
ATOM 2837 N N . GLY B 1 9 ? 49.000 -3.816 13.980 1.00 28.51 30 GLY B N 1
ATOM 2838 C CA . GLY B 1 9 ? 48.870 -3.266 15.318 1.00 24.37 30 GLY B CA 1
ATOM 2839 C C . GLY B 1 9 ? 48.403 -4.308 16.321 1.00 26.10 30 GLY B C 1
ATOM 2840 O O . GLY B 1 9 ? 47.869 -5.354 15.937 1.00 25.59 30 GLY B O 1
ATOM 2841 N N . ALA B 1 10 ? 48.614 -4.036 17.605 1.00 27.26 31 ALA B N 1
ATOM 2842 C CA . ALA B 1 10 ? 48.127 -4.914 18.657 1.00 26.67 31 ALA B CA 1
ATOM 2843 C C . ALA B 1 10 ? 47.926 -4.155 19.962 1.00 28.87 31 ALA B C 1
ATOM 2844 O O . ALA B 1 10 ? 48.712 -3.278 20.328 1.00 27.93 31 ALA B O 1
ATOM 2846 N N . VAL B 1 11 ? 46.863 -4.513 20.665 1.00 21.94 32 VAL B N 1
ATOM 2847 C CA . VAL B 1 11 ? 46.656 -4.074 22.028 1.00 27.29 32 VAL B CA 1
ATOM 2848 C C . VAL B 1 11 ? 46.719 -5.333 22.886 1.00 30.98 32 VAL B C 1
ATOM 2849 O O . VAL B 1 11 ? 45.847 -6.200 22.767 1.00 28.05 32 VAL B O 1
ATOM 2853 N N . LEU B 1 12 ? 47.738 -5.436 23.742 1.00 28.04 33 LEU B N 1
ATOM 2854 C CA . LEU B 1 12 ? 48.010 -6.689 24.462 1.00 27.53 33 LEU B CA 1
ATOM 2855 C C . LEU B 1 12 ? 48.096 -6.489 25.979 1.00 33.82 33 LEU B C 1
ATOM 2856 O O . LEU B 1 12 ? 48.028 -5.356 26.461 1.00 31.92 33 LEU B O 1
ATOM 2861 N N . SER B 1 13 ? 48.249 -7.582 26.733 1.00 28.97 34 SER B N 1
ATOM 2862 C CA . SER B 1 13 ? 48.178 -7.492 28.186 1.00 33.61 34 SER B CA 1
ATOM 2863 C C . SER B 1 13 ? 49.403 -6.872 28.842 1.00 31.13 34 SER B C 1
ATOM 2864 O O . SER B 1 13 ? 49.270 -6.076 29.754 1.00 34.53 34 SER B O 1
ATOM 2867 N N . THR B 1 14 ? 50.588 -7.257 28.385 1.00 31.44 35 THR B N 1
ATOM 2868 C CA . THR B 1 14 ? 51.832 -6.916 29.070 1.00 37.74 35 THR B CA 1
ATOM 2869 C C . THR B 1 14 ? 52.955 -6.654 28.074 1.00 36.75 35 THR B C 1
ATOM 2870 O O . THR B 1 14 ? 52.886 -7.084 26.920 1.00 35.06 35 THR B O 1
ATOM 2874 N N . LYS B 1 15 ? 54.011 -5.990 28.534 1.00 37.85 36 LYS B N 1
ATOM 2875 C CA . LYS B 1 15 ? 55.184 -5.770 27.690 1.00 38.64 36 LYS B CA 1
ATOM 2876 C C . LYS B 1 15 ? 55.770 -7.085 27.202 1.00 38.69 36 LYS B C 1
ATOM 2877 O O . LYS B 1 15 ? 56.321 -7.151 26.105 1.00 38.83 36 LYS B O 1
ATOM 2883 N N . LYS B 1 16 ? 55.663 -8.137 28.011 1.00 36.83 37 LYS B N 1
ATOM 2884 C CA . LYS B 1 16 ? 56.123 -9.441 27.560 1.00 39.70 37 LYS B CA 1
ATOM 2885 C C . LYS B 1 16 ? 55.360 -9.888 26.321 1.00 36.89 37 LYS B C 1
ATOM 2886 O O . LYS B 1 16 ? 55.947 -10.362 25.357 1.00 34.85 37 LYS B O 1
ATOM 2892 N N . HIS B 1 17 ? 54.042 -9.738 26.342 1.00 36.97 38 HIS B N 1
ATOM 2893 C CA . HIS B 1 17 ? 53.251 -10.106 25.163 1.00 36.48 38 HIS B CA 1
ATOM 2894 C C . HIS B 1 17 ? 53.585 -9.261 23.925 1.00 31.12 38 HIS B C 1
ATOM 2895 O O . HIS B 1 17 ? 53.619 -9.776 22.800 1.00 32.00 38 HIS B O 1
ATOM 2902 N N . GLU B 1 18 ? 53.868 -7.980 24.134 1.00 29.28 39 GLU B N 1
ATOM 2903 C CA . GLU B 1 18 ? 54.369 -7.141 23.049 1.00 35.04 39 GLU B CA 1
ATOM 2904 C C . GLU B 1 18 ? 55.626 -7.739 22.440 1.00 36.15 39 GLU B C 1
ATOM 2905 O O . GLU B 1 18 ? 55.767 -7.791 21.222 1.00 35.86 39 GLU B O 1
ATOM 2911 N N . GLN B 1 19 ? 56.543 -8.211 23.283 1.00 39.24 40 GLN B N 1
ATOM 2912 C CA . GLN B 1 19 ? 57.770 -8.831 22.768 1.00 38.93 40 GLN B CA 1
ATOM 2913 C C . GLN B 1 19 ? 57.456 -10.084 21.953 1.00 38.69 40 GLN B C 1
ATOM 2914 O O . GLN B 1 19 ? 58.035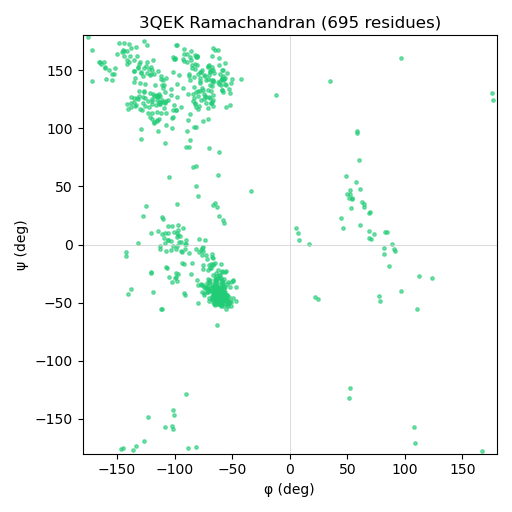 -10.306 20.893 1.00 39.34 40 GLN B O 1
ATOM 2916 N N . ILE B 1 20 ? 56.531 -10.901 22.442 1.00 36.79 41 ILE B N 1
ATOM 2917 C CA . ILE B 1 20 ? 56.131 -12.088 21.706 1.00 32.77 41 ILE B CA 1
ATOM 2918 C C . ILE B 1 20 ? 55.547 -11.699 20.341 1.00 37.92 41 ILE B C 1
ATOM 2919 O O . ILE B 1 20 ? 55.796 -12.355 19.328 1.00 36.90 41 ILE B O 1
ATOM 2924 N N . PHE B 1 21 ? 54.770 -10.620 20.330 1.00 34.16 42 PHE B N 1
ATOM 2925 C CA . PHE B 1 21 ? 54.173 -10.080 19.107 1.00 32.10 42 PHE B CA 1
ATOM 2926 C C . PHE B 1 21 ? 55.247 -9.716 18.078 1.00 32.93 42 PHE B C 1
ATOM 2927 O O . PHE B 1 21 ? 55.171 -10.125 16.919 1.00 35.71 42 PHE B O 1
ATOM 2935 N N . ARG B 1 22 ? 56.249 -8.959 18.512 1.00 35.44 43 ARG B N 1
ATOM 2936 C CA . ARG B 1 22 ? 57.336 -8.516 17.639 1.00 37.80 43 ARG B CA 1
ATOM 2937 C C . ARG B 1 22 ? 58.104 -9.695 17.062 1.00 41.74 43 ARG B C 1
ATOM 2938 O O . ARG B 1 22 ? 58.418 -9.716 15.874 1.00 40.25 43 ARG B O 1
ATOM 2946 N N . GLU B 1 23 ? 58.406 -10.675 17.909 1.00 40.79 44 GLU B N 1
ATOM 2947 C CA . GLU B 1 23 ? 59.090 -11.878 17.453 1.00 40.97 44 GLU B CA 1
ATOM 2948 C C . GLU B 1 23 ? 58.240 -12.592 16.405 1.00 44.12 44 GLU B C 1
ATOM 2949 O O . GLU B 1 23 ? 58.765 -13.098 15.408 1.00 45.60 44 GLU B O 1
ATOM 2955 N N . ALA B 1 24 ? 56.924 -12.616 16.615 1.00 40.35 45 ALA B N 1
ATOM 2956 C CA . ALA B 1 24 ? 56.024 -13.250 15.652 1.00 38.51 45 ALA B CA 1
ATOM 2957 C C . ALA B 1 24 ? 56.071 -12.537 14.299 1.00 41.01 45 ALA B C 1
ATOM 2958 O O . ALA B 1 24 ? 56.040 -13.164 13.234 1.00 37.95 45 ALA B O 1
ATOM 2960 N N . VAL B 1 25 ? 56.141 -11.216 14.340 1.00 39.44 46 VAL B N 1
ATOM 2961 C CA . VAL B 1 25 ? 56.191 -10.458 13.104 1.00 42.38 46 VAL B CA 1
ATOM 2962 C C . VAL B 1 25 ? 57.540 -10.695 12.430 1.00 46.08 46 VAL B C 1
ATOM 2963 O O . VAL B 1 25 ? 57.622 -10.837 11.203 1.00 40.79 46 VAL B O 1
ATOM 2967 N N . ASN B 1 26 ? 58.596 -10.755 13.239 1.00 45.18 47 ASN B N 1
ATOM 2968 C CA . ASN B 1 26 ? 59.912 -11.110 12.724 1.00 46.15 47 ASN B CA 1
ATOM 2969 C C . ASN B 1 26 ? 59.863 -12.446 11.991 1.00 48.49 47 ASN B C 1
ATOM 2970 O O . ASN B 1 26 ? 60.363 -12.568 10.879 1.00 48.48 47 ASN B O 1
ATOM 2975 N N . GLN B 1 27 ? 59.245 -13.447 12.610 1.00 44.85 48 GLN B N 1
ATOM 2976 C CA . GLN B 1 27 ? 59.179 -14.772 12.005 1.00 49.26 48 GLN B CA 1
ATOM 2977 C C . GLN B 1 27 ? 58.384 -14.789 10.703 1.00 52.80 48 GLN B C 1
ATOM 2978 O O . GLN B 1 27 ? 58.757 -15.480 9.750 1.00 46.58 48 GLN B O 1
ATOM 2984 N N . ALA B 1 28 ? 57.291 -14.029 10.664 1.00 47.41 49 ALA B N 1
ATOM 2985 C CA . ALA B 1 28 ? 56.468 -13.957 9.462 1.00 47.19 49 ALA B CA 1
ATOM 2986 C C . ALA B 1 28 ? 57.261 -13.374 8.307 1.00 45.71 49 ALA B C 1
ATOM 2987 O O . ALA B 1 28 ? 57.137 -13.826 7.170 1.00 50.60 49 ALA B O 1
ATOM 2989 N N . ASN B 1 29 ? 58.074 -12.365 8.593 1.00 41.25 50 ASN B N 1
ATOM 2990 C CA . ASN B 1 29 ? 58.915 -11.775 7.561 1.00 48.29 50 ASN B CA 1
ATOM 2991 C C . ASN B 1 29 ? 59.857 -12.813 6.951 1.00 52.23 50 ASN B C 1
ATOM 2992 O O . ASN B 1 29 ? 60.207 -12.745 5.774 1.00 47.62 50 ASN B O 1
ATOM 2997 N N . LYS B 1 30 ? 60.242 -13.791 7.758 1.00 48.82 51 LYS B N 1
ATOM 2998 C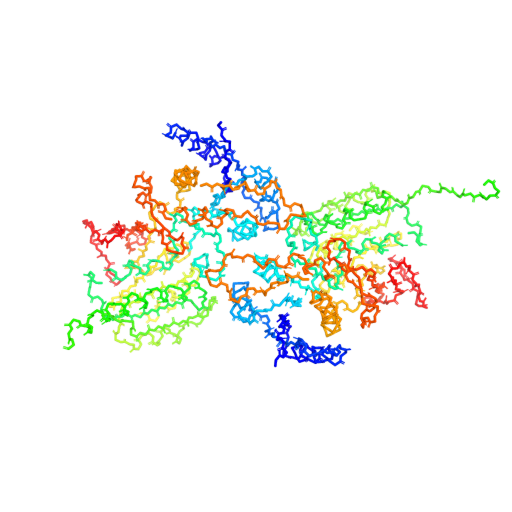 CA . LYS B 1 30 ? 61.192 -14.794 7.313 1.00 53.59 51 LYS B CA 1
ATOM 2999 C C . LYS B 1 30 ? 60.513 -15.946 6.565 1.00 57.52 51 LYS B C 1
ATOM 3000 O O . LYS B 1 30 ? 61.174 -16.707 5.864 1.00 59.49 51 LYS B O 1
ATOM 3006 N N . ARG B 1 31 ? 59.196 -16.071 6.697 1.00 55.31 52 ARG B N 1
ATOM 3007 C CA . ARG B 1 31 ? 58.469 -17.063 5.901 1.00 59.64 52 ARG B CA 1
ATOM 3008 C C . ARG B 1 31 ? 58.222 -16.563 4.472 1.00 62.36 52 ARG B C 1
ATOM 3009 O O . ARG B 1 31 ? 58.527 -17.260 3.498 1.00 60.98 52 ARG B O 1
ATOM 3011 N N . HIS B 1 32 ? 57.681 -15.353 4.353 1.00 57.68 53 HIS B N 1
ATOM 3012 C CA . HIS B 1 32 ? 57.328 -14.790 3.049 1.00 63.12 53 HIS B CA 1
ATOM 3013 C C . HIS B 1 32 ? 58.487 -13.999 2.444 1.00 64.43 53 HIS B C 1
ATOM 3014 O O . HIS B 1 32 ? 59.506 -13.777 3.102 1.00 64.26 53 HIS B O 1
ATOM 3021 N N . ILE B 1 37 ? 56.728 -7.001 0.144 1.00 55.57 58 ILE B N 1
ATOM 3022 C CA . ILE B 1 37 ? 56.193 -6.322 1.331 1.00 55.71 58 ILE B CA 1
ATOM 3023 C C . ILE B 1 37 ? 56.877 -6.764 2.617 1.00 47.74 58 ILE B C 1
ATOM 3024 O O . ILE B 1 37 ? 57.174 -7.942 2.796 1.00 52.43 58 ILE B O 1
ATOM 3029 N N . GLN B 1 38 ? 57.103 -5.799 3.511 1.00 49.83 59 GLN B N 1
ATOM 3030 C CA . GLN B 1 38 ? 57.771 -6.025 4.793 1.00 41.95 59 GLN B CA 1
ATOM 3031 C C . GLN B 1 38 ? 56.872 -5.673 5.979 1.00 39.98 59 GLN B C 1
ATOM 3032 O O . GLN B 1 38 ? 56.411 -4.542 6.106 1.00 39.54 59 GLN B O 1
ATOM 3038 N N . LEU B 1 39 ? 56.648 -6.630 6.866 1.00 37.51 60 LEU B N 1
ATOM 3039 C CA . LEU B 1 39 ? 55.756 -6.393 7.997 1.00 40.36 60 LEU B CA 1
ATOM 3040 C C . LEU B 1 39 ? 56.460 -5.687 9.156 1.00 42.13 60 LEU B C 1
ATOM 3041 O O . LEU B 1 39 ? 57.632 -5.948 9.437 1.00 44.70 60 LEU B O 1
ATOM 3046 N N . GLN B 1 40 ? 55.721 -4.814 9.836 1.00 37.30 61 GLN B N 1
ATOM 3047 C CA A GLN B 1 40 ? 56.261 -3.998 10.917 0.46 37.63 61 GLN B CA 1
ATOM 3048 C CA B GLN B 1 40 ? 56.265 -4.001 10.921 0.54 37.62 61 GLN B CA 1
ATOM 3049 C C . GLN B 1 40 ? 55.306 -4.039 12.116 1.00 39.50 61 GLN B C 1
ATOM 3050 O O . GLN B 1 40 ? 54.091 -3.942 11.948 1.00 36.00 61 GLN B O 1
ATOM 3061 N N . ALA B 1 41 ? 55.849 -4.196 13.322 1.00 33.62 62 ALA B N 1
ATOM 3062 C CA . ALA B 1 41 ? 55.038 -4.316 14.535 1.00 38.73 62 ALA B CA 1
ATOM 3063 C C . ALA B 1 41 ? 54.794 -2.976 15.235 1.00 37.68 62 ALA B C 1
ATOM 3064 O O . ALA B 1 41 ? 55.716 -2.195 15.402 1.00 41.02 62 ALA B O 1
ATOM 3066 N N . THR B 1 42 ? 53.549 -2.732 15.644 1.00 32.19 63 THR B N 1
ATOM 3067 C CA . THR B 1 42 ? 53.178 -1.548 16.431 1.00 29.11 63 THR B CA 1
ATOM 3068 C C . THR B 1 42 ? 52.199 -1.958 17.545 1.00 32.74 63 THR B C 1
ATOM 3069 O O . THR B 1 42 ? 51.107 -2.453 17.266 1.00 29.48 63 THR B O 1
ATOM 3073 N N . SER B 1 43 ? 52.575 -1.770 18.804 1.00 29.30 64 SER B N 1
ATOM 3074 C CA . SER B 1 43 ? 51.738 -2.281 19.882 1.00 31.45 64 SER B CA 1
ATOM 3075 C C . SER B 1 43 ? 51.652 -1.343 21.077 1.00 33.53 64 SER B C 1
ATOM 3076 O O . SER B 1 43 ? 52.503 -0.468 21.258 1.00 32.32 64 SER B O 1
ATOM 3079 N N . VAL B 1 44 ? 50.596 -1.526 21.869 1.00 30.71 65 VAL B N 1
ATOM 3080 C CA . VAL B 1 44 ? 50.438 -0.882 23.164 1.00 30.70 65 VAL B CA 1
ATOM 3081 C C . VAL B 1 44 ? 49.814 -1.917 24.093 1.00 32.96 65 VAL B C 1
ATOM 3082 O O . VAL B 1 44 ? 49.359 -2.954 23.631 1.00 31.87 65 VAL B O 1
ATOM 3086 N N . THR B 1 45 ? 49.818 -1.650 25.396 1.00 29.04 66 THR B N 1
ATOM 3087 C CA . THR B 1 45 ? 49.058 -2.458 26.358 1.00 33.11 66 THR B CA 1
ATOM 3088 C C . THR B 1 45 ? 47.744 -1.725 26.637 1.00 32.56 66 THR B C 1
ATOM 3089 O O . THR B 1 45 ? 47.563 -0.595 26.183 1.00 36.11 66 THR B O 1
ATOM 3093 N N . HIS B 1 46 ? 46.824 -2.363 27.351 1.00 29.01 67 HIS B N 1
ATOM 3094 C CA . HIS B 1 46 ? 45.487 -1.803 27.535 1.00 27.94 67 HIS B CA 1
ATOM 3095 C C . HIS B 1 46 ? 45.511 -0.580 28.416 1.00 37.75 67 HIS B C 1
ATOM 3096 O O . HIS B 1 46 ? 46.332 -0.488 29.329 1.00 35.49 67 HIS B O 1
ATOM 3103 N N . ARG B 1 47 ? 44.597 0.348 28.151 1.00 33.74 68 ARG B N 1
ATOM 3104 C CA . ARG B 1 47 ? 44.373 1.482 29.039 1.00 35.90 68 ARG B CA 1
ATOM 3105 C C . ARG B 1 47 ? 43.282 1.102 30.028 1.00 32.88 68 ARG B C 1
ATOM 3106 O O . ARG B 1 47 ? 42.473 0.228 29.748 1.00 35.88 68 ARG B O 1
ATOM 3114 N N . PRO B 1 48 ? 43.230 1.788 31.176 1.00 41.40 69 PRO B N 1
ATOM 3115 C CA . PRO B 1 48 ? 42.316 1.444 32.271 1.00 41.70 69 PRO B CA 1
ATOM 3116 C C . PRO B 1 48 ? 40.839 1.734 31.993 1.00 42.51 69 PRO B C 1
ATOM 3117 O O . PRO B 1 48 ? 39.989 1.151 32.668 1.00 44.62 69 PRO B O 1
ATOM 3121 N N . ASN B 1 49 ? 40.530 2.633 31.060 1.00 36.47 70 ASN B N 1
ATOM 3122 C CA . ASN B 1 49 ? 39.132 2.940 30.735 1.00 33.84 70 ASN B CA 1
ATOM 3123 C C . ASN B 1 49 ? 38.899 3.100 29.236 1.00 31.85 70 ASN B C 1
ATOM 3124 O O . ASN B 1 49 ? 39.844 3.291 28.471 1.00 30.60 70 ASN B O 1
ATOM 3129 N N . ALA B 1 50 ? 37.638 3.018 28.842 1.00 30.79 71 ALA B N 1
ATOM 3130 C CA . ALA B 1 50 ? 37.263 2.964 27.434 1.00 34.98 71 ALA B CA 1
ATOM 3131 C C . ALA B 1 50 ? 37.663 4.226 26.678 1.00 33.47 71 ALA B C 1
ATOM 3132 O O . ALA B 1 50 ? 38.049 4.160 25.515 1.00 30.74 71 ALA B O 1
ATOM 3134 N N . ILE B 1 51 ? 37.564 5.376 27.334 1.00 27.71 72 ILE B N 1
ATOM 3135 C CA . ILE B 1 51 ? 37.919 6.627 26.672 1.00 31.08 72 ILE B CA 1
ATOM 3136 C C . ILE B 1 51 ? 39.399 6.642 26.347 1.00 31.85 72 ILE B C 1
ATOM 3137 O O . ILE B 1 51 ? 39.792 6.912 25.216 1.00 29.92 72 ILE B O 1
ATOM 3142 N N . GLN B 1 52 ? 40.232 6.333 27.333 1.00 29.36 73 GLN B N 1
ATOM 3143 C CA . GLN B 1 52 ? 41.664 6.365 27.103 1.00 29.90 73 GLN B CA 1
ATOM 3144 C C . GLN B 1 52 ? 42.072 5.282 26.116 1.00 26.93 73 GLN B C 1
ATOM 3145 O O . GLN B 1 52 ? 42.997 5.466 25.343 1.00 26.32 73 GLN B O 1
ATOM 3159 N N . ALA B 1 54 ? 40.246 4.162 23.514 1.00 23.88 75 ALA B N 1
ATOM 3160 C CA . ALA B 1 54 ? 39.870 4.631 22.177 1.00 23.67 75 ALA B CA 1
ATOM 3161 C C . ALA B 1 54 ? 40.894 5.634 21.648 1.00 27.11 75 ALA B C 1
ATOM 3162 O O . ALA B 1 54 ? 41.334 5.549 20.500 1.00 23.19 75 ALA B O 1
ATOM 3164 N N . LEU B 1 55 ? 41.269 6.588 22.492 1.00 23.86 76 LEU B N 1
ATOM 3165 C CA . LEU B 1 55 ? 42.225 7.622 22.098 1.00 26.64 76 LEU B CA 1
ATOM 3166 C C . LEU B 1 55 ? 43.604 7.010 21.805 1.00 28.05 76 LEU B C 1
ATOM 3167 O O . LEU B 1 55 ? 44.310 7.427 20.880 1.00 24.11 76 LEU B O 1
ATOM 3172 N N . SER B 1 56 ? 43.981 6.004 22.587 1.00 24.05 77 SER B N 1
ATOM 3173 C CA . SER B 1 56 ? 45.238 5.305 22.348 1.00 25.63 77 SER B CA 1
ATOM 3174 C C . SER B 1 56 ? 45.233 4.589 21.000 1.00 27.25 77 SER B C 1
ATOM 3175 O O . SER B 1 56 ? 46.234 4.593 20.270 1.00 26.14 77 SER B O 1
ATOM 3178 N N . VAL B 1 57 ? 44.106 3.984 20.646 1.00 25.15 78 VAL B N 1
ATOM 3179 C CA . VAL B 1 57 ? 44.016 3.377 19.325 1.00 24.73 78 VAL B CA 1
ATOM 3180 C C . VAL B 1 57 ? 44.340 4.398 18.253 1.00 26.99 78 VAL B C 1
ATOM 3181 O O . VAL B 1 57 ? 45.105 4.119 17.326 1.00 26.14 78 VAL B O 1
ATOM 3185 N N . CYS B 1 58 ? 43.758 5.584 18.374 1.00 24.08 79 CYS B N 1
ATOM 3186 C CA . CYS B 1 58 ? 44.052 6.645 17.416 1.00 26.22 79 CYS B CA 1
ATOM 3187 C C . CYS B 1 58 ? 45.505 7.127 17.466 1.00 27.65 79 CYS B C 1
ATOM 3188 O O . CYS B 1 58 ? 46.185 7.171 16.440 1.00 26.29 79 CYS B O 1
ATOM 3191 N N . GLU B 1 59 ? 45.965 7.484 18.663 1.00 29.56 80 GLU B N 1
ATOM 3192 C CA . GLU B 1 59 ? 47.275 8.113 18.839 1.00 29.30 80 GLU B CA 1
ATOM 3193 C C . GLU B 1 59 ? 48.444 7.166 18.622 1.00 31.27 80 GLU B C 1
ATOM 3194 O O . GLU B 1 59 ? 49.449 7.538 18.004 1.00 32.51 80 GLU B O 1
ATOM 3200 N N . ASP B 1 60 ? 48.310 5.940 19.116 1.00 25.46 81 ASP B N 1
ATOM 3201 C CA . ASP B 1 60 ? 49.421 5.002 19.099 1.00 27.74 81 ASP B CA 1
ATOM 3202 C C . ASP B 1 60 ? 49.412 3.977 17.970 1.00 30.48 81 ASP B C 1
ATOM 3203 O O . ASP B 1 60 ? 50.475 3.459 17.595 1.00 34.75 81 ASP B O 1
ATOM 3208 N N . LEU B 1 61 ? 48.233 3.668 17.424 1.00 26.32 82 LEU B N 1
ATOM 3209 C CA . LEU B 1 61 ? 48.163 2.634 16.385 1.00 27.49 82 LEU B CA 1
ATOM 3210 C C . LEU B 1 61 ? 47.831 3.180 15.001 1.00 28.12 82 LEU B C 1
ATOM 3211 O O . LEU B 1 61 ? 48.567 2.920 14.034 1.00 27.34 82 LEU B O 1
ATOM 3216 N N . ILE B 1 62 ? 46.720 3.908 14.892 1.00 24.87 83 ILE B N 1
ATOM 3217 C CA . ILE B 1 62 ? 46.290 4.411 13.590 1.00 26.85 83 ILE B CA 1
ATOM 3218 C C . ILE B 1 62 ? 47.330 5.390 13.006 1.00 30.45 83 ILE B C 1
ATOM 3219 O O . ILE B 1 62 ? 47.511 5.473 11.796 1.00 32.11 83 ILE B O 1
ATOM 3224 N N . SER B 1 63 ? 48.066 6.075 13.878 1.00 31.78 84 SER B N 1
ATOM 3225 C CA . SER B 1 63 ? 49.129 6.978 13.438 1.00 30.62 84 SER B CA 1
ATOM 3226 C C . SER B 1 63 ? 50.303 6.241 12.773 1.00 34.33 84 SER B C 1
ATOM 3227 O O . SER B 1 63 ? 51.176 6.878 12.183 1.00 35.43 84 SER B O 1
ATOM 3230 N N . SER B 1 64 ? 50.344 4.913 12.883 1.00 33.68 85 SER B N 1
ATOM 3231 C CA . SER B 1 64 ? 51.338 4.125 12.138 1.00 30.69 85 SER B CA 1
ATOM 3232 C C . SER B 1 64 ? 50.728 3.385 10.951 1.00 32.18 85 SER B C 1
ATOM 3233 O O . SER B 1 64 ? 51.330 2.458 10.399 1.00 33.29 85 SER B O 1
ATOM 3236 N N . GLN B 1 65 ? 49.530 3.798 10.560 1.00 31.45 86 GLN B N 1
ATOM 3237 C CA . GLN B 1 65 ? 48.819 3.156 9.472 1.00 28.62 86 GLN B CA 1
ATOM 3238 C C . GLN B 1 65 ? 48.799 1.661 9.622 1.00 29.84 86 GLN B C 1
ATOM 3239 O O . GLN B 1 65 ? 49.249 0.964 8.722 1.00 29.30 86 GLN B O 1
ATOM 3245 N N . VAL B 1 66 ? 48.246 1.157 10.724 1.00 26.44 87 VAL B N 1
ATOM 3246 C CA . VAL B 1 66 ? 48.098 -0.281 10.874 1.00 24.07 87 VAL B CA 1
ATOM 3247 C C . VAL B 1 66 ? 47.027 -0.805 9.914 1.00 27.77 87 VAL B C 1
ATOM 3248 O O . VAL B 1 66 ? 46.062 -0.092 9.608 1.00 25.67 87 VAL B O 1
ATOM 3252 N N . TYR B 1 67 ? 47.238 -2.032 9.415 1.00 22.04 88 TYR B N 1
ATOM 3253 C CA . TYR B 1 67 ? 46.319 -2.734 8.523 1.00 26.41 88 TYR B CA 1
ATOM 3254 C C . TYR B 1 67 ? 45.348 -3.610 9.306 1.00 25.82 88 TYR B C 1
ATOM 3255 O O . TYR B 1 67 ? 44.333 -4.063 8.778 1.00 26.90 88 TYR B O 1
ATOM 3264 N N . ALA B 1 68 ? 45.682 -3.874 10.559 1.00 25.36 89 ALA B N 1
ATOM 3265 C CA . ALA B 1 68 ? 44.832 -4.699 11.399 1.00 24.02 89 ALA B CA 1
ATOM 3266 C C . ALA B 1 68 ? 45.286 -4.506 12.824 1.00 26.01 89 ALA B C 1
ATOM 3267 O O . ALA B 1 68 ? 46.433 -4.078 13.071 1.00 23.42 89 ALA B O 1
ATOM 3269 N N . ILE B 1 69 ? 44.386 -4.781 13.768 1.00 22.66 90 ILE B N 1
ATOM 3270 C CA . ILE B 1 69 ? 44.726 -4.667 15.184 1.00 23.73 90 ILE B CA 1
ATOM 3271 C C . ILE B 1 69 ? 44.322 -5.924 15.942 1.00 26.10 90 ILE B C 1
ATOM 3272 O O . ILE B 1 69 ? 43.135 -6.257 16.028 1.00 24.74 90 ILE B O 1
ATOM 3277 N N . LEU B 1 70 ? 45.317 -6.617 16.484 1.00 22.60 91 LEU B N 1
ATOM 3278 C CA . LEU B 1 70 ? 45.083 -7.737 17.397 1.00 26.54 91 LEU B CA 1
ATOM 3279 C C . LEU B 1 70 ? 44.725 -7.203 18.777 1.00 29.04 91 LEU B C 1
ATOM 3280 O O . LEU B 1 70 ? 45.285 -6.197 19.215 1.00 27.37 91 LEU B O 1
ATOM 3285 N N . VAL B 1 71 ? 43.809 -7.874 19.472 1.00 23.69 92 VAL B N 1
ATOM 3286 C CA . VAL B 1 71 ? 43.387 -7.405 20.787 1.00 23.21 92 VAL B CA 1
ATOM 3287 C C . VAL B 1 71 ? 43.186 -8.580 21.720 1.00 22.72 92 VAL B C 1
ATOM 3288 O O . VAL B 1 71 ? 42.366 -9.451 21.449 1.00 26.20 92 VAL B O 1
ATOM 3292 N N . SER B 1 72 ? 43.921 -8.598 22.824 1.00 24.32 93 SER B N 1
ATOM 3293 C CA . SER B 1 72 ? 43.692 -9.605 23.861 1.00 30.78 93 SER B CA 1
ATOM 3294 C C . SER B 1 72 ? 42.581 -9.086 24.778 1.00 37.21 93 SER B C 1
ATOM 3295 O O . SER B 1 72 ? 42.305 -7.888 24.812 1.00 40.44 93 SER B O 1
ATOM 3298 N N . HIS B 1 73 ? 41.930 -9.979 25.506 1.00 42.74 94 HIS B N 1
ATOM 3299 C CA . HIS B 1 73 ? 40.770 -9.587 26.306 1.00 49.03 94 HIS B CA 1
ATOM 3300 C C . HIS B 1 73 ? 41.113 -8.607 27.446 1.00 48.51 94 HIS B C 1
ATOM 3301 O O . HIS B 1 73 ? 40.445 -7.571 27.603 1.00 54.78 94 HIS B O 1
ATOM 3308 N N . PRO B 1 74 ? 42.138 -8.936 28.251 1.00 47.86 95 PRO B N 1
ATOM 3309 C CA . PRO B 1 74 ? 42.539 -8.126 29.411 1.00 58.35 95 PRO B CA 1
ATOM 3310 C C . PRO B 1 74 ? 42.349 -6.625 29.262 1.00 54.72 95 PRO B C 1
ATOM 3311 O O . PRO B 1 74 ? 41.491 -6.103 29.981 1.00 57.83 95 PRO B O 1
ATOM 3315 N N . THR B 1 82 ? 34.813 -4.600 26.078 1.00 41.51 103 THR B N 1
ATOM 3316 C CA . THR B 1 82 ? 36.208 -4.509 26.499 1.00 47.38 103 THR B CA 1
ATOM 3317 C C . THR B 1 82 ? 37.136 -4.429 25.283 1.00 43.23 103 THR B C 1
ATOM 3318 O O . THR B 1 82 ? 37.940 -3.499 25.176 1.00 41.89 103 THR B O 1
ATOM 3322 N N . PRO B 1 83 ? 37.043 -5.405 24.362 1.00 36.11 104 PRO B N 1
ATOM 3323 C CA . PRO B 1 83 ? 37.578 -5.055 23.041 1.00 33.90 104 PRO B CA 1
ATOM 3324 C C . PRO B 1 83 ? 36.692 -3.964 22.414 1.00 31.57 104 PRO B C 1
ATOM 3325 O O . PRO B 1 83 ? 37.038 -3.414 21.383 1.00 30.45 104 PRO B O 1
ATOM 3329 N N . THR B 1 84 ? 35.558 -3.667 23.043 1.00 29.09 105 THR B N 1
ATOM 3330 C CA . THR B 1 84 ? 34.559 -2.772 22.460 1.00 30.74 105 THR B CA 1
ATOM 3331 C C . THR B 1 84 ? 35.093 -1.415 21.964 1.00 25.28 105 THR B C 1
ATOM 3332 O O . THR B 1 84 ? 34.790 -1.018 20.846 1.00 28.18 105 THR B O 1
ATOM 3336 N N . PRO B 1 85 ? 35.868 -0.701 22.795 1.00 25.20 106 PRO B N 1
ATOM 3337 C CA . PRO B 1 85 ? 36.396 0.588 22.334 1.00 29.70 106 PRO B CA 1
ATOM 3338 C C . PRO B 1 85 ? 37.292 0.377 21.116 1.00 28.94 106 PRO B C 1
ATOM 3339 O O . PRO B 1 85 ? 37.293 1.191 20.190 1.00 26.17 106 PRO B O 1
ATOM 3343 N N . ILE B 1 86 ? 38.070 -0.701 21.121 1.00 24.65 107 ILE B N 1
ATOM 3344 C CA . ILE B 1 86 ? 38.994 -0.928 20.010 1.00 24.14 107 ILE B CA 1
ATOM 3345 C C . ILE B 1 86 ? 38.254 -1.288 18.720 1.00 25.12 107 ILE B C 1
ATOM 3346 O O . ILE B 1 86 ? 38.543 -0.744 17.647 1.00 21.17 107 ILE B O 1
ATOM 3351 N N . SER B 1 87 ? 37.295 -2.203 18.829 1.00 22.33 108 SER B N 1
ATOM 3352 C CA . SER B 1 87 ? 36.463 -2.595 17.692 1.00 23.83 108 SER B CA 1
ATOM 3353 C C . SER B 1 87 ? 35.757 -1.397 17.075 1.00 20.73 108 SER B C 1
ATOM 3354 O O . SER B 1 87 ? 35.749 -1.231 15.854 1.00 22.95 108 SER B O 1
ATOM 3357 N N . TYR B 1 88 ? 35.184 -0.545 17.921 1.00 19.70 109 TYR B N 1
ATOM 3358 C CA . TYR B 1 88 ? 34.471 0.632 17.449 1.00 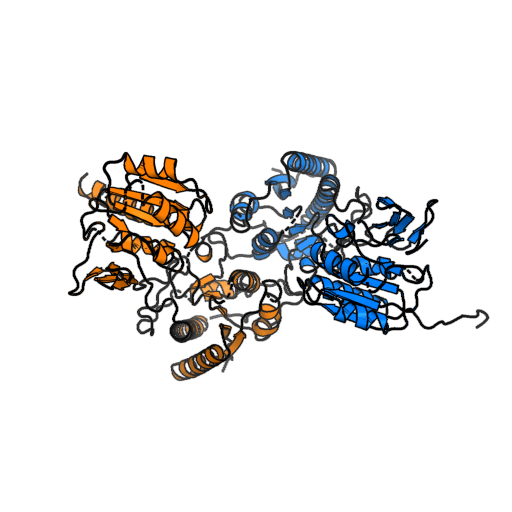21.49 109 TYR B CA 1
ATOM 3359 C C . TYR B 1 88 ? 35.401 1.668 16.786 1.00 24.35 109 TYR B C 1
ATOM 3360 O O . TYR B 1 88 ? 35.072 2.209 15.724 1.00 25.68 109 TYR B O 1
ATOM 3369 N N . THR B 1 89 ? 36.524 1.978 17.435 1.00 20.32 110 THR B N 1
ATOM 3370 C CA . THR B 1 89 ? 37.391 3.060 16.966 1.00 23.89 110 THR B CA 1
ATOM 3371 C C . THR B 1 89 ? 38.026 2.677 15.630 1.00 20.16 110 THR B C 1
ATOM 3372 O O . THR B 1 89 ? 38.059 3.454 14.707 1.00 21.43 110 THR B O 1
ATOM 3376 N N . ALA B 1 90 ? 38.528 1.452 15.557 1.00 20.17 111 ALA B N 1
ATOM 3377 C CA . ALA B 1 90 ? 39.087 0.917 14.335 1.00 19.85 111 ALA B CA 1
ATOM 3378 C C . ALA B 1 90 ? 38.008 0.646 13.272 1.00 21.94 111 ALA B C 1
ATOM 3379 O O . ALA B 1 90 ? 38.240 0.881 12.091 1.00 19.82 111 ALA B O 1
ATOM 3381 N N . GLY B 1 91 ? 36.848 0.130 13.684 1.00 21.75 112 GLY B N 1
ATOM 3382 C CA . GLY B 1 91 ? 35.786 -0.217 12.737 1.00 22.93 112 GLY B CA 1
ATOM 3383 C C . GLY B 1 91 ? 35.221 0.983 11.986 1.00 20.40 112 GLY B C 1
ATOM 3384 O O . GLY B 1 91 ? 34.783 0.899 10.822 1.00 19.31 112 GLY B O 1
ATOM 3385 N N . PHE B 1 92 ? 35.266 2.128 12.647 1.00 18.89 113 PHE B N 1
ATOM 3386 C CA . PHE B 1 92 ? 34.879 3.380 12.019 1.00 19.84 113 PHE B CA 1
ATOM 3387 C C . PHE B 1 92 ? 35.625 3.578 10.692 1.00 20.80 113 PHE B C 1
ATOM 3388 O O . PHE B 1 92 ? 35.058 4.105 9.727 1.00 19.20 113 PHE B O 1
ATOM 3396 N N . TYR B 1 93 ? 36.892 3.157 10.650 1.00 19.86 114 TYR B N 1
ATOM 3397 C CA . TYR B 1 93 ? 37.730 3.238 9.428 1.00 19.08 114 TYR B CA 1
ATOM 3398 C C . TYR B 1 93 ? 37.800 1.926 8.616 1.00 20.13 114 TYR B C 1
ATOM 3399 O O . TYR B 1 93 ? 38.469 1.871 7.579 1.00 21.38 114 TYR B O 1
ATOM 3408 N N . ARG B 1 94 ? 37.136 0.876 9.099 1.00 19.39 115 ARG B N 1
ATOM 3409 C CA . ARG B 1 94 ? 37.173 -0.459 8.470 1.00 18.34 115 ARG B CA 1
ATOM 3410 C C . ARG B 1 94 ? 38.528 -1.155 8.617 1.00 19.06 115 ARG B C 1
ATOM 3411 O O . ARG B 1 94 ? 38.908 -1.980 7.798 1.00 21.50 115 ARG B O 1
ATOM 3419 N N . ILE B 1 95 ? 39.250 -0.834 9.676 1.00 22.75 116 ILE B N 1
ATOM 3420 C CA . ILE B 1 95 ? 40.456 -1.578 10.009 1.00 21.90 116 ILE B CA 1
ATOM 3421 C C . ILE B 1 95 ? 40.042 -2.831 10.768 1.00 22.47 116 ILE B C 1
ATOM 3422 O O . ILE B 1 95 ? 39.416 -2.732 11.814 1.00 21.80 116 ILE B O 1
ATOM 3427 N N . PRO B 1 96 ? 40.382 -4.018 10.240 1.00 22.79 117 PRO B N 1
ATOM 3428 C CA . PRO B 1 96 ? 39.982 -5.263 10.910 1.00 26.87 117 PRO B CA 1
ATOM 3429 C C . PRO B 1 96 ? 40.568 -5.375 12.307 1.00 24.01 117 PRO B C 1
ATOM 3430 O O . PRO B 1 96 ? 41.736 -5.047 12.522 1.00 24.38 117 PRO B O 1
ATOM 3434 N N . VAL B 1 97 ? 39.750 -5.839 13.244 1.00 20.97 118 VAL B N 1
ATOM 3435 C CA . VAL B 1 97 ? 40.164 -6.063 14.616 1.00 23.32 118 VAL B CA 1
ATOM 3436 C C . VAL B 1 97 ? 40.069 -7.554 14.894 1.00 27.37 118 VAL B C 1
ATOM 3437 O O . VAL B 1 97 ? 39.045 -8.186 14.617 1.00 26.11 118 VAL B O 1
ATOM 3441 N N . ILE B 1 98 ? 41.151 -8.121 15.415 1.00 21.62 119 ILE B N 1
ATOM 3442 C CA . ILE B 1 98 ? 41.212 -9.565 15.606 1.00 23.38 119 ILE B CA 1
ATOM 3443 C C . ILE B 1 98 ? 41.306 -9.865 17.072 1.00 25.42 119 ILE B C 1
ATOM 3444 O O . ILE B 1 98 ? 42.344 -9.642 17.685 1.00 25.26 119 ILE B O 1
ATOM 3449 N N . GLY B 1 99 ? 40.205 -10.350 17.640 1.00 23.90 120 GLY B N 1
ATOM 3450 C CA . GLY B 1 99 ? 40.175 -10.676 19.054 1.00 23.69 120 GLY B CA 1
ATOM 3451 C C . GLY B 1 99 ? 40.928 -11.978 19.285 1.00 28.54 120 GLY B C 1
ATOM 3452 O O . GLY B 1 99 ? 40.741 -12.971 18.567 1.00 26.12 120 GLY B O 1
ATOM 3453 N N . LEU B 1 100 ? 41.798 -11.971 20.287 1.00 27.47 121 LEU B N 1
ATOM 3454 C CA . LEU B 1 100 ? 42.631 -13.131 20.552 1.00 27.69 121 LEU B CA 1
ATOM 3455 C C . LEU B 1 100 ? 42.020 -13.982 21.646 1.00 31.15 121 LEU B C 1
ATOM 3456 O O . LEU B 1 100 ? 42.288 -15.175 21.701 1.00 34.13 121 LEU B O 1
ATOM 3461 N N . THR B 1 101 ? 41.212 -13.370 22.519 1.00 30.26 122 THR B N 1
ATOM 3462 C CA . THR B 1 101 ? 40.717 -14.076 23.704 1.00 32.60 122 THR B CA 1
ATOM 3463 C C . THR B 1 101 ? 39.261 -13.786 24.137 1.00 31.69 122 THR B C 1
ATOM 3464 O O . THR B 1 101 ? 38.707 -14.508 24.977 1.00 27.67 122 THR B O 1
ATOM 3468 N N . THR B 1 102 ? 38.613 -12.783 23.551 1.00 27.76 123 THR B N 1
ATOM 3469 C CA . THR B 1 102 ? 37.255 -12.472 23.983 1.00 29.80 123 THR B CA 1
ATOM 3470 C C . THR B 1 102 ? 36.257 -13.455 23.403 1.00 27.20 123 THR B C 1
ATOM 3471 O O . THR B 1 102 ? 36.283 -13.752 22.214 1.00 26.91 123 THR B O 1
ATOM 3475 N N . ARG B 1 103 ? 35.381 -13.969 24.261 1.00 24.99 124 ARG B N 1
ATOM 3476 C CA . ARG B 1 103 ? 34.420 -14.967 23.824 1.00 28.86 124 ARG B CA 1
ATOM 3477 C C . ARG B 1 103 ? 32.966 -14.545 23.889 1.00 29.80 124 ARG B C 1
ATOM 3478 O O . ARG B 1 103 ? 32.069 -15.359 23.655 1.00 26.48 124 ARG B O 1
ATOM 3494 N N . SER B 1 105 ? 29.540 -13.463 22.776 1.00 25.60 126 SER B N 1
ATOM 3495 C CA . SER B 1 105 ? 28.911 -13.705 21.478 1.00 26.10 126 SER B CA 1
ATOM 3496 C C . SER B 1 105 ? 28.513 -12.426 20.715 1.00 28.96 126 SER B C 1
ATOM 3497 O O . SER B 1 105 ? 28.422 -12.450 19.489 1.00 28.37 126 SER B O 1
ATOM 3500 N N . ILE B 1 106 ? 28.285 -11.317 21.427 1.00 30.55 127 ILE B N 1
ATOM 3501 C CA . ILE B 1 106 ? 27.838 -10.079 20.755 1.00 30.94 127 ILE B CA 1
ATOM 3502 C C . ILE B 1 106 ? 28.751 -9.649 19.595 1.00 25.99 127 ILE B C 1
ATOM 3503 O O . ILE B 1 106 ? 28.284 -9.106 18.595 1.00 29.02 127 ILE B O 1
ATOM 3508 N N . TYR B 1 107 ? 30.047 -9.918 19.696 1.00 26.46 128 TYR B N 1
ATOM 3509 C CA . TYR B 1 107 ? 30.959 -9.499 18.637 1.00 29.58 128 TYR B CA 1
ATOM 3510 C C . TYR B 1 107 ? 30.699 -10.245 17.323 1.00 30.99 128 TYR B C 1
ATOM 3511 O O . TYR B 1 107 ? 31.098 -9.781 16.262 1.00 35.08 128 TYR B O 1
ATOM 3520 N N . SER B 1 108 ? 29.973 -11.363 17.396 1.00 32.04 129 SER B N 1
ATOM 3521 C CA . SER B 1 108 ? 29.653 -12.186 16.217 1.00 32.83 129 SER B CA 1
ATOM 3522 C C . SER B 1 108 ? 28.345 -11.773 15.560 1.00 31.38 129 SER B C 1
ATOM 3523 O O . SER B 1 108 ? 27.961 -12.321 14.530 1.00 32.61 129 SER B O 1
ATOM 3526 N N . ASP B 1 109 ? 27.649 -10.817 16.166 1.00 32.59 130 ASP B N 1
ATOM 3527 C CA . ASP B 1 109 ? 26.361 -10.391 15.640 1.00 30.16 130 ASP B CA 1
ATOM 3528 C C . ASP B 1 109 ? 26.476 -9.939 14.188 1.00 30.00 130 ASP B C 1
ATOM 3529 O O . ASP B 1 109 ? 27.472 -9.341 13.797 1.00 26.55 130 ASP B O 1
ATOM 3534 N N . LYS B 1 110 ? 25.458 -10.228 13.387 1.00 24.10 131 LYS B N 1
ATOM 3535 C CA . LYS B 1 110 ? 25.505 -9.889 11.974 1.00 30.67 131 LYS B CA 1
ATOM 3536 C C . LYS B 1 110 ? 25.217 -8.410 11.659 1.00 27.59 131 LYS B C 1
ATOM 3537 O O . LYS B 1 110 ? 25.363 -7.982 10.527 1.00 26.61 131 LYS B O 1
ATOM 3543 N N . SER B 1 111 ? 24.839 -7.637 12.668 1.00 27.34 132 SER B N 1
ATOM 3544 C CA . SER B 1 111 ? 24.448 -6.224 12.488 1.00 26.07 132 SER B CA 1
ATOM 3545 C C . SER B 1 111 ? 25.507 -5.223 12.946 1.00 26.56 132 SER B C 1
ATOM 3546 O O . SER B 1 111 ? 25.556 -4.095 12.458 1.00 27.99 132 SER B O 1
ATOM 3549 N N . ILE B 1 112 ? 26.333 -5.616 13.910 1.00 24.51 133 ILE B N 1
ATOM 3550 C CA . ILE B 1 112 ? 27.274 -4.673 14.515 1.00 21.81 133 ILE B CA 1
ATOM 3551 C C . ILE B 1 112 ? 28.669 -5.283 14.624 1.00 23.55 133 ILE B C 1
ATOM 3552 O O . ILE B 1 112 ? 28.844 -6.475 14.387 1.00 22.72 133 ILE B O 1
ATOM 3557 N N . HIS B 1 113 ? 29.660 -4.462 14.970 1.00 26.43 134 HIS B N 1
ATOM 3558 C CA . HIS B 1 113 ? 31.052 -4.911 15.045 1.00 23.25 134 HIS B CA 1
ATOM 3559 C C . HIS B 1 113 ? 31.446 -5.598 13.751 1.00 24.51 134 HIS B C 1
ATOM 3560 O O . HIS B 1 113 ? 32.037 -6.678 13.754 1.00 26.05 134 HIS B O 1
ATOM 3567 N N . LEU B 1 114 ? 31.122 -4.963 12.626 1.00 21.52 135 LEU B N 1
ATOM 3568 C CA . LEU B 1 114 ? 31.326 -5.627 11.347 1.00 24.17 135 LEU B CA 1
ATOM 3569 C C . LEU B 1 114 ? 32.803 -5.637 10.954 1.00 26.89 135 LEU B C 1
ATOM 3570 O O . LEU B 1 114 ? 33.170 -6.245 9.965 1.00 24.50 135 LEU B O 1
ATOM 3575 N N . SER B 1 115 ? 33.665 -4.979 11.727 1.00 22.39 136 SER B N 1
ATOM 3576 C CA . SER B 1 115 ? 35.088 -5.094 11.427 1.00 25.01 136 SER B CA 1
ATOM 3577 C C . SER B 1 115 ? 35.789 -6.139 12.301 1.00 27.80 136 SER B C 1
ATOM 3578 O O . SER B 1 115 ? 36.990 -6.293 12.225 1.00 25.63 136 SER B O 1
ATOM 3581 N N . PHE B 1 116 ? 35.032 -6.876 13.100 1.00 23.72 137 PHE B N 1
ATOM 3582 C CA . PHE B 1 116 ? 35.639 -7.767 14.107 1.00 26.31 137 PHE B CA 1
ATOM 3583 C C . PHE B 1 116 ? 35.721 -9.225 13.627 1.00 25.86 137 PHE B C 1
ATOM 3584 O O . PHE B 1 116 ? 34.796 -9.716 12.989 1.00 26.18 137 PHE B O 1
ATOM 3592 N N . LEU B 1 117 ? 36.840 -9.895 13.900 1.00 24.63 138 LEU B N 1
ATOM 3593 C CA . LEU B 1 117 ? 36.923 -11.362 13.790 1.00 24.56 138 LEU B CA 1
ATOM 3594 C C . LEU B 1 117 ? 37.741 -11.846 14.974 1.00 25.94 138 LEU B C 1
ATOM 3595 O O . LEU B 1 117 ? 38.288 -11.021 15.707 1.00 25.42 138 LEU B O 1
ATOM 3600 N N . ARG B 1 118 ? 37.826 -13.159 15.185 1.00 25.16 139 ARG B N 1
ATOM 3601 C CA . ARG B 1 118 ? 38.558 -13.670 16.353 1.00 25.32 139 ARG B CA 1
ATOM 3602 C C . ARG B 1 118 ? 39.070 -15.109 16.213 1.00 25.23 139 ARG B C 1
ATOM 3603 O O . ARG B 1 118 ? 38.477 -15.920 15.506 1.00 27.42 139 ARG B O 1
ATOM 3611 N N . THR B 1 119 ? 40.191 -15.388 16.885 1.00 28.97 140 THR B N 1
ATOM 3612 C CA . THR B 1 119 ? 40.866 -16.686 16.834 1.00 30.37 140 THR B CA 1
ATOM 3613 C C . THR B 1 119 ? 40.374 -17.656 17.905 1.00 32.68 140 THR B C 1
ATOM 3614 O O . THR B 1 119 ? 40.890 -18.766 18.046 1.00 31.93 140 THR B O 1
ATOM 3618 N N . VAL B 1 120 ? 39.374 -17.227 18.660 1.00 28.94 141 VAL B N 1
ATOM 3619 C CA . VAL B 1 120 ? 38.668 -18.099 19.578 1.00 23.99 141 VAL B CA 1
ATOM 3620 C C . VAL B 1 120 ? 37.202 -18.009 19.205 1.00 32.49 141 VAL B C 1
ATOM 3621 O O . VAL B 1 120 ? 36.769 -17.006 18.625 1.00 29.79 141 VAL B O 1
ATOM 3625 N N . PRO B 1 121 ? 36.436 -19.071 19.493 1.00 29.39 142 PRO B N 1
ATOM 3626 C CA . PRO B 1 121 ? 35.002 -19.107 19.210 1.00 25.77 142 PRO B CA 1
ATOM 3627 C C . PRO B 1 121 ? 34.237 -18.407 20.313 1.00 27.63 142 PRO B C 1
ATOM 3628 O O . PRO B 1 121 ? 34.739 -18.336 21.408 1.00 27.85 142 PRO B O 1
ATOM 3632 N N . PRO B 1 122 ? 33.035 -17.898 20.017 1.00 26.77 143 PRO B N 1
ATOM 3633 C CA . PRO B 1 122 ? 32.175 -17.318 21.046 1.00 27.26 143 PRO B CA 1
ATOM 3634 C C . PRO B 1 122 ? 31.617 -18.408 21.951 1.00 28.32 143 PRO B C 1
ATOM 3635 O O . PRO B 1 122 ? 31.492 -19.563 21.509 1.00 27.02 143 PRO B O 1
ATOM 3639 N N . TYR B 1 123 ? 31.292 -18.048 23.193 1.00 25.01 144 TYR B N 1
ATOM 3640 C CA . TYR B 1 123 ? 30.716 -19.005 24.146 1.00 27.17 144 TYR B CA 1
ATOM 3641 C C . TYR B 1 123 ? 29.549 -19.771 23.549 1.00 28.93 144 TYR B C 1
ATOM 3642 O O . TYR B 1 123 ? 29.300 -20.922 23.913 1.00 25.14 144 TYR B O 1
ATOM 3651 N N . SER B 1 124 ? 28.820 -19.132 22.639 1.00 26.05 145 SER B N 1
ATOM 3652 C CA . SER B 1 124 ? 27.624 -19.765 22.098 1.00 29.84 145 SER B CA 1
ATOM 3653 C C . SER B 1 124 ? 27.987 -21.033 21.313 1.00 27.74 145 SER B C 1
ATOM 3654 O O . SER B 1 124 ? 27.174 -21.946 21.178 1.00 29.27 145 SER B O 1
ATOM 3657 N N . HIS B 1 125 ? 29.212 -21.102 20.810 1.00 25.32 146 HIS B N 1
ATOM 3658 C CA . HIS B 1 125 ? 29.594 -22.254 20.000 1.00 27.90 146 HIS B CA 1
ATOM 3659 C C . HIS B 1 125 ? 29.785 -23.529 20.822 1.00 32.48 146 HIS B C 1
ATOM 3660 O O . HIS B 1 125 ? 29.946 -24.614 20.260 1.00 31.29 146 HIS B O 1
ATOM 3667 N N . GLN B 1 126 ? 29.765 -23.384 22.141 1.00 29.18 147 GLN B N 1
ATOM 3668 C CA . GLN B 1 126 ? 29.818 -24.540 23.029 1.00 30.04 147 GLN B CA 1
ATOM 3669 C C . GLN B 1 126 ? 28.641 -25.462 22.751 1.00 33.23 147 GLN B C 1
ATOM 3670 O O . GLN B 1 126 ? 28.698 -26.656 23.059 1.00 30.31 147 GLN B O 1
ATOM 3676 N N . ALA B 1 127 ? 27.576 -24.913 22.166 1.00 29.40 148 ALA B N 1
ATOM 3677 C CA . ALA B 1 127 ? 26.421 -25.725 21.808 1.00 31.83 148 ALA B CA 1
ATOM 3678 C C . ALA B 1 127 ? 26.786 -26.820 20.797 1.00 33.95 148 ALA B C 1
ATOM 3679 O O . ALA B 1 127 ? 26.114 -27.842 20.737 1.00 34.31 148 ALA B O 1
ATOM 3681 N N . LEU B 1 128 ? 27.834 -26.597 20.003 1.00 32.67 149 LEU B N 1
ATOM 3682 C CA . LEU B 1 128 ? 28.342 -27.632 19.100 1.00 34.87 149 LEU B CA 1
ATOM 3683 C C . LEU B 1 128 ? 28.714 -28.880 19.898 1.00 36.37 149 LEU B C 1
ATOM 3684 O O . LEU B 1 128 ? 28.429 -30.004 19.475 1.00 35.83 149 LEU B O 1
ATOM 3689 N N . VAL B 1 129 ? 29.359 -28.672 21.046 1.00 34.79 150 VAL B N 1
ATOM 3690 C CA . VAL B 1 129 ? 29.826 -29.780 21.879 1.00 34.37 150 VAL B CA 1
ATOM 3691 C C . VAL B 1 129 ? 28.686 -30.428 22.659 1.00 37.81 150 VAL B C 1
ATOM 3692 O O . VAL B 1 129 ? 28.628 -31.653 22.793 1.00 39.61 150 VAL B O 1
ATOM 3696 N N . TRP B 1 130 ? 27.785 -29.609 23.190 1.00 31.45 151 TRP B N 1
ATOM 3697 C CA . TRP B 1 130 ? 26.579 -30.139 23.805 1.00 36.01 151 TRP B CA 1
ATOM 3698 C C . TRP B 1 130 ? 25.843 -31.074 22.849 1.00 40.72 151 TRP B C 1
ATOM 3699 O O . TRP B 1 130 ? 25.393 -32.154 23.247 1.00 36.45 151 TRP B O 1
ATOM 3710 N N . PHE B 1 131 ? 25.710 -30.640 21.596 1.00 37.45 152 PHE B N 1
ATOM 3711 C CA . PHE B 1 131 ? 24.937 -31.374 20.599 1.00 40.48 152 PHE B CA 1
ATOM 3712 C C . PHE B 1 131 ? 25.551 -32.746 20.338 1.00 41.34 152 PHE B C 1
ATOM 3713 O O . PHE B 1 131 ? 24.841 -33.746 20.247 1.00 43.84 152 PHE B O 1
ATOM 3721 N N . GLU B 1 132 ? 26.872 -32.787 20.226 1.00 38.10 153 GLU B N 1
ATOM 3722 C CA . GLU B 1 132 ? 27.581 -34.047 20.032 1.00 42.65 153 GLU B CA 1
ATOM 3723 C C . GLU B 1 132 ? 27.539 -34.920 21.289 1.00 46.54 153 GLU B C 1
ATOM 3724 O O . GLU B 1 132 ? 27.479 -36.150 21.200 1.00 40.68 153 GLU B O 1
ATOM 3746 N N . ARG B 1 135 ? 24.316 -36.677 21.215 1.00 44.77 156 ARG B N 1
ATOM 3747 C CA . ARG B 1 135 ? 24.349 -37.772 20.248 1.00 52.52 156 ARG B CA 1
ATOM 3748 C C . ARG B 1 135 ? 25.104 -38.959 20.821 1.00 50.18 156 ARG B C 1
ATOM 3749 O O . ARG B 1 135 ? 24.669 -40.102 20.687 1.00 51.86 156 ARG B O 1
ATOM 3757 N N . LEU B 1 136 ? 26.241 -38.682 21.449 1.00 42.34 157 LEU B N 1
ATOM 3758 C CA . LEU B 1 136 ? 27.090 -39.735 21.985 1.00 47.49 157 LEU B CA 1
ATOM 3759 C C . LEU B 1 136 ? 26.366 -40.546 23.052 1.00 53.09 157 LEU B C 1
ATOM 3760 O O . LEU B 1 136 ? 26.479 -41.776 23.092 1.00 53.19 157 LEU B O 1
ATOM 3765 N N . PHE B 1 137 ? 25.616 -39.851 23.903 1.00 47.80 158 PHE B N 1
ATOM 3766 C CA . PHE B 1 137 ? 24.996 -40.457 25.075 1.00 43.35 158 PHE B CA 1
ATOM 3767 C C . PHE B 1 137 ? 23.496 -40.647 24.917 1.00 45.59 158 PHE B C 1
ATOM 3768 O O . PHE B 1 137 ? 22.804 -40.958 25.881 1.00 47.50 158 PHE B O 1
ATOM 3776 N N . ASN B 1 138 ? 22.993 -40.445 23.706 1.00 43.13 159 ASN B N 1
ATOM 3777 C CA . ASN B 1 138 ? 21.570 -40.611 23.433 1.00 48.28 159 ASN B CA 1
ATOM 3778 C C . ASN B 1 138 ? 20.653 -39.806 24.350 1.00 53.93 159 ASN B C 1
ATOM 3779 O O . ASN B 1 138 ? 19.592 -40.283 24.768 1.00 53.29 159 ASN B O 1
ATOM 3784 N N . TRP B 1 139 ? 21.063 -38.581 24.655 1.00 45.25 160 TRP B N 1
ATOM 3785 C CA . TRP B 1 139 ? 20.183 -37.648 25.328 1.00 47.97 160 TRP B CA 1
ATOM 3786 C C . TRP B 1 139 ? 19.271 -37.028 24.285 1.00 51.49 160 TRP B C 1
ATOM 3787 O O . TRP B 1 139 ? 19.675 -36.127 23.553 1.00 50.66 160 TRP B O 1
ATOM 3798 N N . ASN B 1 140 ? 18.040 -37.518 24.213 1.00 48.05 161 ASN B N 1
ATOM 3799 C CA . ASN B 1 140 ? 17.110 -37.046 23.200 1.00 55.94 161 ASN B CA 1
ATOM 3800 C C . ASN B 1 140 ? 16.090 -36.080 23.779 1.00 52.48 161 ASN B C 1
ATOM 3801 O O . ASN B 1 140 ? 15.274 -35.519 23.050 1.00 55.68 161 ASN B O 1
ATOM 3806 N N . HIS B 1 141 ? 16.134 -35.897 25.091 1.00 49.14 162 HIS B N 1
ATOM 3807 C CA . HIS B 1 141 ? 15.265 -34.936 25.759 1.00 49.88 162 HIS B CA 1
ATOM 3808 C C . HIS B 1 141 ? 16.073 -34.109 26.744 1.00 51.17 162 HIS B C 1
ATOM 3809 O O . HIS B 1 141 ? 16.656 -34.654 27.680 1.00 47.06 162 HIS B O 1
ATOM 3816 N N . VAL B 1 142 ? 16.107 -32.794 26.537 1.00 45.14 163 VAL B N 1
ATOM 3817 C CA . VAL B 1 142 ? 16.847 -31.926 27.437 1.00 38.26 163 VAL B CA 1
ATOM 3818 C C . VAL B 1 142 ? 16.053 -30.710 27.878 1.00 39.89 163 VAL B C 1
ATOM 3819 O O . VAL B 1 142 ? 15.048 -30.345 27.268 1.00 42.09 163 VAL B O 1
ATOM 3823 N N . ILE B 1 143 ? 16.515 -30.100 28.960 1.00 37.70 164 ILE B N 1
ATOM 3824 C CA . ILE B 1 143 ? 15.976 -28.839 29.439 1.00 37.08 164 ILE B CA 1
ATOM 3825 C C . ILE B 1 143 ? 17.086 -27.809 29.309 1.00 36.09 164 ILE B C 1
ATOM 3826 O O . ILE B 1 143 ? 18.180 -27.997 29.837 1.00 35.56 164 ILE B O 1
ATOM 3831 N N . LEU B 1 144 ? 16.811 -26.723 28.603 1.00 34.62 165 LEU B N 1
ATOM 3832 C CA . LEU B 1 144 ? 17.803 -25.670 28.484 1.00 33.80 165 LEU B CA 1
ATOM 3833 C C . LEU B 1 144 ? 17.424 -24.508 29.405 1.00 30.97 165 LEU B C 1
ATOM 3834 O O . LEU B 1 144 ? 16.286 -24.043 29.395 1.00 33.43 165 LEU B O 1
ATOM 3839 N N . ILE B 1 145 ? 18.377 -24.080 30.227 1.00 29.12 166 ILE B N 1
ATOM 3840 C CA . ILE B 1 145 ? 18.190 -22.941 31.119 1.00 28.24 166 ILE B CA 1
ATOM 3841 C C . ILE B 1 145 ? 19.231 -21.913 30.735 1.00 30.41 166 ILE B C 1
ATOM 3842 O O . ILE B 1 145 ? 20.430 -22.210 30.737 1.00 29.65 166 ILE B O 1
ATOM 3847 N N . VAL B 1 146 ? 18.778 -20.715 30.360 1.00 29.63 167 VAL B N 1
ATOM 3848 C CA . VAL B 1 146 ? 19.696 -19.682 29.905 1.00 28.23 167 VAL B CA 1
ATOM 3849 C C . VAL B 1 146 ? 19.342 -18.343 30.533 1.00 26.86 167 VAL B C 1
ATOM 3850 O O . VAL B 1 146 ? 18.183 -18.066 30.823 1.00 28.28 167 VAL B O 1
ATOM 3854 N N . SER B 1 147 ? 20.356 -17.514 30.732 1.00 27.34 168 SER B N 1
ATOM 3855 C CA . SER B 1 147 ? 20.127 -16.160 31.188 1.00 29.54 168 SER B CA 1
ATOM 3856 C C . SER B 1 147 ? 19.399 -15.405 30.074 1.00 30.72 168 SER B C 1
ATOM 3857 O O . SER B 1 147 ? 19.708 -15.576 28.891 1.00 29.62 168 SER B O 1
ATOM 3860 N N . ASP B 1 148 ? 18.428 -14.578 30.453 1.00 30.53 169 ASP B N 1
ATOM 3861 C CA . ASP B 1 148 ? 17.675 -13.778 29.490 1.00 33.93 169 ASP B CA 1
ATOM 3862 C C . ASP B 1 148 ? 18.472 -12.527 29.134 1.00 35.14 169 ASP B C 1
ATOM 3863 O O . ASP B 1 148 ? 18.111 -11.406 29.513 1.00 33.17 169 ASP B O 1
ATOM 3868 N N . ASP B 1 149 ? 19.588 -12.740 28.448 1.00 31.38 170 ASP B N 1
ATOM 3869 C CA . ASP B 1 149 ? 20.415 -11.651 27.933 1.00 31.52 170 ASP B CA 1
ATOM 3870 C C . ASP B 1 149 ? 21.030 -12.098 26.610 1.00 33.05 170 ASP B C 1
ATOM 3871 O O . ASP B 1 149 ? 20.735 -13.197 26.113 1.00 28.00 170 ASP B O 1
ATOM 3876 N N . HIS B 1 150 ? 21.880 -11.259 26.031 1.00 30.69 171 HIS B N 1
ATOM 3877 C CA . HIS B 1 150 ? 22.384 -11.570 24.706 1.00 32.02 171 HIS B CA 1
ATOM 3878 C C . HIS B 1 150 ? 23.161 -12.883 24.689 1.00 27.97 171 HIS B C 1
ATOM 3879 O O . HIS B 1 150 ? 22.968 -13.706 23.802 1.00 25.64 171 HIS B O 1
ATOM 3886 N N . GLU B 1 151 ? 24.036 -13.071 25.673 1.00 27.78 172 GLU B N 1
ATOM 3887 C CA . GLU B 1 151 ? 24.864 -14.268 25.710 1.00 28.54 172 GLU B CA 1
ATOM 3888 C C . GLU B 1 151 ? 24.025 -15.556 25.856 1.00 27.98 172 GLU B C 1
ATOM 3889 O O . GLU B 1 151 ? 24.244 -16.533 25.146 1.00 27.59 172 GLU B O 1
ATOM 3895 N N . GLY B 1 152 ? 23.081 -15.549 26.790 1.00 27.31 173 GLY B N 1
ATOM 3896 C CA . GLY B 1 152 ? 22.251 -16.712 27.060 1.00 27.56 173 GLY B CA 1
ATOM 3897 C C . GLY B 1 152 ? 21.351 -17.037 25.881 1.00 30.87 173 GLY B C 1
ATOM 3898 O O . GLY B 1 152 ? 21.241 -18.193 25.467 1.00 25.49 173 GLY B O 1
ATOM 3899 N N . ARG B 1 153 ? 20.701 -16.020 25.325 1.00 23.50 174 ARG B N 1
ATOM 3900 C CA . ARG B 1 153 ? 19.887 -16.236 24.144 1.00 26.75 174 ARG B CA 1
ATOM 3901 C C . ARG B 1 153 ? 20.718 -16.704 22.931 1.00 28.81 174 ARG B C 1
ATOM 3902 O O . ARG B 1 153 ? 20.214 -17.431 22.076 1.00 27.85 174 ARG B O 1
ATOM 3910 N N . ALA B 1 154 ? 21.983 -16.302 22.846 1.00 27.18 175 ALA B N 1
ATOM 3911 C CA . ALA B 1 154 ? 22.821 -16.793 21.746 1.00 25.88 175 ALA B CA 1
ATOM 3912 C C . ALA B 1 154 ? 23.113 -18.289 21.892 1.00 27.55 175 ALA B C 1
ATOM 3913 O O . ALA B 1 154 ? 23.182 -19.013 20.900 1.00 23.33 175 ALA B O 1
ATOM 3915 N N . ALA B 1 155 ? 23.317 -18.751 23.124 1.00 25.51 176 ALA B N 1
ATOM 3916 C CA . ALA B 1 155 ? 23.579 -20.173 23.330 1.00 26.12 176 ALA B CA 1
ATOM 3917 C C . ALA B 1 155 ? 22.335 -20.963 22.953 1.00 25.04 176 ALA B C 1
ATOM 3918 O O . ALA B 1 155 ? 22.411 -22.008 22.319 1.00 27.87 176 ALA B O 1
ATOM 3920 N N . GLN B 1 156 ? 21.185 -20.454 23.371 1.00 26.33 177 GLN B N 1
ATOM 3921 C CA . GLN B 1 156 ? 19.902 -21.062 23.046 1.00 27.03 177 GLN B CA 1
ATOM 3922 C C . GLN B 1 156 ? 19.690 -21.148 21.532 1.00 30.84 177 GLN B C 1
ATOM 3923 O O . GLN B 1 156 ? 19.357 -22.210 21.003 1.00 32.13 177 GLN B O 1
ATOM 3929 N N . LYS B 1 157 ? 19.873 -20.031 20.833 1.00 30.75 178 LYS B N 1
ATOM 3930 C CA . LYS B 1 157 ? 19.686 -20.031 19.379 1.00 30.21 178 LYS B CA 1
ATOM 3931 C C . LYS B 1 157 ? 20.626 -21.011 18.672 1.00 31.10 178 LYS B C 1
ATOM 3932 O O . LYS B 1 157 ? 20.203 -21.755 17.783 1.00 32.72 178 LYS B O 1
ATOM 3938 N N . LYS B 1 158 ? 21.889 -21.043 19.078 1.00 25.76 179 LYS B N 1
ATOM 3939 C CA . LYS B 1 158 ? 22.832 -21.965 18.453 1.00 27.74 179 LYS B CA 1
ATOM 3940 C C . LYS B 1 158 ? 22.460 -23.446 18.654 1.00 35.17 179 LYS B C 1
ATOM 3941 O O . LYS B 1 158 ? 22.613 -24.259 17.745 1.00 31.30 179 LYS B O 1
ATOM 3947 N N . LEU B 1 159 ? 21.986 -23.803 19.842 1.00 30.18 180 LEU B N 1
ATOM 3948 C CA . LEU B 1 159 ? 21.621 -25.191 20.100 1.00 30.16 180 LEU B CA 1
ATOM 3949 C C . LEU B 1 159 ? 20.309 -25.547 19.404 1.00 33.90 180 LEU B C 1
ATOM 3950 O O . LEU B 1 159 ? 20.182 -26.624 18.828 1.00 36.20 180 LEU B O 1
ATOM 3955 N N . GLU B 1 160 ? 19.339 -24.643 19.456 1.00 31.93 181 GLU B N 1
ATOM 3956 C CA . GLU B 1 160 ? 18.076 -24.841 18.752 1.00 37.54 181 GLU B CA 1
ATOM 3957 C C . GLU B 1 160 ? 18.311 -25.023 17.253 1.00 40.20 181 GLU B C 1
ATOM 3958 O O . GLU B 1 160 ? 17.707 -25.893 16.629 1.00 38.46 181 GLU B O 1
ATOM 3964 N N . THR B 1 161 ? 19.202 -24.213 16.690 1.00 31.94 182 THR B N 1
ATOM 3965 C CA . THR B 1 161 ? 19.602 -24.361 15.303 1.00 37.33 182 THR B CA 1
ATOM 3966 C C . THR B 1 161 ? 20.124 -25.769 14.988 1.00 41.48 182 THR B C 1
ATOM 3967 O O . THR B 1 161 ? 19.686 -26.396 14.031 1.00 37.87 182 THR B O 1
ATOM 3971 N N . LEU B 1 162 ? 21.065 -26.259 15.788 1.00 35.94 183 LEU B N 1
ATOM 3972 C CA . LEU B 1 162 ? 21.606 -27.600 15.588 1.00 36.85 183 LEU B CA 1
ATOM 3973 C C . LEU B 1 162 ? 20.511 -28.668 15.706 1.00 35.99 183 LEU B C 1
ATOM 3974 O O . LEU B 1 162 ? 20.454 -29.597 14.907 1.00 33.75 183 LEU B O 1
ATOM 3979 N N . LEU B 1 163 ? 19.626 -28.519 16.685 1.00 34.04 184 LEU B N 1
ATOM 3980 C CA . LEU B 1 163 ? 18.556 -29.492 16.891 1.00 39.54 184 LEU B CA 1
ATOM 3981 C C . LEU B 1 163 ? 17.531 -29.517 15.750 1.00 42.18 184 LEU B C 1
ATOM 3982 O O . LEU B 1 163 ? 17.138 -30.591 15.304 1.00 40.50 184 LEU B O 1
ATOM 3987 N N . GLU B 1 164 ? 17.096 -28.345 15.291 1.00 39.00 185 GLU B N 1
ATOM 3988 C CA . GLU B 1 164 ? 16.163 -28.265 14.168 1.00 43.30 185 GLU B CA 1
ATOM 3989 C C . GLU B 1 164 ? 16.814 -28.818 12.897 1.00 47.06 185 GLU B C 1
ATOM 3990 O O . GLU B 1 164 ? 16.156 -29.454 12.069 1.00 45.33 185 GLU B O 1
ATOM 3996 N N . GLY B 1 165 ? 18.108 -28.566 12.743 1.00 42.35 186 GLY B N 1
ATOM 3997 C CA . GLY B 1 165 ? 18.846 -29.076 11.603 1.00 43.01 186 GLY B CA 1
ATOM 3998 C C . GLY B 1 165 ? 18.796 -30.591 11.552 1.00 44.75 186 GLY B C 1
ATOM 3999 O O . GLY B 1 165 ? 18.570 -31.188 10.495 1.00 40.14 186 GLY B O 1
ATOM 4000 N N . LYS B 1 166 ? 19.003 -31.218 12.704 1.00 40.98 187 LYS B N 1
ATOM 4001 C CA . LYS B 1 166 ? 18.946 -32.673 12.804 1.00 41.84 187 LYS B CA 1
ATOM 4002 C C . LYS B 1 166 ? 17.520 -33.186 12.579 1.00 48.57 187 LYS B C 1
ATOM 4003 O O . LYS B 1 166 ? 17.313 -34.161 11.855 1.00 44.16 187 LYS B O 1
ATOM 4009 N N . GLU B 1 167 ? 16.539 -32.532 13.196 1.00 41.27 188 GLU B N 1
ATOM 4010 C CA . GLU B 1 167 ? 15.146 -32.926 13.015 1.00 47.29 188 GLU B CA 1
ATOM 4011 C C . GLU B 1 167 ? 14.757 -32.845 11.545 1.00 48.12 188 GLU B C 1
ATOM 4012 O O . GLU B 1 167 ? 14.056 -33.712 11.030 1.00 46.65 188 GLU B O 1
ATOM 4014 N N . SER B 1 168 ? 15.208 -31.786 10.884 1.00 46.28 189 SER B N 1
ATOM 4015 C CA . SER B 1 168 ? 14.895 -31.555 9.484 1.00 46.03 189 SER B CA 1
ATOM 4016 C C . SER B 1 168 ? 15.444 -32.672 8.597 1.00 47.32 189 SER B C 1
ATOM 4017 O O . SER B 1 168 ? 14.724 -33.196 7.745 1.00 49.61 189 SER B O 1
ATOM 4020 N N . LYS B 1 169 ? 16.709 -33.039 8.793 1.00 44.93 190 LYS B N 1
ATOM 4021 C CA . LYS B 1 169 ? 17.290 -34.175 8.080 1.00 46.17 190 LYS B CA 1
ATOM 4022 C C . LYS B 1 169 ? 16.469 -35.414 8.356 1.00 47.87 190 LYS B C 1
ATOM 4023 O O . LYS B 1 169 ? 16.171 -36.189 7.448 1.00 44.13 190 LYS B O 1
ATOM 4029 N N . SER B 1 170 ? 16.130 -35.603 9.628 1.00 40.96 191 SER B N 1
ATOM 4030 C CA . SER B 1 170 ? 15.432 -36.798 10.074 1.00 47.26 191 SER B CA 1
ATOM 4031 C C . SER B 1 170 ? 14.056 -36.903 9.424 1.00 48.18 191 SER B C 1
ATOM 4032 O O . SER B 1 170 ? 13.657 -37.971 8.968 1.00 47.94 191 SER B O 1
ATOM 4035 N N . LYS B 1 171 ? 13.336 -35.790 9.380 1.00 44.28 192 LYS B N 1
ATOM 4036 C CA . LYS B 1 171 ? 12.038 -35.756 8.734 1.00 43.68 192 LYS B CA 1
ATOM 4037 C C . LYS B 1 171 ? 12.208 -36.124 7.262 1.00 51.05 192 LYS B C 1
ATOM 4038 O O . LYS B 1 171 ? 11.478 -36.963 6.736 1.00 47.13 192 LYS B O 1
ATOM 4040 N N . LYS B 1 172 ? 13.176 -35.487 6.606 1.00 47.89 193 LYS B N 1
ATOM 4041 C CA . LYS B 1 172 ? 13.476 -35.775 5.208 1.00 48.29 193 LYS B CA 1
ATOM 4042 C C . LYS B 1 172 ? 13.745 -37.269 4.999 1.00 45.86 193 LYS B C 1
ATOM 4043 O O . LYS B 1 172 ? 13.126 -37.899 4.141 1.00 43.07 193 LYS B O 1
ATOM 4049 N N . ARG B 1 173 ? 14.647 -37.832 5.799 1.00 42.22 194 ARG B N 1
ATOM 4050 C CA . ARG B 1 173 ? 15.048 -39.231 5.654 1.00 43.59 194 ARG B CA 1
ATOM 4051 C C . ARG B 1 173 ? 13.872 -40.196 5.742 1.00 50.81 194 ARG B C 1
ATOM 4052 O O . ARG B 1 173 ? 13.839 -41.211 5.043 1.00 45.49 194 ARG B O 1
ATOM 4060 N N . ASN B 1 174 ? 12.914 -39.878 6.608 1.00 47.75 195 ASN B N 1
ATOM 4061 C CA . ASN B 1 174 ? 11.810 -40.790 6.883 1.00 51.18 195 ASN B CA 1
ATOM 4062 C C . ASN B 1 174 ? 10.440 -40.343 6.348 1.00 48.81 195 ASN B C 1
ATOM 4063 O O . ASN B 1 174 ? 9.407 -40.808 6.836 1.00 56.92 195 ASN B O 1
ATOM 4068 N N . TYR B 1 175 ? 10.426 -39.469 5.341 1.00 42.49 196 TYR B N 1
ATOM 4069 C CA . TYR B 1 175 ? 9.163 -38.919 4.841 1.00 48.48 196 TYR B CA 1
ATOM 4070 C C . TYR B 1 175 ? 8.216 -39.982 4.262 1.00 56.11 196 TYR B C 1
ATOM 4071 O O . TYR B 1 175 ? 8.570 -41.161 4.126 1.00 57.52 196 TYR B O 1
ATOM 4073 N N . PRO B 1 189 ? 16.289 -35.771 18.825 1.00 56.08 210 PRO B N 1
ATOM 4074 C CA . PRO B 1 189 ? 16.668 -35.035 20.039 1.00 54.07 210 PRO B CA 1
ATOM 4075 C C . PRO B 1 189 ? 16.043 -33.649 20.055 1.00 52.56 210 PRO B C 1
ATOM 4076 O O . PRO B 1 189 ? 16.151 -32.902 19.075 1.00 54.33 210 PRO B O 1
ATOM 4080 N N . LYS B 1 190 ? 15.382 -33.312 21.152 1.00 47.70 211 LYS B N 1
ATOM 4081 C CA . LYS B 1 190 ? 14.736 -32.012 21.268 1.00 52.32 211 LYS B CA 1
ATOM 4082 C C . LYS B 1 190 ? 15.005 -31.373 22.618 1.00 47.39 211 LYS B C 1
ATOM 4083 O O . LYS B 1 190 ? 15.358 -32.050 23.581 1.00 48.70 211 LYS B O 1
ATOM 4085 N N . ALA B 1 191 ? 14.854 -30.056 22.669 1.00 45.15 212 ALA B N 1
ATOM 4086 C CA . ALA B 1 191 ? 14.794 -29.351 23.927 1.00 40.79 212 ALA B CA 1
ATOM 4087 C C . ALA B 1 191 ? 13.330 -29.354 24.321 1.00 44.18 212 ALA B C 1
ATOM 4088 O O . ALA B 1 191 ? 12.507 -28.658 23.712 1.00 46.06 212 ALA B O 1
ATOM 4090 N N . ASP B 1 192 ? 12.993 -30.164 25.319 1.00 42.61 213 ASP B N 1
ATOM 4091 C CA . ASP B 1 192 ? 11.604 -30.288 25.741 1.00 44.85 213 ASP B CA 1
ATOM 4092 C C . ASP B 1 192 ? 11.099 -28.955 26.234 1.00 43.86 213 ASP B C 1
ATOM 4093 O O . ASP B 1 192 ? 9.910 -28.656 26.154 1.00 46.21 213 ASP B O 1
ATOM 4098 N N . LYS B 1 193 ? 12.013 -28.153 26.760 1.00 42.80 214 LYS B N 1
ATOM 4099 C CA . LYS B 1 193 ? 11.637 -26.871 27.321 1.00 41.22 214 LYS B CA 1
ATOM 4100 C C . LYS B 1 193 ? 12.842 -25.950 27.390 1.00 42.70 214 LYS B C 1
ATOM 4101 O O . LYS B 1 193 ? 13.961 -26.398 27.639 1.00 39.16 214 LYS B O 1
ATOM 4107 N N . VAL B 1 194 ? 12.607 -24.667 27.130 1.00 43.55 215 VAL B N 1
ATOM 4108 C CA . VAL B 1 194 ? 13.620 -23.640 27.326 1.00 44.24 215 VAL B CA 1
ATOM 4109 C C . VAL B 1 194 ? 13.147 -22.713 28.438 1.00 36.70 215 VAL B C 1
ATOM 4110 O O . VAL B 1 194 ? 12.026 -22.216 28.402 1.00 41.32 215 VAL B O 1
ATOM 4114 N N . LEU B 1 195 ? 13.993 -22.500 29.439 1.00 36.21 216 LEU B N 1
ATOM 4115 C CA . LEU B 1 195 ? 13.661 -21.611 30.543 1.00 34.20 216 LEU B CA 1
ATOM 4116 C C . LEU B 1 195 ? 14.656 -20.465 30.588 1.00 33.88 216 LEU B C 1
ATOM 4117 O O . LEU B 1 195 ? 15.863 -20.680 30.568 1.00 36.07 216 LEU B O 1
ATOM 4122 N N . GLN B 1 196 ? 14.143 -19.244 30.654 1.00 33.12 217 GLN B N 1
ATOM 4123 C CA . GLN B 1 196 ? 14.980 -18.061 30.602 1.00 30.12 217 GLN B CA 1
ATOM 4124 C C . GLN B 1 196 ? 14.811 -17.310 31.922 1.00 29.37 217 GLN B C 1
ATOM 4125 O O . GLN B 1 196 ? 13.694 -17.031 32.340 1.00 33.85 217 GLN B O 1
ATOM 4131 N N . PHE B 1 197 ? 15.913 -16.990 32.582 1.00 33.01 218 PHE B N 1
ATOM 4132 C CA . PHE B 1 197 ? 15.828 -16.253 33.837 1.00 36.77 218 PHE B CA 1
ATOM 4133 C C . PHE B 1 197 ? 16.448 -14.868 33.693 1.00 35.27 218 PHE B C 1
ATOM 4134 O O . PHE B 1 197 ? 17.389 -14.673 32.923 1.00 30.97 218 PHE B O 1
ATOM 4142 N N . GLU B 1 198 ? 15.924 -13.909 34.454 1.00 39.14 219 GLU B N 1
ATOM 4143 C CA . GLU B 1 198 ? 16.448 -12.551 34.436 1.00 38.17 219 GLU B CA 1
ATOM 4144 C C . GLU B 1 198 ? 17.835 -12.540 35.055 1.00 36.17 219 GLU B C 1
ATOM 4145 O O . GLU B 1 198 ? 18.013 -12.936 36.198 1.00 34.36 219 GLU B O 1
ATOM 4147 N N . PRO B 1 199 ? 18.831 -12.080 34.296 1.00 36.77 220 PRO B N 1
ATOM 4148 C CA . PRO B 1 199 ? 20.202 -12.063 34.811 1.00 34.11 220 PRO B CA 1
ATOM 4149 C C . PRO B 1 199 ? 20.231 -11.393 36.170 1.00 38.29 220 PRO B C 1
ATOM 4150 O O . PRO B 1 199 ? 19.538 -10.390 36.370 1.00 37.09 220 PRO B O 1
ATOM 4154 N N . GLY B 1 200 ? 21.001 -11.949 37.100 1.00 40.32 221 GLY B N 1
ATOM 4155 C CA . GLY B 1 200 ? 21.152 -11.352 38.412 1.00 43.25 221 GLY B CA 1
ATOM 4156 C C . GLY B 1 200 ? 20.051 -11.651 39.414 1.00 43.11 221 GLY B C 1
ATOM 4157 O O . GLY B 1 200 ? 20.130 -11.229 40.565 1.00 51.20 221 GLY B O 1
ATOM 4158 N N . THR B 1 201 ? 19.023 -12.377 38.996 1.00 42.72 222 THR B N 1
ATOM 4159 C CA . THR B 1 201 ? 17.952 -12.731 39.920 1.00 42.22 222 THR B CA 1
ATOM 4160 C C . THR B 1 201 ? 18.349 -13.919 40.799 1.00 46.16 222 THR B C 1
ATOM 4161 O O . THR B 1 201 ? 19.071 -14.820 40.360 1.00 39.47 222 THR B O 1
ATOM 4165 N N . LYS B 1 202 ? 17.871 -13.922 42.039 1.00 46.28 223 LYS B N 1
ATOM 4166 C CA . LYS B 1 202 ? 18.138 -15.033 42.952 1.00 43.00 223 LYS B CA 1
ATOM 4167 C C . LYS B 1 202 ? 16.901 -15.899 43.195 1.00 44.53 223 LYS B C 1
ATOM 4168 O O . LYS B 1 202 ? 17.024 -17.040 43.643 1.00 50.88 223 LYS B O 1
ATOM 4174 N N . ASN B 1 203 ? 15.714 -15.372 42.912 1.00 44.45 224 ASN B N 1
ATOM 4175 C CA . ASN B 1 203 ? 14.514 -16.186 43.058 1.00 47.25 224 ASN B CA 1
ATOM 4176 C C . ASN B 1 203 ? 14.245 -16.993 41.798 1.00 45.66 224 ASN B C 1
ATOM 4177 O O . ASN B 1 203 ? 13.552 -16.552 40.881 1.00 47.21 224 ASN B O 1
ATOM 4182 N N . LEU B 1 204 ? 14.812 -18.193 41.782 1.00 41.63 225 LEU B N 1
ATOM 4183 C CA . LEU B 1 204 ? 14.786 -19.068 40.625 1.00 38.86 225 LEU B CA 1
ATOM 4184 C C . LEU B 1 204 ? 13.866 -20.260 40.844 1.00 39.05 225 LEU B C 1
ATOM 4185 O O . LEU B 1 204 ? 13.751 -21.129 39.975 1.00 38.96 225 LEU B O 1
ATOM 4190 N N . THR B 1 205 ? 13.220 -20.311 42.010 1.00 37.73 226 THR B N 1
ATOM 4191 C CA . THR B 1 205 ? 12.465 -21.502 42.402 1.00 39.50 226 THR B CA 1
ATOM 4192 C C . THR B 1 205 ? 11.326 -21.855 41.445 1.00 38.06 226 THR B C 1
ATOM 4193 O O . THR B 1 205 ? 11.222 -22.994 40.997 1.00 37.63 226 THR B O 1
ATOM 4197 N N . ALA B 1 206 ? 10.481 -20.879 41.134 1.00 39.46 227 ALA B N 1
ATOM 4198 C CA . ALA B 1 206 ? 9.373 -21.104 40.213 1.00 43.81 227 ALA B CA 1
ATOM 4199 C C . ALA B 1 206 ? 9.891 -21.605 38.867 1.00 44.75 227 ALA B C 1
ATOM 4200 O O . ALA B 1 206 ? 9.291 -22.482 38.244 1.00 39.79 227 ALA B O 1
ATOM 4202 N N . LEU B 1 207 ? 11.016 -21.058 38.421 1.00 41.34 228 LEU B N 1
ATOM 4203 C CA . LEU B 1 207 ? 11.595 -21.498 37.153 1.00 39.54 228 LEU B CA 1
ATOM 4204 C C . LEU B 1 207 ? 12.102 -22.939 37.244 1.00 40.29 228 LEU B C 1
ATOM 4205 O O . LEU B 1 207 ? 11.822 -23.758 36.375 1.00 40.02 228 LEU B O 1
ATOM 4210 N N . LEU B 1 208 ? 12.842 -23.256 38.300 1.00 39.56 229 LEU B N 1
ATOM 4211 C CA . LEU B 1 208 ? 13.400 -24.599 38.446 1.00 38.83 229 LEU B CA 1
ATOM 4212 C C . LEU B 1 208 ? 12.326 -25.672 38.672 1.00 40.83 229 LEU B C 1
ATOM 4213 O O . LEU B 1 208 ? 12.475 -26.811 38.222 1.00 42.61 229 LEU B O 1
ATOM 4218 N N . LEU B 1 209 ? 11.252 -25.306 39.370 1.00 38.58 230 LEU B N 1
ATOM 4219 C CA . LEU B 1 209 ? 10.120 -26.204 39.575 1.00 40.36 230 LEU B CA 1
ATOM 4220 C C . LEU B 1 209 ? 9.453 -26.595 38.255 1.00 47.91 230 LEU B C 1
ATOM 4221 O O . LEU B 1 209 ? 9.056 -27.749 38.063 1.00 44.13 230 LEU B O 1
ATOM 4226 N N . GLU B 1 210 ? 9.338 -25.630 37.343 1.00 47.44 231 GLU B N 1
ATOM 4227 C CA . GLU B 1 210 ? 8.878 -25.918 35.986 1.00 45.97 231 GLU B CA 1
ATOM 4228 C C . GLU B 1 210 ? 9.738 -27.005 35.362 1.00 45.91 231 GLU B C 1
ATOM 4229 O O . GLU B 1 210 ? 9.235 -27.917 34.715 1.00 50.54 231 GLU B O 1
ATOM 4235 N N . ALA B 1 211 ? 11.047 -26.886 35.551 1.00 43.18 232 ALA B N 1
ATOM 4236 C CA . ALA B 1 211 ? 11.987 -27.866 35.038 1.00 42.89 232 ALA B CA 1
ATOM 4237 C C . ALA B 1 211 ? 11.755 -29.219 35.715 1.00 46.92 232 ALA B C 1
ATOM 4238 O O . ALA B 1 211 ? 11.696 -30.259 35.057 1.00 50.00 232 ALA B O 1
ATOM 4240 N N . LYS B 1 212 ? 11.608 -29.188 37.033 1.00 49.16 233 LYS B N 1
ATOM 4241 C CA . LYS B 1 212 ? 11.468 -30.408 37.821 1.00 50.19 233 LYS B CA 1
ATOM 4242 C C . LYS B 1 212 ? 10.213 -31.186 37.451 1.00 50.38 233 LYS B C 1
ATOM 4243 O O . LYS B 1 212 ? 10.206 -32.408 37.488 1.00 56.03 233 LYS B O 1
ATOM 4249 N N . GLU B 1 213 ? 9.157 -30.465 37.085 1.00 56.08 234 GLU B N 1
ATOM 4250 C CA . GLU B 1 213 ? 7.889 -31.083 36.703 1.00 56.56 234 GLU B CA 1
ATOM 4251 C C . GLU B 1 213 ? 7.998 -31.975 35.461 1.00 60.47 234 GLU B C 1
ATOM 4252 O O . GLU B 1 213 ? 7.160 -32.854 35.254 1.00 63.93 234 GLU B O 1
ATOM 4254 N N . LEU B 1 214 ? 9.022 -31.752 34.639 1.00 52.74 235 LEU B N 1
ATOM 4255 C CA . LEU B 1 214 ? 9.129 -32.445 33.356 1.00 55.11 235 LEU B CA 1
ATOM 4256 C C . LEU B 1 214 ? 9.810 -33.808 33.480 1.00 52.49 235 LEU B C 1
ATOM 4257 O O . LEU B 1 214 ? 10.411 -34.117 34.506 1.00 55.80 235 LEU B O 1
ATOM 4262 N N . GLU B 1 215 ? 9.709 -34.620 32.430 1.00 55.49 236 GLU B N 1
ATOM 4263 C CA . GLU B 1 215 ? 10.296 -35.961 32.430 1.00 55.18 236 GLU B CA 1
ATOM 4264 C C . GLU B 1 215 ? 11.796 -35.908 32.158 1.00 56.64 236 GLU B C 1
ATOM 4265 O O . GLU B 1 215 ? 12.564 -36.708 32.696 1.00 51.66 236 GLU B O 1
ATOM 4267 N N . ALA B 1 216 ? 12.197 -34.955 31.317 1.00 53.50 237 ALA B N 1
ATOM 4268 C CA . ALA B 1 216 ? 13.603 -34.704 31.007 1.00 50.69 237 ALA B CA 1
ATOM 4269 C C . ALA B 1 216 ? 14.456 -34.564 32.262 1.00 47.15 237 ALA B C 1
ATOM 4270 O O . ALA B 1 216 ? 14.027 -33.974 33.259 1.00 50.54 237 ALA B O 1
ATOM 4272 N N . ARG B 1 217 ? 15.675 -35.087 32.194 1.00 46.01 238 ARG B N 1
ATOM 4273 C CA . ARG B 1 217 ? 16.587 -35.093 33.335 1.00 47.61 238 ARG B CA 1
ATOM 4274 C C . ARG B 1 217 ? 17.985 -34.598 32.964 1.00 40.91 238 ARG B C 1
ATOM 4275 O O . ARG B 1 217 ? 18.888 -34.583 33.797 1.00 39.77 238 ARG B O 1
ATOM 4283 N N . VAL B 1 218 ? 18.165 -34.213 31.707 1.00 38.47 239 VAL B N 1
ATOM 4284 C CA . VAL B 1 218 ? 19.428 -33.621 31.284 1.00 35.50 239 VAL B CA 1
ATOM 4285 C C . VAL B 1 218 ? 19.226 -32.112 31.204 1.00 40.46 239 VAL B C 1
ATOM 4286 O O . VAL B 1 218 ? 18.419 -31.624 30.406 1.00 38.66 239 VAL B O 1
ATOM 4290 N N . ILE B 1 219 ? 19.945 -31.396 32.061 1.00 39.52 240 ILE B N 1
ATOM 4291 C CA . ILE B 1 219 ? 19.817 -29.955 32.204 1.00 38.48 240 ILE B CA 1
ATOM 4292 C C . ILE B 1 219 ? 21.025 -29.287 31.599 1.00 34.94 240 ILE B C 1
ATOM 4293 O O . ILE B 1 219 ? 22.157 -29.581 31.987 1.00 36.12 240 ILE B O 1
ATOM 4298 N N . ILE B 1 220 ? 20.779 -28.387 30.652 1.00 35.14 241 ILE B N 1
ATOM 4299 C CA . ILE B 1 220 ? 21.840 -27.606 30.032 1.00 31.58 241 ILE B CA 1
ATOM 4300 C C . ILE B 1 220 ? 21.743 -26.141 30.476 1.00 27.61 241 ILE B C 1
ATOM 4301 O O . ILE B 1 220 ? 20.661 -25.560 30.506 1.00 33.90 241 ILE B O 1
ATOM 4306 N N . LEU B 1 221 ? 22.874 -25.556 30.835 1.00 28.49 242 LEU B N 1
ATOM 4307 C CA . LEU B 1 221 ? 22.867 -24.223 31.421 1.00 26.46 242 LEU B CA 1
ATOM 4308 C C . LEU B 1 221 ? 23.791 -23.269 30.680 1.00 27.31 242 LEU B C 1
ATOM 4309 O O . LEU B 1 221 ? 24.949 -23.589 30.396 1.00 28.63 242 LEU B O 1
ATOM 4314 N N . SER B 1 222 ? 23.272 -22.092 30.359 1.00 29.33 243 SER B N 1
ATOM 4315 C CA . SER B 1 222 ? 24.122 -21.016 29.888 1.00 27.23 243 SER B CA 1
ATOM 4316 C C . SER B 1 222 ? 23.931 -19.838 30.833 1.00 28.27 243 SER B C 1
ATOM 4317 O O . SER B 1 222 ? 22.824 -19.319 30.961 1.00 29.38 243 SER B O 1
ATOM 4320 N N . ALA B 1 223 ? 25.007 -19.434 31.501 1.00 25.04 244 ALA B N 1
ATOM 4321 C CA . ALA B 1 223 ? 24.918 -18.405 32.527 1.00 27.82 244 ALA B CA 1
ATOM 4322 C C . ALA B 1 223 ? 26.291 -17.846 32.864 1.00 29.07 244 ALA B C 1
ATOM 4323 O O . ALA B 1 223 ? 27.300 -18.516 32.667 1.00 29.47 244 ALA B O 1
ATOM 4325 N N . SER B 1 224 ? 26.326 -16.612 33.365 1.00 29.95 245 SER B N 1
ATOM 4326 C CA . SER B 1 224 ? 27.553 -16.027 33.888 1.00 30.85 245 SER B CA 1
ATOM 4327 C C . SER B 1 224 ? 27.955 -16.777 35.162 1.00 32.71 245 SER B C 1
ATOM 4328 O O . SER B 1 224 ? 27.134 -17.468 35.758 1.00 31.57 245 SER B O 1
ATOM 4331 N N . GLU B 1 225 ? 29.209 -16.641 35.575 1.00 29.76 246 GLU B N 1
ATOM 4332 C CA . GLU B 1 225 ? 29.661 -17.257 36.823 1.00 36.63 246 GLU B CA 1
ATOM 4333 C C . GLU B 1 225 ? 28.693 -17.018 37.980 1.00 35.59 246 GLU B C 1
ATOM 4334 O O . GLU B 1 225 ? 28.320 -17.945 38.685 1.00 37.68 246 GLU B O 1
ATOM 4340 N N . ASP B 1 226 ? 28.274 -15.771 38.164 1.00 36.87 247 ASP B N 1
ATOM 4341 C CA . ASP B 1 226 ? 27.437 -15.430 39.305 1.00 38.59 247 ASP B CA 1
ATOM 4342 C C . ASP B 1 226 ? 26.038 -15.982 39.155 1.00 36.94 247 ASP B C 1
ATOM 4343 O O . ASP B 1 226 ? 25.432 -16.418 40.127 1.00 35.50 247 ASP B O 1
ATOM 4348 N N . ASP B 1 227 ? 25.511 -15.961 37.938 1.00 34.94 248 ASP B N 1
ATOM 4349 C CA . ASP B 1 227 ? 24.179 -16.503 37.738 1.00 33.39 248 ASP B CA 1
ATOM 4350 C C . ASP B 1 227 ? 24.159 -18.033 37.848 1.00 34.35 248 ASP B C 1
ATOM 4351 O O . ASP B 1 227 ? 23.189 -18.595 38.338 1.00 30.65 248 ASP B O 1
ATOM 4356 N N . ALA B 1 228 ? 25.222 -18.693 37.389 1.00 29.80 249 ALA B N 1
ATOM 4357 C CA . ALA B 1 228 ? 25.310 -20.146 37.487 1.00 30.35 249 ALA B CA 1
ATOM 4358 C C . ALA B 1 228 ? 25.311 -20.520 38.967 1.00 33.22 249 ALA B C 1
ATOM 4359 O O . ALA B 1 228 ? 24.675 -21.493 39.380 1.00 30.83 249 ALA B O 1
ATOM 4361 N N . THR B 1 229 ? 26.048 -19.740 39.752 1.00 34.66 250 THR B N 1
ATOM 4362 C CA . THR B 1 229 ? 26.104 -19.949 41.201 1.00 36.19 250 THR B CA 1
ATOM 4363 C C . THR B 1 229 ? 24.702 -19.985 41.803 1.00 35.70 250 THR B C 1
ATOM 4364 O O . THR B 1 229 ? 24.341 -20.944 42.485 1.00 35.40 250 THR B O 1
ATOM 4368 N N . ALA B 1 230 ? 23.905 -18.959 41.515 1.00 35.54 251 ALA B N 1
ATOM 4369 C CA . ALA B 1 230 ? 22.530 -18.883 42.002 1.00 33.76 251 ALA B CA 1
ATOM 4370 C C . ALA B 1 230 ? 21.683 -20.079 41.551 1.00 35.64 251 ALA B C 1
ATOM 4371 O O . ALA B 1 230 ? 20.896 -20.634 42.324 1.00 33.30 251 ALA B O 1
ATOM 4373 N N . VAL B 1 231 ? 21.836 -20.476 40.292 1.00 34.20 252 VAL B N 1
ATOM 4374 C CA . VAL B 1 231 ? 21.100 -21.620 39.777 1.00 33.67 252 VAL B CA 1
ATOM 4375 C C . VAL B 1 231 ? 21.470 -22.898 40.529 1.00 31.65 252 VAL B C 1
ATOM 4376 O O . VAL B 1 231 ? 20.596 -23.651 40.942 1.00 31.20 252 VAL B O 1
ATOM 4380 N N . TYR B 1 232 ? 22.769 -23.147 40.665 1.00 29.07 253 TYR B N 1
ATOM 4381 C CA . TYR B 1 232 ? 23.261 -24.328 41.387 1.00 34.79 253 TYR B CA 1
ATOM 4382 C C . TYR B 1 232 ? 22.716 -24.390 42.813 1.00 34.13 253 TYR B C 1
ATOM 4383 O O . TYR B 1 232 ? 22.276 -25.441 43.263 1.00 35.76 253 TYR B O 1
ATOM 4392 N N . LYS B 1 233 ? 22.760 -23.266 43.525 1.00 34.40 254 LYS B N 1
ATOM 4393 C CA . LYS B 1 233 ? 22.269 -23.221 44.903 1.00 37.97 254 LYS B CA 1
ATOM 4394 C C . LYS B 1 233 ? 20.792 -23.538 44.961 1.00 38.77 254 LYS B C 1
ATOM 4395 O O . LYS B 1 233 ? 20.362 -24.353 45.773 1.00 35.51 254 LYS B O 1
ATOM 4401 N N . SER B 1 234 ? 20.016 -22.896 44.093 1.00 34.86 255 SER B N 1
ATOM 4402 C CA . SER B 1 234 ? 18.576 -23.134 44.038 1.00 35.91 255 SER B CA 1
ATOM 4403 C C . SER B 1 234 ? 18.236 -24.559 43.670 1.00 36.83 255 SER B C 1
ATOM 4404 O O . SER B 1 234 ? 17.357 -25.171 44.281 1.00 38.52 255 SER B O 1
ATOM 4407 N N . ALA B 1 235 ? 18.901 -25.080 42.642 1.00 33.37 256 ALA B N 1
ATOM 4408 C CA . ALA B 1 235 ? 18.624 -26.438 42.211 1.00 38.63 256 ALA B CA 1
ATOM 4409 C C . ALA B 1 235 ? 18.940 -27.417 43.346 1.00 39.39 256 ALA B C 1
ATOM 4410 O O . ALA B 1 235 ? 18.229 -28.412 43.534 1.00 38.21 256 ALA B O 1
ATOM 4412 N N . ALA B 1 236 ? 20.009 -27.135 44.096 1.00 38.38 257 ALA B N 1
ATOM 4413 C CA . ALA B 1 236 ? 20.438 -28.038 45.166 1.00 39.67 257 ALA B CA 1
ATOM 4414 C C . ALA B 1 236 ? 19.365 -28.066 46.229 1.00 38.24 257 ALA B C 1
ATOM 4415 O O . ALA B 1 236 ? 19.045 -29.129 46.765 1.00 43.99 257 ALA B O 1
ATOM 4425 N N . LEU B 1 238 ? 16.362 -27.913 45.884 1.00 34.72 259 LEU B N 1
ATOM 4426 C CA . LEU B 1 238 ? 15.194 -28.648 45.409 1.00 36.54 259 LEU B CA 1
ATOM 4427 C C . LEU B 1 238 ? 15.542 -30.076 44.996 1.00 39.61 259 LEU B C 1
ATOM 4428 O O . LEU B 1 238 ? 14.752 -30.738 44.329 1.00 43.41 259 LEU B O 1
ATOM 4433 N N . ASP B 1 239 ? 16.727 -30.543 45.384 1.00 40.04 260 ASP B N 1
ATOM 4434 C CA . ASP B 1 239 ? 17.178 -31.895 45.056 1.00 40.38 260 ASP B CA 1
ATOM 4435 C C . ASP B 1 239 ? 17.224 -32.159 43.557 1.00 44.51 260 ASP B C 1
ATOM 4436 O O . ASP B 1 239 ? 16.810 -33.227 43.101 1.00 42.40 260 ASP B O 1
ATOM 4449 N N . THR B 1 241 ? 20.128 -31.898 41.780 1.00 41.02 262 THR B N 1
ATOM 4450 C CA . THR B 1 241 ? 21.544 -31.993 41.457 1.00 39.98 262 THR B CA 1
ATOM 4451 C C . THR B 1 241 ? 22.179 -33.322 41.849 1.00 41.31 262 THR B C 1
ATOM 4452 O O . THR B 1 241 ? 23.391 -33.402 42.020 1.00 45.49 262 THR B O 1
ATOM 4456 N N . GLY B 1 242 ? 21.370 -34.365 41.973 1.00 44.24 263 GLY B N 1
ATOM 4457 C CA . GLY B 1 242 ? 21.880 -35.658 42.392 1.00 48.61 263 GLY B CA 1
ATOM 4458 C C . GLY B 1 242 ? 21.577 -36.768 41.409 1.00 51.48 263 GLY B C 1
ATOM 4459 O O . GLY B 1 242 ? 21.514 -36.541 40.195 1.00 46.56 263 GLY B O 1
ATOM 4460 N N . ALA B 1 243 ? 21.392 -37.978 41.930 1.00 47.64 264 ALA B N 1
ATOM 4461 C CA . ALA B 1 243 ? 21.126 -39.125 41.072 1.00 45.65 264 ALA B CA 1
ATOM 4462 C C . ALA B 1 243 ? 19.891 -38.848 40.234 1.00 45.71 264 ALA B C 1
ATOM 4463 O O . ALA B 1 243 ? 18.943 -38.226 40.708 1.00 49.47 264 ALA B O 1
ATOM 4465 N N . GLY B 1 244 ? 19.909 -39.293 38.985 1.00 43.90 265 GLY B N 1
ATOM 4466 C CA . GLY B 1 244 ? 18.782 -39.079 38.095 1.00 49.40 265 GLY B CA 1
ATOM 4467 C C . GLY B 1 244 ? 18.836 -37.770 37.316 1.00 49.95 265 GLY B C 1
ATOM 4468 O O . GLY B 1 244 ? 17.928 -37.475 36.541 1.00 51.70 265 GLY B O 1
ATOM 4469 N N . TYR B 1 245 ? 19.893 -36.987 37.516 1.00 46.94 266 TYR B N 1
ATOM 4470 C CA . TYR B 1 245 ? 20.071 -35.735 36.779 1.00 43.94 266 TYR B CA 1
ATOM 4471 C C . TYR B 1 245 ? 21.439 -35.661 36.117 1.00 45.11 266 TYR B C 1
ATOM 4472 O O . TYR B 1 245 ? 22.431 -36.155 36.653 1.00 46.65 266 TYR B O 1
ATOM 4481 N N . VAL B 1 246 ? 21.479 -35.041 34.942 1.00 39.48 267 VAL B N 1
ATOM 4482 C CA . VAL B 1 246 ? 22.732 -34.749 34.263 1.00 37.15 267 VAL B CA 1
ATOM 4483 C C . VAL B 1 246 ? 22.805 -33.239 34.070 1.00 35.35 267 VAL B C 1
ATOM 4484 O O . VAL B 1 246 ? 21.837 -32.620 33.628 1.00 32.72 267 VAL B O 1
ATOM 4488 N N . TRP B 1 247 ? 23.933 -32.657 34.453 1.00 33.39 268 TRP B N 1
ATOM 4489 C CA . TRP B 1 247 ? 24.157 -31.231 34.301 1.00 35.14 268 TRP B CA 1
ATOM 4490 C C . TRP B 1 247 ? 25.264 -31.039 33.291 1.00 34.74 268 TRP B C 1
ATOM 4491 O O . TRP B 1 247 ? 26.379 -31.537 33.464 1.00 31.24 268 TRP B O 1
ATOM 4502 N N . LEU B 1 248 ? 24.923 -30.330 32.221 1.00 32.34 269 LEU B N 1
ATOM 4503 C CA . LEU B 1 248 ? 25.810 -30.143 31.090 1.00 33.63 269 LEU B CA 1
ATOM 4504 C C . LEU B 1 248 ? 25.924 -28.642 30.866 1.00 33.15 269 LEU B C 1
ATOM 4505 O O . LEU B 1 248 ? 24.924 -27.958 30.697 1.00 32.22 269 LEU B O 1
ATOM 4510 N N . VAL B 1 249 ? 27.150 -28.149 30.844 1.00 28.85 270 VAL B N 1
ATOM 4511 C CA . VAL B 1 249 ? 27.399 -26.739 31.032 1.00 31.21 270 VAL B CA 1
ATOM 4512 C C . VAL B 1 249 ? 28.579 -26.298 30.146 1.00 30.91 270 VAL B C 1
ATOM 4513 O O . VAL B 1 249 ? 29.202 -27.125 29.484 1.00 33.20 270 VAL B O 1
ATOM 4517 N N . GLY B 1 250 ? 28.861 -25.000 30.102 1.00 29.36 271 GLY B N 1
ATOM 4518 C CA . GLY B 1 250 ? 30.016 -24.497 29.383 1.00 28.19 271 GLY B CA 1
ATOM 4519 C C . GLY B 1 250 ? 31.174 -24.189 30.310 1.00 32.82 271 GLY B C 1
ATOM 4520 O O . GLY B 1 250 ? 31.365 -24.856 31.331 1.00 35.44 271 GLY B O 1
ATOM 4521 N N . GLU B 1 251 ? 31.949 -23.170 29.965 1.00 26.45 272 GLU B N 1
ATOM 4522 C CA . GLU B 1 251 ? 33.155 -22.843 30.711 1.00 27.45 272 GLU B CA 1
ATOM 4523 C C . GLU B 1 251 ? 32.927 -21.828 31.833 1.00 33.03 272 GLU B C 1
ATOM 4524 O O . GLU B 1 251 ? 33.466 -21.988 32.926 1.00 30.20 272 GLU B O 1
ATOM 4530 N N . ARG B 1 252 ? 32.136 -20.787 31.577 1.00 30.35 273 ARG B N 1
ATOM 4531 C CA . ARG B 1 252 ? 31.835 -19.828 32.639 1.00 32.25 273 ARG B CA 1
ATOM 4532 C C . ARG B 1 252 ? 31.156 -20.519 33.812 1.00 32.77 273 ARG B C 1
ATOM 4533 O O . ARG B 1 252 ? 31.319 -20.113 34.956 1.00 32.34 273 ARG B O 1
ATOM 4541 N N . GLU B 1 253 ? 30.373 -21.552 33.516 1.00 32.07 274 GLU B N 1
ATOM 4542 C CA . GLU B 1 253 ? 29.557 -22.191 34.537 1.00 32.03 274 GLU B CA 1
ATOM 4543 C C . GLU B 1 253 ? 30.355 -23.190 35.389 1.00 33.36 274 GLU B C 1
ATOM 4544 O O . GLU B 1 253 ? 29.829 -23.766 36.340 1.00 33.24 274 GLU B O 1
ATOM 4550 N N . ILE B 1 254 ? 31.621 -23.393 35.043 1.00 31.64 275 ILE B N 1
ATOM 4551 C CA . ILE B 1 254 ? 32.534 -24.114 35.924 1.00 32.98 275 ILE B CA 1
ATOM 4552 C C . ILE B 1 254 ? 33.791 -23.281 36.236 1.00 38.58 275 ILE B C 1
ATOM 4553 O O . ILE B 1 254 ? 34.887 -23.821 36.415 1.00 37.11 275 ILE B O 1
ATOM 4558 N N . SER B 1 255 ? 33.617 -21.963 36.297 1.00 35.64 276 SER B N 1
ATOM 4559 C CA . SER B 1 255 ? 34.706 -21.042 36.599 1.00 38.46 276 SER B CA 1
ATOM 4560 C C . SER B 1 255 ? 34.338 -20.183 37.808 1.00 36.58 276 SER B C 1
ATOM 4561 O O . SER B 1 255 ? 33.161 -20.006 38.115 1.00 39.15 276 SER B O 1
ATOM 4564 N N . GLY B 1 256 ? 35.347 -19.648 38.487 1.00 42.37 277 GLY B N 1
ATOM 4565 C CA . GLY B 1 256 ? 35.128 -18.781 39.636 1.00 45.13 277 GLY B CA 1
ATOM 4566 C C . GLY B 1 256 ? 34.192 -19.338 40.698 1.00 45.73 277 GLY B C 1
ATOM 4567 O O . GLY B 1 256 ? 34.330 -20.484 41.117 1.00 44.35 277 GLY B O 1
ATOM 4568 N N . SER B 1 257 ? 33.231 -18.529 41.141 1.00 44.05 278 SER B N 1
ATOM 4569 C CA . SER B 1 257 ? 32.328 -18.965 42.195 1.00 45.15 278 SER B CA 1
ATOM 4570 C C . SER B 1 257 ? 31.426 -20.100 41.727 1.00 45.27 278 SER B C 1
ATOM 4571 O O . SER B 1 257 ? 30.958 -20.901 42.535 1.00 44.42 278 SER B O 1
ATOM 4574 N N . ALA B 1 258 ? 31.181 -20.174 40.422 1.00 41.17 279 ALA B N 1
ATOM 4575 C CA . ALA B 1 258 ? 30.333 -21.229 39.881 1.00 38.94 279 ALA B CA 1
ATOM 4576 C C . ALA B 1 258 ? 30.919 -22.611 40.180 1.00 37.36 279 ALA B C 1
ATOM 4577 O O . ALA B 1 258 ? 30.190 -23.552 40.495 1.00 40.11 279 ALA B O 1
ATOM 4579 N N . LEU B 1 259 ? 32.237 -22.731 40.072 1.00 40.08 280 LEU B N 1
ATOM 4580 C CA . LEU B 1 259 ? 32.921 -23.999 40.322 1.00 39.53 280 LEU B CA 1
ATOM 4581 C C . LEU B 1 259 ? 32.750 -24.394 41.786 1.00 44.65 280 LEU B C 1
ATOM 4582 O O . LEU B 1 259 ? 32.593 -25.575 42.129 1.00 44.66 280 LEU B O 1
ATOM 4587 N N . ARG B 1 260 ? 32.742 -23.380 42.641 1.00 41.59 281 ARG B N 1
ATOM 4588 C CA . ARG B 1 260 ? 32.673 -23.567 44.083 1.00 46.77 281 ARG B CA 1
ATOM 4589 C C . ARG B 1 260 ? 31.348 -24.196 44.476 1.00 49.26 281 ARG B C 1
ATOM 4590 O O . ARG B 1 260 ? 31.263 -24.935 45.460 1.00 51.04 281 ARG B O 1
ATOM 4598 N N . TYR B 1 261 ? 30.311 -23.916 43.693 1.00 44.53 282 TYR B N 1
ATOM 4599 C CA . TYR B 1 261 ? 28.972 -24.392 44.017 1.00 40.17 282 TYR B CA 1
ATOM 4600 C C . TYR B 1 261 ? 28.424 -25.438 43.048 1.00 41.51 282 TYR B C 1
ATOM 4601 O O . TYR B 1 261 ? 27.313 -25.929 43.231 1.00 39.94 282 TYR B O 1
ATOM 4610 N N . ALA B 1 262 ? 29.203 -25.777 42.022 1.00 39.16 283 ALA B N 1
ATOM 4611 C CA . ALA B 1 262 ? 28.769 -26.751 41.027 1.00 39.74 283 ALA B CA 1
ATOM 4612 C C . ALA B 1 262 ? 28.448 -28.076 41.703 1.00 43.60 283 ALA B C 1
ATOM 4613 O O . ALA B 1 262 ? 29.134 -28.468 42.640 1.00 41.22 283 ALA B O 1
ATOM 4615 N N . PRO B 1 263 ? 27.397 -28.766 41.236 1.00 43.57 284 PRO B N 1
ATOM 4616 C CA . PRO B 1 263 ? 27.095 -30.090 41.784 1.00 42.77 284 PRO B CA 1
ATOM 4617 C C . PRO B 1 263 ? 28.128 -31.107 41.331 1.00 43.39 284 PRO B C 1
ATOM 4618 O O . PRO B 1 263 ? 28.602 -31.049 40.196 1.00 37.26 284 PRO B O 1
ATOM 4622 N N . ASP B 1 264 ? 28.493 -32.028 42.218 1.00 40.27 285 ASP B N 1
ATOM 4623 C CA . ASP B 1 264 ? 29.421 -33.079 41.839 1.00 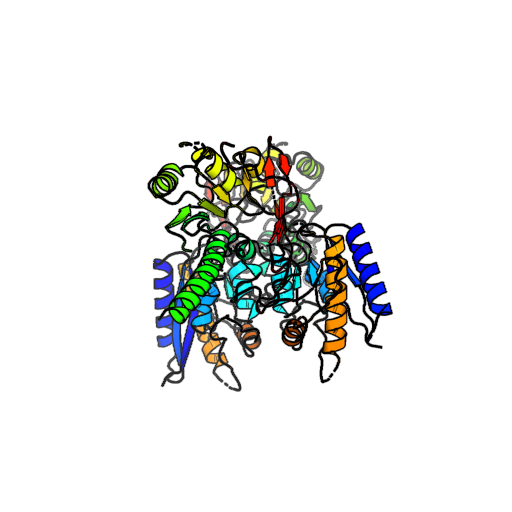40.34 285 ASP B CA 1
ATOM 4624 C C . ASP B 1 264 ? 28.844 -33.852 40.678 1.00 35.12 285 ASP B C 1
ATOM 4625 O O . ASP B 1 264 ? 27.638 -34.079 40.619 1.00 37.83 285 ASP B O 1
ATOM 4630 N N . GLY B 1 265 ? 29.706 -34.266 39.762 1.00 33.23 286 GLY B N 1
ATOM 4631 C CA . GLY B 1 265 ? 29.258 -35.003 38.602 1.00 37.84 286 GLY B CA 1
ATOM 4632 C C . GLY B 1 265 ? 28.909 -34.114 37.416 1.00 34.08 286 GLY B C 1
ATOM 4633 O O . GLY B 1 265 ? 28.582 -34.611 36.339 1.00 39.00 286 GLY B O 1
ATOM 4634 N N . ILE B 1 266 ? 28.984 -32.802 37.604 1.00 37.94 287 ILE B N 1
ATOM 4635 C CA . ILE B 1 266 ? 28.701 -31.874 36.511 1.00 36.05 287 ILE B CA 1
ATOM 4636 C C . ILE B 1 266 ? 29.689 -32.094 35.369 1.00 36.57 287 ILE B C 1
ATOM 4637 O O . ILE B 1 266 ? 30.794 -32.594 35.577 1.00 36.76 287 ILE B O 1
ATOM 4642 N N . ILE B 1 267 ? 29.272 -31.747 34.156 1.00 31.88 288 ILE B N 1
ATOM 4643 C CA . ILE B 1 267 ? 30.147 -31.776 32.996 1.00 33.45 288 ILE B CA 1
ATOM 4644 C C . ILE B 1 267 ? 30.156 -30.369 32.380 1.00 34.20 288 ILE B C 1
ATOM 4645 O O . ILE B 1 267 ? 29.106 -29.822 32.083 1.00 30.16 288 ILE B O 1
ATOM 4650 N N . GLY B 1 268 ? 31.340 -29.785 32.246 1.00 30.49 289 GLY B N 1
ATOM 4651 C CA . GLY B 1 268 ? 31.502 -28.469 31.649 1.00 34.45 289 GLY B CA 1
ATOM 4652 C C . GLY B 1 268 ? 32.650 -28.535 30.665 1.00 36.09 289 GLY B C 1
ATOM 4653 O O . GLY B 1 268 ? 33.186 -29.611 30.416 1.00 36.54 289 GLY B O 1
ATOM 4654 N N . LEU B 1 269 ? 33.046 -27.394 30.118 1.00 32.83 290 LEU B N 1
ATOM 4655 C CA . LEU B 1 269 ? 34.008 -27.386 29.031 1.00 33.13 290 LEU B CA 1
ATOM 4656 C C . LEU B 1 269 ? 35.090 -26.382 29.320 1.00 36.10 290 LEU B C 1
ATOM 4657 O O . LEU B 1 269 ? 34.859 -25.400 30.025 1.00 34.00 290 LEU B O 1
ATOM 4662 N N . GLN B 1 270 ? 36.273 -26.629 28.774 1.00 33.09 291 GLN B N 1
ATOM 4663 C CA . GLN B 1 270 ? 37.311 -25.610 28.744 1.00 36.65 291 GLN B CA 1
ATOM 4664 C C . GLN B 1 270 ? 37.887 -25.529 27.339 1.00 37.06 291 GLN B C 1
ATOM 4665 O O . GLN B 1 270 ? 38.332 -26.537 26.764 1.00 37.20 291 GLN B O 1
ATOM 4671 N N . LEU B 1 271 ? 37.866 -24.327 26.775 1.00 30.76 292 LEU B N 1
ATOM 4672 C CA . LEU B 1 271 ? 38.429 -24.111 25.452 1.00 32.20 292 LEU B CA 1
ATOM 4673 C C . LEU B 1 271 ? 39.928 -24.310 25.525 1.00 31.20 292 LEU B C 1
ATOM 4674 O O . LEU B 1 271 ? 40.610 -23.667 26.324 1.00 30.63 292 LEU B O 1
ATOM 4679 N N . ILE B 1 272 ? 40.451 -25.201 24.695 1.00 31.73 293 ILE B N 1
ATOM 4680 C CA . ILE B 1 272 ? 41.875 -25.496 24.766 1.00 35.17 293 ILE B CA 1
ATOM 4681 C C . ILE B 1 272 ? 42.691 -24.349 24.159 1.00 33.90 293 ILE B C 1
ATOM 4682 O O . ILE B 1 272 ? 42.415 -23.895 23.049 1.00 34.09 293 ILE B O 1
ATOM 4687 N N . ASN B 1 273 ? 43.678 -23.886 24.916 1.00 34.34 294 ASN B N 1
ATOM 4688 C CA . ASN B 1 273 ? 44.475 -22.727 24.548 1.00 40.73 294 ASN B CA 1
ATOM 4689 C C . ASN B 1 273 ? 43.689 -21.411 24.584 1.00 37.00 294 ASN B C 1
ATOM 4690 O O . ASN B 1 273 ? 44.216 -20.359 24.230 1.00 35.95 294 ASN B O 1
ATOM 4695 N N . GLY B 1 274 ? 42.447 -21.478 25.051 1.00 36.21 295 GLY B N 1
ATOM 4696 C CA . GLY B 1 274 ? 41.565 -20.322 25.068 1.00 36.84 295 GLY B CA 1
ATOM 4697 C C . GLY B 1 274 ? 42.069 -19.130 25.860 1.00 41.29 295 GLY B C 1
ATOM 4698 O O . GLY B 1 274 ? 41.657 -17.994 25.617 1.00 36.62 295 GLY B O 1
ATOM 4699 N N . LYS B 1 275 ? 42.950 -19.376 26.824 1.00 36.37 296 LYS B N 1
ATOM 4700 C CA . LYS B 1 275 ? 43.479 -18.281 27.619 1.00 38.09 296 LYS B CA 1
ATOM 4701 C C . LYS B 1 275 ? 44.969 -18.105 27.376 1.00 35.94 296 LYS B C 1
ATOM 4702 O O . LYS B 1 275 ? 45.644 -17.364 28.082 1.00 40.60 296 LYS B O 1
ATOM 4708 N N . ASN B 1 276 ? 45.470 -18.770 26.346 1.00 37.68 297 ASN B N 1
ATOM 4709 C CA . ASN B 1 276 ? 46.881 -18.685 26.011 1.00 39.71 297 ASN B CA 1
ATOM 4710 C C . ASN B 1 276 ? 47.157 -17.537 25.037 1.00 35.53 297 ASN B C 1
ATOM 4711 O O . ASN B 1 276 ? 47.219 -17.740 23.829 1.00 34.83 297 ASN B O 1
ATOM 4716 N N . GLU B 1 277 ? 47.318 -16.334 25.574 1.00 33.61 298 GLU B N 1
ATOM 4717 C CA . GLU B 1 277 ? 47.485 -15.141 24.761 1.00 34.44 298 GLU B CA 1
ATOM 4718 C C . GLU B 1 277 ? 48.704 -15.272 23.862 1.00 35.16 298 GLU B C 1
ATOM 4719 O O . GLU B 1 277 ? 48.720 -14.795 22.728 1.00 34.43 298 GLU B O 1
ATOM 4725 N N . SER B 1 278 ? 49.737 -15.925 24.371 1.00 36.93 299 SER B N 1
ATOM 4726 C CA . SER B 1 278 ? 50.955 -16.059 23.595 1.00 35.38 299 SER B CA 1
ATOM 4727 C C . SER B 1 278 ? 50.705 -16.908 22.347 1.00 35.99 299 SER B C 1
ATOM 4728 O O . SER B 1 278 ? 51.175 -16.582 21.262 1.00 32.96 299 SER B O 1
ATOM 4731 N N . ALA B 1 279 ? 49.954 -17.992 22.493 1.00 35.03 300 ALA B N 1
ATOM 4732 C CA . ALA B 1 279 ? 49.700 -18.853 21.355 1.00 39.13 300 ALA B CA 1
ATOM 4733 C C . ALA B 1 279 ? 48.865 -18.118 20.314 1.00 36.89 300 ALA B C 1
ATOM 4734 O O . ALA B 1 279 ? 49.071 -18.286 19.113 1.00 34.41 300 ALA B O 1
ATOM 4736 N N . HIS B 1 280 ? 47.928 -17.293 20.773 1.00 35.10 301 HIS B N 1
ATOM 4737 C CA . HIS B 1 280 ? 47.030 -16.617 19.837 1.00 33.28 301 HIS B CA 1
ATOM 4738 C C . HIS B 1 280 ? 47.712 -15.448 19.137 1.00 30.55 301 HIS B C 1
ATOM 4739 O O . HIS B 1 280 ? 47.454 -15.185 17.960 1.00 37.86 301 HIS B O 1
ATOM 4746 N N . ILE B 1 281 ? 48.608 -14.772 19.839 1.00 29.99 302 ILE B N 1
ATOM 4747 C CA . ILE B 1 281 ? 49.447 -13.768 19.200 1.00 29.26 302 ILE B CA 1
ATOM 4748 C C . ILE B 1 281 ? 50.199 -14.380 18.021 1.00 34.67 302 ILE B C 1
ATOM 4749 O O . ILE B 1 281 ? 50.199 -13.823 16.925 1.00 29.62 302 ILE B O 1
ATOM 4754 N N . SER B 1 282 ? 50.834 -15.529 18.239 1.00 32.58 303 SER B N 1
ATOM 4755 C CA . SER B 1 282 ? 51.603 -16.183 17.169 1.00 35.31 303 SER B CA 1
ATOM 4756 C C . SER B 1 282 ? 50.748 -16.544 15.947 1.00 37.92 303 SER B C 1
ATOM 4757 O O . SER B 1 282 ? 51.095 -16.208 14.810 1.00 36.60 303 SER B O 1
ATOM 4760 N N . ASP B 1 283 ? 49.643 -17.246 16.190 1.00 32.76 304 ASP B N 1
ATOM 4761 C CA . ASP B 1 283 ? 48.729 -17.652 15.124 1.00 37.45 304 ASP B CA 1
ATOM 4762 C C . ASP B 1 283 ? 48.077 -16.473 14.400 1.00 33.94 304 ASP B C 1
ATOM 4763 O O . ASP B 1 283 ? 47.965 -16.479 13.171 1.00 31.67 304 ASP B O 1
ATOM 4768 N N . ALA B 1 284 ? 47.647 -15.470 15.162 1.00 33.04 305 ALA B N 1
ATOM 4769 C CA . ALA B 1 284 ? 47.017 -14.289 14.570 1.00 31.38 305 ALA B CA 1
ATOM 4770 C C . ALA B 1 284 ? 47.978 -13.610 13.610 1.00 33.74 305 ALA B C 1
ATOM 4771 O O . ALA B 1 284 ? 47.604 -13.282 12.490 1.00 33.87 305 ALA B O 1
ATOM 4773 N N . VAL B 1 285 ? 49.224 -13.409 14.038 1.00 33.05 306 VAL B N 1
ATOM 4774 C CA . VAL B 1 285 ? 50.218 -12.800 13.156 1.00 33.06 306 VAL B CA 1
ATOM 4775 C C . VAL B 1 285 ? 50.467 -13.625 11.883 1.00 35.94 306 VAL B C 1
ATOM 4776 O O . VAL B 1 285 ? 50.580 -13.069 10.796 1.00 35.47 306 VAL B O 1
ATOM 4780 N N . ALA B 1 286 ? 50.531 -14.946 12.015 1.00 38.10 307 ALA B N 1
ATOM 4781 C CA . ALA B 1 286 ? 50.700 -15.820 10.849 1.00 39.05 307 ALA B CA 1
ATOM 4782 C C . ALA B 1 286 ? 49.531 -15.681 9.870 1.00 36.47 307 ALA B C 1
ATOM 4783 O O . ALA B 1 286 ? 49.723 -15.566 8.653 1.00 33.20 307 ALA B O 1
ATOM 4785 N N . VAL B 1 287 ? 48.313 -15.695 10.402 1.00 35.66 308 VAL B N 1
ATOM 4786 C CA . VAL B 1 287 ? 47.128 -15.494 9.576 1.00 36.71 308 VAL B CA 1
ATOM 4787 C C . VAL B 1 287 ? 47.161 -14.120 8.891 1.00 34.18 308 VAL B C 1
ATOM 4788 O O . VAL B 1 287 ? 46.894 -13.995 7.688 1.00 30.11 308 VAL B O 1
ATOM 4792 N N . VAL B 1 288 ? 47.503 -13.089 9.656 1.00 29.09 309 VAL B N 1
ATOM 4793 C CA . VAL B 1 288 ? 47.540 -11.727 9.116 1.00 32.92 309 VAL B CA 1
ATOM 4794 C C . VAL B 1 288 ? 48.588 -11.579 8.027 1.00 32.42 309 VAL B C 1
ATOM 4795 O O . VAL B 1 288 ? 48.352 -10.921 7.009 1.00 32.02 309 VAL B O 1
ATOM 4799 N N . ALA B 1 289 ? 49.752 -12.186 8.242 1.00 32.87 310 ALA B N 1
ATOM 4800 C CA . ALA B 1 289 ? 50.837 -12.101 7.271 1.00 33.84 310 ALA B CA 1
ATOM 4801 C C . ALA B 1 289 ? 50.412 -12.728 5.945 1.00 32.27 310 ALA B C 1
ATOM 4802 O O . ALA B 1 289 ? 50.576 -12.125 4.886 1.00 32.97 310 ALA B O 1
ATOM 4804 N N . GLN B 1 290 ? 49.854 -13.932 6.021 1.00 32.92 311 GLN B N 1
ATOM 4805 C CA . GLN B 1 290 ? 49.384 -14.643 4.843 1.00 35.53 311 GLN B CA 1
ATOM 4806 C C . GLN B 1 290 ? 48.328 -13.802 4.132 1.00 35.13 311 GLN B C 1
ATOM 4807 O O . GLN B 1 290 ? 48.408 -13.569 2.925 1.00 32.38 311 GLN B O 1
ATOM 4813 N N . ALA B 1 291 ? 47.356 -13.308 4.893 1.00 35.25 312 ALA B N 1
ATOM 4814 C CA . ALA B 1 291 ? 46.277 -12.530 4.315 1.00 31.59 312 ALA B CA 1
ATOM 4815 C C . ALA B 1 291 ? 46.811 -11.265 3.642 1.00 29.73 312 ALA B C 1
ATOM 4816 O O . ALA B 1 291 ? 46.323 -10.878 2.593 1.00 31.94 312 ALA B O 1
ATOM 4818 N N . ILE B 1 292 ? 47.804 -10.616 4.249 1.00 29.23 313 ILE B N 1
ATOM 4819 C CA . ILE B 1 292 ? 48.373 -9.395 3.670 1.00 30.70 313 ILE B CA 1
ATOM 4820 C C . ILE B 1 292 ? 49.045 -9.654 2.311 1.00 32.51 313 ILE B C 1
ATOM 4821 O O . ILE B 1 292 ? 48.833 -8.920 1.343 1.00 33.90 313 ILE B O 1
ATOM 4826 N N . HIS B 1 293 ? 49.866 -10.691 2.247 1.00 32.48 314 HIS B N 1
ATOM 4827 C CA . HIS B 1 293 ? 50.476 -11.077 0.978 1.00 36.26 314 HIS B CA 1
ATOM 4828 C C . HIS B 1 293 ? 49.410 -11.431 -0.050 1.00 35.18 314 HIS B C 1
ATOM 4829 O O . HIS B 1 293 ? 49.516 -11.054 -1.219 1.00 39.17 314 HIS B O 1
ATOM 4836 N N . GLU B 1 294 ? 48.364 -12.126 0.382 1.00 30.75 315 GLU B N 1
ATOM 4837 C CA . GLU B 1 294 ? 47.246 -12.409 -0.516 1.00 35.17 315 GLU B CA 1
ATOM 4838 C C . GLU B 1 294 ? 46.524 -11.139 -0.977 1.00 36.60 315 GLU B C 1
ATOM 4839 O O . GLU B 1 294 ? 46.130 -11.029 -2.129 1.00 33.47 315 GLU B O 1
ATOM 4845 N N . LEU B 1 295 ? 46.349 -10.178 -0.075 1.00 31.78 316 LEU B N 1
ATOM 4846 C CA . LEU B 1 295 ? 45.711 -8.916 -0.435 1.00 32.16 316 LEU B CA 1
ATOM 4847 C C . LEU B 1 295 ? 46.500 -8.255 -1.563 1.00 34.36 316 LEU B C 1
ATOM 4848 O O . LEU B 1 295 ? 45.930 -7.786 -2.547 1.00 31.66 316 LEU B O 1
ATOM 4853 N N . PHE B 1 296 ? 47.819 -8.221 -1.421 1.00 32.47 317 PHE B N 1
ATOM 4854 C CA . PHE B 1 296 ? 48.645 -7.493 -2.377 1.00 33.00 317 PHE B CA 1
ATOM 4855 C C . PHE B 1 296 ? 48.898 -8.223 -3.704 1.00 36.94 317 PHE B C 1
ATOM 4856 O O . PHE B 1 296 ? 49.636 -7.720 -4.555 1.00 40.64 317 PHE B O 1
ATOM 4864 N N . GLU B 1 297 ? 48.272 -9.388 -3.885 1.00 34.87 318 GLU B N 1
ATOM 4865 C CA . GLU B 1 297 ? 48.207 -10.027 -5.203 1.00 41.18 318 GLU B CA 1
ATOM 4866 C C . GLU B 1 297 ? 47.113 -9.371 -6.040 1.00 43.05 318 GLU B C 1
ATOM 4867 O O . GLU B 1 297 ? 47.036 -9.575 -7.250 1.00 40.17 318 GLU B O 1
ATOM 4881 N N . GLU B 1 299 ? 44.968 -5.880 -7.452 1.00 34.06 320 GLU B N 1
ATOM 4882 C CA . GLU B 1 299 ? 45.310 -4.545 -7.930 1.00 43.65 320 GLU B CA 1
ATOM 4883 C C . GLU B 1 299 ? 44.672 -3.414 -7.115 1.00 40.08 320 GLU B C 1
ATOM 4884 O O . GLU B 1 299 ? 43.599 -3.581 -6.546 1.00 41.20 320 GLU B O 1
ATOM 4890 N N . ASN B 1 300 ? 45.348 -2.266 -7.078 1.00 37.83 321 ASN B N 1
ATOM 4891 C CA . ASN B 1 300 ? 44.812 -1.051 -6.474 1.00 45.64 321 ASN B CA 1
ATOM 4892 C C . ASN B 1 300 ? 44.424 -1.190 -4.998 1.00 35.12 321 ASN B C 1
ATOM 4893 O O . ASN B 1 300 ? 43.292 -0.898 -4.628 1.00 38.54 321 ASN B O 1
ATOM 4898 N N . ILE B 1 301 ? 45.359 -1.645 -4.174 1.00 36.85 322 ILE B N 1
ATOM 4899 C CA . ILE B 1 301 ? 45.136 -1.707 -2.734 1.00 35.94 322 ILE B CA 1
ATOM 4900 C C . ILE B 1 301 ? 45.472 -0.333 -2.201 1.00 38.02 322 ILE B C 1
ATOM 4901 O O . ILE B 1 301 ? 46.526 0.203 -2.525 1.00 38.84 322 ILE B O 1
ATOM 4906 N N . THR B 1 302 ? 44.579 0.258 -1.412 1.00 32.24 323 THR B N 1
ATOM 4907 C CA . THR B 1 302 ? 44.886 1.549 -0.800 1.00 33.97 323 THR B CA 1
ATOM 4908 C C . THR B 1 302 ? 45.507 1.384 0.584 1.00 33.31 323 THR B C 1
ATOM 4909 O O . THR B 1 302 ? 45.424 0.316 1.198 1.00 30.95 323 THR B O 1
ATOM 4913 N N . ASP B 1 303 ? 46.110 2.458 1.071 1.00 38.39 324 ASP B N 1
ATOM 4914 C CA . ASP B 1 303 ? 46.713 2.472 2.393 1.00 33.08 324 ASP B CA 1
ATOM 4915 C C . ASP B 1 303 ? 45.665 2.868 3.421 1.00 29.04 324 ASP B C 1
ATOM 4916 O O . ASP B 1 303 ? 44.796 3.682 3.137 1.00 29.63 324 ASP B O 1
ATOM 4921 N N . PRO B 1 304 ? 45.771 2.311 4.636 1.00 30.25 325 PRO B N 1
ATOM 4922 C CA . PRO B 1 304 ? 44.947 2.698 5.786 1.00 28.72 325 PRO B CA 1
ATOM 4923 C C . PRO B 1 304 ? 45.178 4.163 6.146 1.00 30.47 325 PRO B C 1
ATOM 4924 O O . PRO B 1 304 ? 46.208 4.738 5.782 1.00 27.92 325 PRO B O 1
ATOM 4928 N N . PRO B 1 305 ? 44.238 4.765 6.876 1.00 31.96 326 PRO B N 1
ATOM 4929 C CA . PRO B 1 305 ? 44.435 6.144 7.345 1.00 33.18 326 PRO B CA 1
ATOM 4930 C C . PRO B 1 305 ? 45.683 6.241 8.209 1.00 29.61 326 PRO B C 1
ATOM 4931 O O . PRO B 1 305 ? 46.032 5.269 8.880 1.00 26.95 326 PRO B O 1
ATOM 4935 N N . ARG B 1 306 ? 46.342 7.397 8.222 1.00 30.51 327 ARG B N 1
ATOM 4936 C CA . ARG B 1 306 ? 47.520 7.548 9.079 1.00 29.47 327 ARG B CA 1
ATOM 4937 C C . ARG B 1 306 ? 47.290 8.352 10.367 1.00 34.39 327 ARG B C 1
ATOM 4938 O O . ARG B 1 306 ? 48.223 8.600 11.145 1.00 40.03 327 ARG B O 1
ATOM 4946 N N . GLY B 1 307 ? 46.056 8.764 10.599 1.00 35.37 328 GLY B N 1
ATOM 4947 C CA . GLY B 1 307 ? 45.710 9.443 11.836 1.00 28.82 328 GLY B CA 1
ATOM 4948 C C . GLY B 1 307 ? 44.205 9.601 11.889 1.00 30.94 328 GLY B C 1
ATOM 4949 O O . GLY B 1 307 ? 43.545 9.377 10.874 1.00 28.40 328 GLY B O 1
ATOM 4950 N N . CYS B 1 308 ? 43.671 9.964 13.058 1.00 23.65 329 CYS B N 1
ATOM 4951 C CA . CYS B 1 308 ? 42.237 10.127 13.246 1.00 25.71 329 CYS B CA 1
ATOM 4952 C C . CYS B 1 308 ? 41.759 11.571 13.140 1.00 30.43 329 CYS B C 1
ATOM 4953 O O . CYS B 1 308 ? 40.633 11.809 12.734 1.00 29.93 329 CYS B O 1
ATOM 4956 N N . VAL B 1 309 ? 42.595 12.532 13.521 1.00 28.07 330 VAL B N 1
ATOM 4957 C CA . VAL B 1 309 ? 42.113 13.908 13.684 1.00 26.00 330 VAL B CA 1
ATOM 4958 C C . VAL B 1 309 ? 41.443 14.439 12.425 1.00 29.88 330 VAL B C 1
ATOM 4959 O O . VAL B 1 309 ? 42.059 14.525 11.348 1.00 28.62 330 VAL B O 1
ATOM 4963 N N . GLY B 1 310 ? 40.165 14.772 12.571 1.00 33.15 331 GLY B N 1
ATOM 4964 C CA . GLY B 1 310 ? 39.390 15.345 11.494 1.00 33.55 331 GLY B CA 1
ATOM 4965 C C . GLY B 1 310 ? 39.277 14.429 10.297 1.00 34.11 331 GLY B C 1
ATOM 4966 O O . GLY B 1 310 ? 38.929 14.871 9.205 1.00 35.19 331 GLY B O 1
ATOM 4967 N N . ASN B 1 311 ? 39.567 13.145 10.486 1.00 27.14 332 ASN B N 1
ATOM 4968 C CA . ASN B 1 311 ? 39.581 12.232 9.350 1.00 28.25 332 ASN B CA 1
ATOM 4969 C C . ASN B 1 311 ? 38.305 11.374 9.286 1.00 27.42 332 ASN B C 1
ATOM 4970 O O . ASN B 1 311 ? 38.119 10.489 10.121 1.00 23.99 332 ASN B O 1
ATOM 4975 N N . THR B 1 312 ? 37.431 11.642 8.316 1.00 24.12 333 THR B N 1
ATOM 4976 C CA . THR B 1 312 ? 36.160 10.909 8.225 1.00 26.39 333 THR B CA 1
ATOM 4977 C C . THR B 1 312 ? 36.121 9.885 7.093 1.00 28.30 333 THR B C 1
ATOM 4978 O O . THR B 1 312 ? 35.078 9.254 6.850 1.00 26.18 333 THR B O 1
ATOM 4982 N N . ASN B 1 313 ? 37.244 9.720 6.398 1.00 26.05 334 ASN B N 1
ATOM 4983 C CA . ASN B 1 313 ? 37.329 8.742 5.305 1.00 25.94 334 ASN B CA 1
ATOM 4984 C C . ASN B 1 313 ? 37.452 7.347 5.872 1.00 28.84 334 ASN B C 1
ATOM 4985 O O . ASN B 1 313 ? 38.026 7.173 6.928 1.00 33.92 334 ASN B O 1
ATOM 4990 N N . ILE B 1 314 ? 36.956 6.343 5.167 1.00 28.01 335 ILE B N 1
ATOM 4991 C CA . ILE B 1 314 ? 37.289 4.981 5.547 1.00 26.86 335 ILE B CA 1
ATOM 4992 C C . ILE B 1 314 ? 38.552 4.549 4.841 1.00 27.84 335 ILE B C 1
ATOM 4993 O O . ILE B 1 314 ? 38.996 5.188 3.882 1.00 26.89 335 ILE B O 1
ATOM 4998 N N . TRP B 1 315 ? 39.150 3.475 5.334 1.00 23.87 336 TRP B N 1
ATOM 4999 C CA . TRP B 1 315 ? 40.115 2.742 4.547 1.00 24.57 336 TRP B CA 1
ATOM 5000 C C . TRP B 1 315 ? 39.316 1.940 3.503 1.00 29.91 336 TRP B C 1
ATOM 5001 O O . TRP B 1 315 ? 38.651 0.947 3.838 1.00 26.68 336 TRP B O 1
ATOM 5012 N N . LYS B 1 316 ? 39.368 2.379 2.250 1.00 27.25 337 LYS B N 1
ATOM 5013 C CA . LYS B 1 316 ? 38.484 1.834 1.213 1.00 29.50 337 LYS B CA 1
ATOM 5014 C C . LYS B 1 316 ? 38.751 0.365 0.941 1.00 26.44 337 LYS B C 1
ATOM 5015 O O . LYS B 1 316 ? 37.862 -0.362 0.513 1.00 33.11 337 LYS B O 1
ATOM 5021 N N . THR B 1 317 ? 39.980 -0.075 1.185 1.00 27.12 338 THR B N 1
ATOM 5022 C CA . THR B 1 317 ? 40.331 -1.482 1.003 1.00 25.95 338 THR B CA 1
ATOM 5023 C C . THR B 1 317 ? 40.126 -2.304 2.290 1.00 26.90 338 THR B C 1
ATOM 5024 O O . THR B 1 317 ? 40.380 -3.511 2.313 1.00 25.71 338 THR B O 1
ATOM 5028 N N . GLY B 1 318 ? 39.670 -1.655 3.360 1.00 24.70 339 GLY B N 1
ATOM 5029 C CA . GLY B 1 318 ? 39.504 -2.345 4.635 1.00 20.29 339 GLY B CA 1
ATOM 5030 C C . GLY B 1 318 ? 38.509 -3.484 4.592 1.00 24.09 339 GLY B C 1
ATOM 5031 O O . GLY B 1 318 ? 38.797 -4.583 5.068 1.00 24.53 339 GLY B O 1
ATOM 5032 N N . PRO B 1 319 ? 37.320 -3.240 4.027 1.00 22.75 340 PRO B N 1
ATOM 5033 C CA . PRO B 1 319 ? 36.344 -4.329 4.002 1.00 26.43 340 PRO B CA 1
ATOM 5034 C C . PRO B 1 319 ? 36.854 -5.526 3.188 1.00 27.03 340 PRO B C 1
ATOM 5035 O O . PRO B 1 319 ? 36.657 -6.666 3.600 1.00 27.61 340 PRO B O 1
ATOM 5039 N N . LEU B 1 320 ? 37.528 -5.266 2.075 1.00 28.20 341 LEU B N 1
ATOM 5040 C CA . LEU B 1 320 ? 38.134 -6.352 1.300 1.00 29.19 341 LEU B CA 1
ATOM 5041 C C . LEU B 1 320 ? 39.159 -7.137 2.127 1.00 25.18 341 LEU B C 1
ATOM 5042 O O . LEU B 1 320 ? 39.148 -8.360 2.146 1.00 26.24 341 LEU B O 1
ATOM 5047 N N . PHE B 1 321 ? 40.055 -6.427 2.798 1.00 24.07 342 PHE B N 1
ATOM 5048 C CA . PHE B 1 321 ? 41.066 -7.086 3.618 1.00 27.69 342 PHE B CA 1
ATOM 5049 C C . PHE B 1 321 ? 40.417 -7.935 4.709 1.00 27.13 342 PHE B C 1
ATOM 5050 O O . PHE B 1 321 ? 40.855 -9.054 4.990 1.00 27.11 342 PHE B O 1
ATOM 5058 N N . LYS B 1 322 ? 39.337 -7.442 5.299 1.00 25.55 343 LYS B N 1
ATOM 5059 C CA . LYS B 1 322 ? 38.617 -8.313 6.215 1.00 23.93 343 LYS B CA 1
ATOM 5060 C C . LYS B 1 322 ? 38.126 -9.595 5.546 1.00 26.12 343 LYS B C 1
ATOM 5061 O O . LYS B 1 322 ? 38.212 -10.668 6.138 1.00 27.79 343 LYS B O 1
ATOM 5067 N N . ARG B 1 323 ? 37.590 -9.480 4.332 1.00 27.59 344 ARG B N 1
ATOM 5068 C CA . ARG B 1 323 ? 37.083 -10.664 3.635 1.00 32.31 344 ARG B CA 1
ATOM 5069 C C . ARG B 1 323 ? 38.238 -11.628 3.354 1.00 34.29 344 ARG B C 1
ATOM 5070 O O . ARG B 1 323 ? 38.106 -12.836 3.551 1.00 35.47 344 ARG B O 1
ATOM 5078 N N . VAL B 1 324 ? 39.373 -11.088 2.909 1.00 33.27 345 VAL B N 1
ATOM 5079 C CA . VAL B 1 324 ? 40.583 -11.892 2.740 1.00 30.43 345 VAL B CA 1
ATOM 5080 C C . VAL B 1 324 ? 40.960 -12.619 4.036 1.00 34.85 345 VAL B C 1
ATOM 5081 O O . VAL B 1 324 ? 41.197 -13.830 4.026 1.00 34.90 345 VAL B O 1
ATOM 5085 N N . LEU B 1 325 ? 40.991 -11.900 5.160 1.00 27.98 346 LEU B N 1
ATOM 5086 C CA . LEU B 1 325 ? 41.355 -12.523 6.434 1.00 29.38 346 LEU B CA 1
ATOM 5087 C C . LEU B 1 325 ? 40.422 -13.682 6.755 1.00 32.00 346 LEU B C 1
ATOM 5088 O O . LEU B 1 325 ? 40.859 -14.755 7.160 1.00 33.53 346 LEU B O 1
ATOM 5101 N N . SER B 1 327 ? 38.522 -15.466 4.846 1.00 36.52 348 SER B N 1
ATOM 5102 C CA . SER B 1 327 ? 38.661 -16.565 3.891 1.00 38.54 348 SER B CA 1
ATOM 5103 C C . SER B 1 327 ? 40.000 -17.273 4.044 1.00 44.72 348 SER B C 1
ATOM 5104 O O . SER B 1 327 ? 40.292 -18.220 3.308 1.00 42.66 348 SER B O 1
ATOM 5107 N N . SER B 1 328 ? 40.817 -16.810 4.989 1.00 37.55 349 SER B N 1
ATOM 5108 C CA . SER B 1 328 ? 42.148 -17.375 5.178 1.00 40.45 349 SER B CA 1
ATOM 5109 C C . SER B 1 328 ? 42.122 -18.743 5.854 1.00 45.86 349 SER B C 1
ATOM 5110 O O . SER B 1 328 ? 41.275 -19.022 6.706 1.00 41.95 349 SER B O 1
ATOM 5113 N N . LYS B 1 329 ? 43.066 -19.593 5.465 1.00 45.72 350 LYS B N 1
ATOM 5114 C CA . LYS B 1 329 ? 43.246 -20.878 6.123 1.00 48.30 350 LYS B CA 1
ATOM 5115 C C . LYS B 1 329 ? 44.719 -21.081 6.465 1.00 49.63 350 LYS B C 1
ATOM 5116 O O . LYS B 1 329 ? 45.595 -20.926 5.620 1.00 48.07 350 LYS B O 1
ATOM 5122 N N . TYR B 1 330 ? 44.981 -21.391 7.727 1.00 51.19 351 TYR B N 1
ATOM 5123 C CA . TYR B 1 330 ? 46.336 -21.638 8.193 1.00 54.89 351 TYR B CA 1
ATOM 5124 C C . TYR B 1 330 ? 46.325 -22.966 8.945 1.00 56.83 351 TYR B C 1
ATOM 5125 O O . TYR B 1 330 ? 45.932 -23.033 10.113 1.00 54.81 351 TYR B O 1
ATOM 5134 N N . PRO B 1 331 ? 46.748 -24.036 8.262 1.00 63.37 352 PRO B N 1
ATOM 5135 C CA . PRO B 1 331 ? 46.639 -25.425 8.734 1.00 62.99 352 PRO B CA 1
ATOM 5136 C C . PRO B 1 331 ? 47.406 -25.705 10.024 1.00 55.14 352 PRO B C 1
ATOM 5137 O O . PRO B 1 331 ? 46.885 -26.356 10.932 1.00 58.59 352 PRO B O 1
ATOM 5141 N N . ASP B 1 332 ? 48.639 -25.225 10.096 1.00 55.73 353 ASP B N 1
ATOM 5142 C CA . ASP B 1 332 ? 49.507 -25.563 11.215 1.00 64.34 353 ASP B CA 1
ATOM 5143 C C . ASP B 1 332 ? 49.656 -24.423 12.217 1.00 65.42 353 ASP B C 1
ATOM 5144 O O . ASP B 1 332 ? 50.767 -23.956 12.490 1.00 63.68 353 ASP B O 1
ATOM 5149 N N . GLY B 1 333 ? 48.538 -23.974 12.772 1.00 59.57 354 GLY B N 1
ATOM 5150 C CA . GLY B 1 333 ? 48.603 -22.992 13.834 1.00 55.07 354 GLY B CA 1
ATOM 5151 C C . GLY B 1 333 ? 48.974 -23.682 15.133 1.00 54.81 354 GLY B C 1
ATOM 5152 O O . GLY B 1 333 ? 48.632 -24.849 15.340 1.00 51.97 354 GLY B O 1
ATOM 5153 N N . VAL B 1 334 ? 49.678 -22.967 16.005 1.00 48.42 355 VAL B N 1
ATOM 5154 C CA . VAL B 1 334 ? 49.957 -23.465 17.345 1.00 48.58 355 VAL B CA 1
ATOM 5155 C C . VAL B 1 334 ? 48.678 -23.929 18.039 1.00 49.88 355 VAL B C 1
ATOM 5156 O O . VAL B 1 334 ? 48.708 -24.867 18.836 1.00 51.77 355 VAL B O 1
ATOM 5160 N N . THR B 1 335 ? 47.557 -23.276 17.735 1.00 43.54 356 THR B N 1
ATOM 5161 C CA . THR B 1 335 ? 46.283 -23.603 18.378 1.00 41.93 356 THR B CA 1
ATOM 5162 C C . THR B 1 335 ? 45.475 -24.574 17.533 1.00 44.51 356 THR B C 1
ATOM 5163 O O . THR B 1 335 ? 44.310 -24.843 17.825 1.00 46.54 356 THR B O 1
ATOM 5167 N N . GLY B 1 336 ? 46.088 -25.081 16.469 1.00 48.43 357 GLY B N 1
ATOM 5168 C CA . GLY B 1 336 ? 45.408 -26.011 15.593 1.00 46.52 357 GLY B CA 1
ATOM 5169 C C . GLY B 1 336 ? 45.032 -25.424 14.246 1.00 49.97 357 GLY B C 1
ATOM 5170 O O . GLY B 1 336 ? 45.629 -24.452 13.781 1.00 45.57 357 GLY B O 1
ATOM 5171 N N . ARG B 1 337 ? 44.038 -26.030 13.609 1.00 49.79 358 ARG B N 1
ATOM 5172 C CA . ARG B 1 337 ? 43.584 -25.563 12.307 1.00 52.92 358 ARG B CA 1
ATOM 5173 C C . ARG B 1 337 ? 42.917 -24.193 12.433 1.00 46.83 358 ARG B C 1
ATOM 5174 O O . ARG B 1 337 ? 41.947 -24.027 13.176 1.00 47.14 358 ARG B O 1
ATOM 5182 N N . ILE B 1 338 ? 43.432 -23.214 11.699 1.00 48.81 359 ILE B N 1
ATOM 5183 C CA . ILE B 1 338 ? 42.843 -21.878 11.730 1.00 46.51 359 ILE B CA 1
ATOM 5184 C C . ILE B 1 338 ? 41.967 -21.614 10.514 1.00 45.42 359 ILE B C 1
ATOM 5185 O O . ILE B 1 338 ? 42.464 -21.482 9.397 1.00 45.26 359 ILE B O 1
ATOM 5190 N N . GLU B 1 339 ? 40.661 -21.552 10.744 1.00 43.14 360 GLU B N 1
ATOM 5191 C CA . GLU B 1 339 ? 39.709 -21.081 9.743 1.00 42.00 360 GLU B CA 1
ATOM 5192 C C . GLU B 1 339 ? 38.684 -20.215 10.458 1.00 36.62 360 GLU B C 1
ATOM 5193 O O . GLU B 1 339 ? 38.493 -20.352 11.664 1.00 36.57 360 GLU B O 1
ATOM 5199 N N . PHE B 1 340 ? 38.025 -19.331 9.717 1.00 33.61 361 PHE B N 1
ATOM 5200 C CA . PHE B 1 340 ? 36.986 -18.493 10.300 1.00 35.45 361 PHE B CA 1
ATOM 5201 C C . PHE B 1 340 ? 35.673 -18.722 9.569 1.00 34.22 361 PHE B C 1
ATOM 5202 O O . PHE B 1 340 ? 35.663 -18.966 8.363 1.00 35.46 361 PHE B O 1
ATOM 5210 N N . ASN B 1 341 ? 34.561 -18.653 10.291 1.00 34.50 362 ASN B N 1
ATOM 5211 C CA . ASN B 1 341 ? 33.266 -18.735 9.632 1.00 38.38 362 ASN B CA 1
ATOM 5212 C C . ASN B 1 341 ? 32.854 -17.381 9.048 1.00 38.94 362 ASN B C 1
ATOM 5213 O O . ASN B 1 341 ? 33.645 -16.420 9.063 1.00 33.92 362 ASN B O 1
ATOM 5218 N N . GLU B 1 342 ? 31.630 -17.310 8.528 1.00 40.13 363 GLU B N 1
ATOM 5219 C CA . GLU B 1 342 ? 31.139 -16.107 7.853 1.00 41.26 363 GLU B CA 1
ATOM 5220 C C . GLU B 1 342 ? 30.929 -14.921 8.800 1.00 37.44 363 GLU B C 1
ATOM 5221 O O . GLU B 1 342 ? 30.834 -13.778 8.342 1.00 33.36 363 GLU B O 1
ATOM 5227 N N . ASP B 1 343 ? 30.880 -15.193 10.107 1.00 34.85 364 ASP B N 1
ATOM 5228 C CA . ASP B 1 343 ? 30.780 -14.137 11.132 1.00 35.48 364 ASP B CA 1
ATOM 5229 C C . ASP B 1 343 ? 32.150 -13.734 11.671 1.00 34.64 364 ASP B C 1
ATOM 5230 O O . ASP B 1 343 ? 32.246 -12.931 12.600 1.00 35.29 364 ASP B O 1
ATOM 5235 N N . GLY B 1 344 ? 33.210 -14.328 11.139 1.00 31.93 365 GLY B N 1
ATOM 5236 C CA . GLY B 1 344 ? 34.542 -14.027 11.623 1.00 29.93 365 GLY B CA 1
ATOM 5237 C C . GLY B 1 344 ? 34.937 -14.801 12.866 1.00 30.07 365 GLY B C 1
ATOM 5238 O O . GLY B 1 344 ? 35.954 -14.503 13.472 1.00 31.20 365 GLY B O 1
ATOM 5239 N N . ASP B 1 345 ? 34.142 -15.804 13.230 1.00 29.84 366 ASP B N 1
ATOM 5240 C CA . ASP B 1 345 ? 34.459 -16.666 14.366 1.00 30.58 366 ASP B CA 1
ATOM 5241 C C . ASP B 1 345 ? 35.359 -17.852 14.035 1.00 33.32 366 ASP B C 1
ATOM 5242 O O . ASP B 1 345 ? 35.225 -18.492 12.992 1.00 31.81 366 ASP B O 1
ATOM 5247 N N . ARG B 1 346 ? 36.269 -18.155 14.951 1.00 31.25 367 ARG B N 1
ATOM 5248 C CA . ARG B 1 346 ? 37.166 -19.284 14.769 1.00 31.91 367 ARG B CA 1
ATOM 5249 C C . ARG B 1 346 ? 36.364 -20.576 14.611 1.00 34.13 367 ARG B C 1
ATOM 5250 O O . ARG B 1 346 ? 35.429 -20.825 15.363 1.00 34.91 367 ARG B O 1
ATOM 5258 N N . LYS B 1 347 ? 36.724 -21.379 13.616 1.00 36.28 368 LYS B N 1
ATOM 5259 C CA . LYS B 1 347 ? 36.108 -22.685 13.418 1.00 36.35 368 LYS B CA 1
ATOM 5260 C C . LYS B 1 347 ? 37.037 -23.756 13.971 1.00 38.96 368 LYS B C 1
ATOM 5261 O O . LYS B 1 347 ? 38.238 -23.515 14.147 1.00 39.59 368 LYS B O 1
ATOM 5267 N N . PHE B 1 348 ? 36.483 -24.930 14.259 1.00 40.96 369 PHE B N 1
ATOM 5268 C CA . PHE B 1 348 ? 37.303 -26.088 14.612 1.00 42.47 369 PHE B CA 1
ATOM 5269 C C . PHE B 1 348 ? 38.084 -25.907 15.906 1.00 41.54 369 PHE B C 1
ATOM 5270 O O . PHE B 1 348 ? 39.198 -26.405 16.037 1.00 42.98 369 PHE B O 1
ATOM 5278 N N . ALA B 1 349 ? 37.499 -25.200 16.866 1.00 34.83 370 ALA B N 1
ATOM 5279 C CA . ALA B 1 349 ? 38.141 -25.038 18.154 1.00 36.88 370 ALA B CA 1
ATOM 5280 C C . ALA B 1 349 ? 38.108 -26.386 18.868 1.00 33.93 370 ALA B C 1
ATOM 5281 O O . ALA B 1 349 ? 37.233 -27.202 18.607 1.00 32.61 370 ALA B O 1
ATOM 5283 N N . GLN B 1 350 ? 39.042 -26.616 19.778 1.00 34.11 371 GLN B N 1
ATOM 5284 C CA . GLN B 1 350 ? 39.003 -27.847 20.563 1.00 38.59 371 GLN B CA 1
ATOM 5285 C C . GLN B 1 350 ? 38.691 -27.562 22.031 1.00 36.09 371 GLN B C 1
ATOM 5286 O O . GLN B 1 350 ? 39.154 -26.566 22.588 1.00 36.44 371 GLN B O 1
ATOM 5292 N N . TYR B 1 351 ? 37.912 -28.443 22.655 1.00 30.13 372 TYR B N 1
ATOM 5293 C CA . TYR B 1 351 ? 37.527 -28.265 24.050 1.00 33.38 372 TYR B CA 1
ATOM 5294 C C . TYR B 1 351 ? 37.868 -29.496 24.888 1.00 38.17 372 TYR B C 1
ATOM 5295 O O . TYR B 1 351 ? 37.636 -30.620 24.453 1.00 35.66 372 TYR B O 1
ATOM 5304 N N . SER B 1 352 ? 38.394 -29.280 26.090 1.00 35.04 373 SER B N 1
ATOM 5305 C CA . SER B 1 352 ? 38.486 -30.348 27.079 1.00 39.12 373 SER B CA 1
ATOM 5306 C C . SER B 1 352 ? 37.131 -30.521 27.744 1.00 41.35 373 SER B C 1
ATOM 5307 O O . SER B 1 352 ? 36.537 -29.554 28.227 1.00 38.89 373 SER B O 1
ATOM 5310 N N . ILE B 1 353 ? 36.644 -31.755 27.762 1.00 36.79 374 ILE B N 1
ATOM 5311 C CA . ILE B 1 353 ? 35.417 -32.097 28.471 1.00 35.35 374 ILE B CA 1
ATOM 5312 C C . ILE B 1 353 ? 35.749 -32.427 29.923 1.00 42.86 374 ILE B C 1
ATOM 5313 O O . ILE B 1 353 ? 36.463 -33.396 30.213 1.00 42.71 374 ILE B O 1
ATOM 5326 N N . ASN B 1 355 ? 34.790 -32.978 34.051 1.00 39.86 376 ASN B N 1
ATOM 5327 C CA . ASN B 1 355 ? 33.795 -33.637 34.881 1.00 36.56 376 ASN B CA 1
ATOM 5328 C C . ASN B 1 355 ? 34.243 -33.442 36.329 1.00 41.98 376 ASN B C 1
ATOM 5329 O O . ASN B 1 355 ? 35.416 -33.627 36.645 1.00 40.14 376 ASN B O 1
ATOM 5334 N N . LEU B 1 356 ? 33.336 -32.986 37.190 1.00 37.98 377 LEU B N 1
ATOM 5335 C CA . LEU B 1 356 ? 33.713 -32.639 38.554 1.00 39.95 377 LEU B CA 1
ATOM 5336 C C . LEU B 1 356 ? 33.645 -33.891 39.427 1.00 43.07 377 LEU B C 1
ATOM 5337 O O . LEU B 1 356 ? 32.568 -34.449 39.653 1.00 40.96 377 LEU B O 1
ATOM 5342 N N . GLN B 1 357 ? 34.804 -34.341 39.889 1.00 46.53 378 GLN B N 1
ATOM 5343 C CA . GLN B 1 357 ? 34.878 -35.535 40.727 1.00 47.05 378 GLN B CA 1
ATOM 5344 C C . GLN B 1 357 ? 35.618 -35.163 41.997 1.00 49.34 378 GLN B C 1
ATOM 5345 O O . GLN B 1 357 ? 36.768 -34.733 41.943 1.00 50.06 378 GLN B O 1
ATOM 5351 N N . ASN B 1 358 ? 34.947 -35.303 43.133 1.00 49.42 379 ASN B N 1
ATOM 5352 C CA A ASN B 1 358 ? 35.544 -34.984 44.421 0.45 52.62 379 ASN B CA 1
ATOM 5353 C CA B ASN B 1 358 ? 35.567 -34.996 44.415 0.55 52.62 379 ASN B CA 1
ATOM 5354 C C . ASN B 1 358 ? 36.019 -33.537 44.490 1.00 55.26 379 ASN B C 1
ATOM 5355 O O . ASN B 1 358 ? 37.099 -33.244 45.012 1.00 53.68 379 ASN B O 1
ATOM 5364 N N . ARG B 1 359 ? 35.191 -32.635 43.955 1.00 53.37 380 ARG B N 1
ATOM 5365 C CA . ARG B 1 359 ? 35.431 -31.184 44.003 1.00 49.21 380 ARG B CA 1
ATOM 5366 C C . ARG B 1 359 ? 36.547 -30.688 43.079 1.00 51.04 380 ARG B C 1
ATOM 5367 O O . ARG B 1 359 ? 36.953 -29.528 43.142 1.00 54.99 380 ARG B O 1
ATOM 5375 N N . LYS B 1 360 ? 37.039 -31.565 42.218 1.00 50.58 381 LYS B N 1
ATOM 5376 C CA . LYS B 1 360 ? 38.092 -31.183 41.294 1.00 50.00 381 LYS B CA 1
ATOM 5377 C C . LYS B 1 360 ? 37.633 -31.462 39.864 1.00 45.50 381 LYS B C 1
ATOM 5378 O O . LYS B 1 360 ? 36.878 -32.402 39.627 1.00 43.77 381 LYS B O 1
ATOM 5384 N N . LEU B 1 361 ? 38.078 -30.643 38.916 1.00 44.32 382 LEU B N 1
ATOM 5385 C CA . LEU B 1 361 ? 37.711 -30.858 37.522 1.00 42.32 382 LEU B CA 1
ATOM 5386 C C . LEU B 1 361 ? 38.612 -31.902 36.861 1.00 44.45 382 LEU B C 1
ATOM 5387 O O . LEU B 1 361 ? 39.837 -31.785 36.865 1.00 41.92 382 LEU B O 1
ATOM 5392 N N . VAL B 1 362 ? 37.991 -32.919 36.280 1.00 40.20 383 VAL B N 1
ATOM 5393 C CA . VAL B 1 362 ? 38.740 -33.995 35.650 1.00 43.91 383 VAL B CA 1
ATOM 5394 C C . VAL B 1 362 ? 38.418 -34.127 34.166 1.00 43.53 383 VAL B C 1
ATOM 5395 O O . VAL B 1 362 ? 37.258 -34.290 33.785 1.00 44.92 383 VAL B O 1
ATOM 5399 N N . GLN B 1 363 ? 39.454 -34.081 33.334 1.00 43.10 384 GLN B N 1
ATOM 5400 C CA . GLN B 1 363 ? 39.286 -34.238 31.895 1.00 44.66 384 GLN B CA 1
ATOM 5401 C C . GLN B 1 363 ? 38.923 -35.678 31.542 1.00 46.24 384 GLN B C 1
ATOM 5402 O O . GLN B 1 363 ? 39.694 -36.602 31.803 1.00 51.17 384 GLN B O 1
ATOM 5408 N N . VAL B 1 364 ? 37.744 -35.871 30.959 1.00 40.47 385 VAL B N 1
ATOM 5409 C CA . VAL B 1 364 ? 37.295 -37.202 30.572 1.00 40.56 385 VAL B CA 1
ATOM 5410 C C . VAL B 1 364 ? 37.201 -37.373 29.061 1.00 43.88 385 VAL B C 1
ATOM 5411 O O . VAL B 1 364 ? 36.900 -38.458 28.560 1.00 44.04 385 VAL B O 1
ATOM 5415 N N . GLY B 1 365 ? 37.457 -36.295 28.329 1.00 39.77 386 GLY B N 1
ATOM 5416 C CA . GLY B 1 365 ? 37.404 -36.348 26.882 1.00 45.35 386 GLY B CA 1
ATOM 5417 C C . GLY B 1 365 ? 37.846 -35.051 26.232 1.00 42.85 386 GLY B C 1
ATOM 5418 O O . GLY B 1 365 ? 38.184 -34.075 26.911 1.00 40.15 386 GLY B O 1
ATOM 5419 N N . ILE B 1 366 ? 37.851 -35.057 24.908 1.00 43.78 387 ILE B N 1
ATOM 5420 C CA . ILE B 1 366 ? 38.125 -33.864 24.117 1.00 45.00 387 ILE B CA 1
ATOM 5421 C C . ILE B 1 366 ? 37.093 -33.787 23.013 1.00 43.85 387 ILE B C 1
ATOM 5422 O O . ILE B 1 366 ? 36.663 -34.818 22.494 1.00 43.23 387 ILE B O 1
ATOM 5427 N N . PHE B 1 367 ? 36.660 -32.575 22.678 1.00 42.15 388 PHE B N 1
ATOM 5428 C CA . PHE B 1 367 ? 35.993 -32.357 21.407 1.00 40.53 388 PHE B CA 1
ATOM 5429 C C . PHE B 1 367 ? 37.084 -31.806 20.501 1.00 43.17 388 PHE B C 1
ATOM 5430 O O . PHE B 1 367 ? 37.624 -30.736 20.768 1.00 38.02 388 PHE B O 1
ATOM 5438 N N . ASN B 1 368 ? 37.434 -32.550 19.453 1.00 43.51 389 ASN B N 1
ATOM 5439 C CA . ASN B 1 368 ? 38.634 -32.232 18.674 1.00 46.38 389 ASN B CA 1
ATOM 5440 C C . ASN B 1 368 ? 38.364 -31.323 17.476 1.00 48.70 389 ASN B C 1
ATOM 5441 O O . ASN B 1 368 ? 39.204 -31.174 16.589 1.00 49.00 389 ASN B O 1
ATOM 5446 N N . GLY B 1 369 ? 37.188 -30.714 17.459 1.00 44.68 390 GLY B N 1
ATOM 5447 C CA . GLY B 1 369 ? 36.795 -29.878 16.342 1.00 48.79 390 GLY B CA 1
ATOM 5448 C C . GLY B 1 369 ? 35.643 -30.502 15.579 1.00 51.48 390 GLY B C 1
ATOM 5449 O O . GLY B 1 369 ? 34.850 -29.803 14.957 1.00 54.27 390 GLY B O 1
ATOM 5450 N N . SER B 1 370 ? 35.546 -31.825 15.634 1.00 50.91 391 SER B N 1
ATOM 5451 C CA . SER B 1 370 ? 34.483 -32.527 14.928 1.00 56.48 391 SER B CA 1
ATOM 5452 C C . SER B 1 370 ? 33.901 -33.688 15.737 1.00 59.55 391 SER B C 1
ATOM 5453 O O . SER B 1 370 ? 32.678 -33.872 15.779 1.00 61.74 391 SER B O 1
ATOM 5456 N N . TYR B 1 371 ? 34.775 -34.460 16.379 1.00 55.13 392 TYR B N 1
ATOM 5457 C CA . TYR B 1 371 ? 34.347 -35.643 17.123 1.00 55.48 392 TYR B CA 1
ATOM 5458 C C . TYR B 1 371 ? 34.710 -35.564 18.605 1.00 52.82 392 TYR B C 1
ATOM 5459 O O . TYR B 1 371 ? 35.708 -34.945 18.976 1.00 49.20 392 TYR B O 1
ATOM 5468 N N . ILE B 1 372 ? 33.896 -36.195 19.447 1.00 48.65 393 ILE B N 1
ATOM 5469 C CA . ILE B 1 372 ? 34.256 -36.386 20.846 1.00 48.25 393 ILE B CA 1
ATOM 5470 C C . ILE B 1 372 ? 35.139 -37.619 21.019 1.00 48.94 393 ILE B C 1
ATOM 5471 O O . ILE B 1 372 ? 34.763 -38.717 20.621 1.00 51.32 393 ILE B O 1
ATOM 5476 N N . ILE B 1 373 ? 36.316 -37.419 21.604 1.00 47.66 394 ILE B N 1
ATOM 5477 C CA . ILE B 1 373 ? 37.233 -38.499 21.942 1.00 51.33 394 ILE B CA 1
ATOM 5478 C C . ILE B 1 373 ? 37.335 -38.642 23.463 1.00 50.54 394 ILE B C 1
ATOM 5479 O O . ILE B 1 373 ? 37.842 -37.749 24.139 1.00 45.68 394 ILE B O 1
ATOM 5484 N N . GLN B 1 374 ? 36.856 -39.761 24.002 1.00 48.91 395 GLN B N 1
ATOM 5485 C CA . GLN B 1 374 ? 36.972 -40.017 25.434 1.00 48.81 395 GLN B CA 1
ATOM 5486 C C . GLN B 1 374 ? 38.324 -40.634 25.755 1.00 50.27 395 GLN B C 1
ATOM 5487 O O . GLN B 1 374 ? 38.949 -41.234 24.890 1.00 53.92 395 GLN B O 1
ATOM 5493 N N . ASN B 1 375 ? 38.791 -40.460 26.985 1.00 49.77 396 ASN B N 1
ATOM 5494 C CA . ASN B 1 375 ? 40.008 -41.137 27.416 1.00 56.15 396 ASN B CA 1
ATOM 5495 C C . ASN B 1 375 ? 39.659 -42.342 28.298 1.00 55.03 396 ASN B C 1
ATOM 5496 O O . ASN B 1 375 ? 38.555 -42.872 28.203 1.00 53.19 396 ASN B O 1
ATOM 5501 N N . ASP B 1 376 ? 40.588 -42.769 29.147 1.00 54.44 397 ASP B N 1
ATOM 5502 C CA . ASP B 1 376 ? 40.377 -43.964 29.966 1.00 60.59 397 ASP B CA 1
ATOM 5503 C C . ASP B 1 376 ? 39.887 -43.652 31.377 1.00 62.88 397 ASP B C 1
ATOM 5504 O O . ASP B 1 376 ? 39.958 -44.503 32.262 1.00 67.06 397 ASP B O 1
ATOM 5509 N N . ARG B 1 377 ? 39.395 -42.432 31.586 1.00 61.88 398 ARG B N 1
ATOM 5510 C CA . ARG B 1 377 ? 38.830 -42.044 32.876 1.00 56.86 398 ARG B CA 1
ATOM 5511 C C . ARG B 1 377 ? 37.313 -42.161 32.854 1.00 54.17 398 ARG B C 1
ATOM 5512 O O . ARG B 1 377 ? 36.654 -41.607 31.981 1.00 55.70 398 ARG B O 1
ATOM 5520 N N . LYS B 1 378 ? 36.756 -42.882 33.818 1.00 54.54 399 LYS B N 1
ATOM 5521 C CA . LYS B 1 378 ? 35.308 -43.028 33.908 1.00 53.76 399 LYS B CA 1
ATOM 5522 C C . LYS B 1 378 ? 34.652 -41.722 34.343 1.00 51.92 399 LYS B C 1
ATOM 5523 O O . LYS B 1 378 ? 35.095 -41.072 35.300 1.00 48.99 399 LYS B O 1
ATOM 5525 N N . ILE B 1 379 ? 33.599 -41.340 33.634 1.00 46.45 400 ILE B N 1
ATOM 5526 C CA . ILE B 1 379 ? 32.774 -40.216 34.053 1.00 49.98 400 ILE B CA 1
ATOM 5527 C C . ILE B 1 379 ? 32.008 -40.601 35.312 1.00 48.54 400 ILE B C 1
ATOM 5528 O O . ILE B 1 379 ? 31.484 -41.710 35.407 1.00 50.65 400 ILE B O 1
ATOM 5533 N N . ILE B 1 380 ? 31.944 -39.688 36.277 1.00 48.84 401 ILE B N 1
ATOM 5534 C CA . ILE B 1 380 ? 31.065 -39.864 37.426 1.00 46.39 401 ILE B CA 1
ATOM 5535 C C . ILE B 1 380 ? 29.894 -38.887 37.355 1.00 49.77 401 ILE B C 1
ATOM 5536 O O . ILE B 1 380 ? 30.080 -37.670 37.384 1.00 48.54 401 ILE B O 1
ATOM 5541 N N . TRP B 1 381 ? 28.686 -39.429 37.253 1.00 47.41 402 TRP B N 1
ATOM 5542 C CA . TRP B 1 381 ? 27.495 -38.613 37.096 1.00 46.31 402 TRP B CA 1
ATOM 5543 C C . TRP B 1 381 ? 27.026 -38.058 38.434 1.00 45.47 402 TRP B C 1
ATOM 5544 O O . TRP B 1 381 ? 27.427 -38.545 39.483 1.00 47.64 402 TRP B O 1
ATOM 5555 N N . PRO B 1 382 ? 26.185 -37.014 38.401 1.00 47.50 403 PRO B N 1
ATOM 5556 C CA . PRO B 1 382 ? 25.676 -36.458 39.663 1.00 46.63 403 PRO B CA 1
ATOM 5557 C C . PRO B 1 382 ? 24.994 -37.526 40.523 1.00 46.83 403 PRO B C 1
ATOM 5558 O O . PRO B 1 382 ? 24.227 -38.342 40.008 1.00 48.60 403 PRO B O 1
ATOM 5562 N N . GLY B 1 383 ? 25.265 -37.507 41.821 1.00 50.73 404 GLY B N 1
ATOM 5563 C CA . GLY B 1 383 ? 24.702 -38.499 42.721 1.00 54.43 404 GLY B CA 1
ATOM 5564 C C . GLY B 1 383 ? 25.566 -39.742 42.765 1.00 52.36 404 GLY B C 1
ATOM 5565 O O . GLY B 1 383 ? 25.463 -40.549 43.685 1.00 59.93 404 GLY B O 1
ATOM 5566 N N . GLY B 1 384 ? 26.422 -39.892 41.761 1.00 50.21 405 GLY B N 1
ATOM 5567 C CA . GLY B 1 384 ? 27.361 -40.997 41.715 1.00 53.49 405 GLY B CA 1
ATOM 5568 C C . GLY B 1 384 ? 28.418 -40.879 42.797 1.00 57.26 405 GLY B C 1
ATOM 5569 O O . GLY B 1 384 ? 29.273 -41.754 42.933 1.00 62.57 405 GLY B O 1
#

CATH classification: 3.40.50.2300 (+1 more: 3.40.50.2300)

Nearest PDB structures (foldseek):
  3qek-assembly3_A  TM=1.001E+00  e=2.326E-73  Xenopus laevis
  4pe5-assembly1_C  TM=9.626E-01  e=9.622E-61  Rattus norvegicus
  5b3j-assembly2_B  TM=9.503E-01  e=4.114E-55  Xenopus laevis
  5fxi-assembly1_C  TM=9.378E-01  e=2.493E-47  Rattus norvegicus
  6whu-assembly1_C  TM=9.153E-01  e=2.261E-43  Rattus norvegicus

InterPro domains:
  IPR001320 Ionotropic glutamate receptor, C-terminal [PF00060] (558-822)
  IPR001320 Ionotropic glutamate receptor, C-terminal [SM00079] (433-793)
  IPR001508 Ionotropic glutamate receptor, metazoa [PR00177] (470-498)
  IPR001508 Ionotropic glutamate receptor, metazoa [PR00177] (560-585)
  IPR001508 Ionotropic glutamate receptor, metazoa [PR00177] (598-622)
  IPR001508 Ionotropic glutamate receptor, metazoa [PR00177] (629-656)
  IPR001508 Ionotropic glutamate receptor, metazoa [PR00177] (811-835)
  IPR001828 Receptor, ligand binding region [PF01094] (42-357)
  IPR015683 Ionotropic glutamate receptor [PTHR18966] (96-845)
  IPR019594 Ionotropic glutamate receptor, L-glutamate and glycine-binding domain [PF10613] (452-543)
  IPR019594 Ionotropic glutamate receptor, L-glutamate and glycine-binding domain [SM00918] (439-505)
  IPR028082 Periplasmic binding protein-like I [SSF53822] (21-391)
  IPR049872 Glutamate [NMDA] receptor subunit 1-like, ligand-binding domain [cd13719] (395-797)
  IPR049873 Glutamate [NMDA] receptor subunit 1-like, N-terminal LIVBP-like domain [cd06379] (25-383)

GO terms:
  GO:0005515 protein binding (F, IPI)
  GO:0004972 NMDA glutamate receptor activity (F, IDA)
  GO:0005886 plasma membrane (C, IDA)
  GO:0010043 response to zinc ion (P, IDA)
  GO:0017146 NMDA selective glutamate receptor complex (C, IDA)
  GO:0070588 calcium ion transmembrane transport (P, IDA)
  GO:0005886 plasma membrane (C, EXP)

Solvent-accessible surface area: 30933 Å² total

Organism: Xenopus laevis (NCBI:txid8355)

Radius of gyration: 29.64 Å; Cα contacts (8 Å, |Δi|>4): 1510; chains: 2; bounding box: 57×104×65 Å